Protein AF-0000000066426255 (afdb_homodimer)

Nearest PDB structures (foldseek):
  7erq-assembly1_B  TM=9.020E-01  e=1.417E-19  Cronobacter sakazakii
  1ixc-assembly1_B-2  TM=5.445E-01  e=4.972E-21  Cupriavidus necator
  8h3z-assembly1_A  TM=8.749E-01  e=4.593E-15  Anabaena
  3k1n-assembly1_A  TM=5.269E-01  e=4.537E-20  Acinetobacter baylyi ADP1
  3k1m-assembly1_B  TM=5.221E-01  e=3.168E-19  Acinetobacter baylyi ADP1

pLDDT: mean 86.47, std 11.76, range [47.66, 98.56]

Sequence (586 aa):
MKIKDIEIFLDLLNTQSPTHTANNFSITQPNVSIVIKNLENKFDGILFERLGKKLLPTPKALELGKNWLKIIQAYYQSLEKLNDESMLLGEIKIASTQSISEHFLAPILFDFKAEFKNIEIRSQTQNSKECLNLLKNGNIEFAIIEAELDPALVEYENLEINFWQDDELIVATSDKKLNEKEFYIDELLEQKWILREVGSGLRDKFLNEIGASSKKLNIFLELDRMAAIKELVLQKKAISIFSKKSIEKELKNSTLYEIKLKNIDLKRKFYTLKRKNYNFNRALEKFEKIFKSMKIKDIEIFLDLLNTQSPTHTANNFSITQPNVSIVIKNLENKFDGILFERLGKKLLPTPKALELGKNWLKIIQAYYQSLEKLNDESMLLGEIKIASTQSISEHFLAPILFDFKAEFKNIEIRSQTQNSKECLNLLKNGNIEFAIIEAELDPALVEYENLEINFWQDDELIVATSDKKLNEKEFYIDELLEQKWILREVGSGLRDKFLNEIGASSKKLNIFLELDRMAAIKELVLQKKAISIFSKKSIEKELKNSTLYEIKLKNIDLKRKFYTLKRKNYNFNRALEKFEKIFKS

Foldseek 3Di:
DDLVLLVLLLLCQQQQALCVSCVVVVHDSVVSVVSQVVVCVVVVHHQWDDDDRGTHGDPVSVVVSLVSLVVLQVVQVVVCVVPPVLAAAEEAAEEEEDQCCPQPVVVLVVVLCVSRVRYHYHYDYDAQQVRVVCQLNSVHFKYKYFDPDDVVVCVVSQKDKDFQWKWFKFKKAQDVVLQPDADAVLVCQPFAEEEEDPRHPLRCLQLVQNPPSSVSHNPPYYDHDPVVVVVCRLVHGHMYMDTCSVCVVCCVVSSMHTRHYPPGGGMTTMMMMGHHSPNRRVSVVVSVVVRVD/DDLVLLVLLLLCQQQQALCVSCVVVVHDSVVSVVSQVVVCVVVVHHQWDDDDRGTHGDPVSVVSSLVSLVVLQVVQVVVCVVPPVLAAAEEAAEEEEDQCCPQPVVVLVVVLCVSRVRYHYHYDYDAQQVRVVCQLNSVHFKYKYFDPDDVVVCVVSQKDKDFQWKWFKFKKAQDVVLQPDADAVLVCQPFAEEEEDPRHPLRCLQLVQNPPSSVSHNPPYYDHDPVVVVVCRLVHGHMYMDTCSVCVVCCVVSSMHTRHYPPGGGMTTMMMMGHHSPNRRVSVVVSVVVRVD

Radius of gyration: 26.19 Å; Cα contacts (8 Å, |Δi|>4): 1030; chains: 2; bounding box: 59×74×74 Å

Organism: Campylobacter jejuni subsp. jejuni serotype O:2 (strain ATCC 700819 / NCTC 11168) (NCBI:txid192222)

InterPro domains:
  IPR000847 LysR, HTH, N-terminal domain [PF00126] (4-61)
  IPR000847 LysR, HTH, N-terminal domain [PS50931] (1-58)
  IPR005119 LysR, substrate-binding [PF03466] (90-288)
  IPR036388 Winged helix-like DNA-binding domain superfamily [G3DSA:1.10.10.10] (1-87)
  IPR036390 Winged helix DNA-binding domain superfamily [SSF46785] (1-81)

Secondary structure (DSSP, 8-state):
--HHHHHHHHHHHHH--HHHHHHHHT--HHHHHHHHHHHHHHHTS--EEEETTEEEEPHHHHHHHHHHHHHHHHHHHHHHHHS-GGG--EEEEEEE-HHHIIIIIHHHHHHHHHH-TTEEEEEEE--HHHHHHHHHTTS-SEEEEE----HHHHHHTTEEEEEEEEEEEEEEES-GGGGSSEE-GGGGTTSEEEEPPTT-HHHHHHHHHHGGGGGG--EEEE-S-HHHHHHHHHHSSEEEEEEGGGGHHHHHTTSSEEEEETT---EEEEEEEEETT----HHHHHHHHTTT-/--HHHHHHHHHHHHH--HHHHHHHHT--HHHHHHHHHHHHHHHTS--EEEETTEEEEPHHHHHHHHHHHHHHHHHHHHHHHHS-GGG--EEEEEEE-HHHIIIIIHHHHHHHHHH-TTEEEEEEE--HHHHHHHHHTTS-SEEEEE----HHHHHHTTEEEEEEEEEEEEEEES-GGGGSSEE-GGGGTTSEEEEPPTT-HHHHHHHHHHGGGGGT--EEEE-S-HHHHHHHHHHSSEEEEEEGGGGHHHHHTTSSEEEEETT---EEEEEEEEETT----HHHHHHHHTTT-

Solvent-accessible surface area (backbone atoms only — not comparable to full-atom values): 30809 Å² total; per-residue (Å²): 136,51,72,64,51,55,50,52,51,49,42,29,68,48,40,30,26,54,61,54,34,10,60,74,67,74,49,50,43,66,56,46,51,48,51,51,47,51,50,21,61,74,64,70,43,74,38,62,43,75,58,87,91,38,42,41,67,30,72,61,32,51,52,48,42,56,54,47,33,53,49,50,30,48,49,53,48,51,52,36,71,71,36,65,77,60,59,45,62,47,67,39,37,34,29,21,20,60,74,45,35,37,73,53,42,39,60,53,52,51,52,49,37,70,61,26,66,54,40,44,69,45,53,43,72,36,40,37,52,54,36,50,50,34,43,72,49,42,76,28,61,37,31,37,33,57,59,92,68,53,66,68,56,35,54,72,66,42,42,43,77,42,78,55,47,81,47,43,49,40,37,36,22,42,54,64,76,53,48,74,50,73,35,52,68,79,79,51,27,83,44,40,27,46,41,53,39,92,52,26,42,71,44,48,53,51,39,61,60,53,42,76,54,46,80,62,42,36,71,66,44,52,37,75,43,70,64,18,51,50,47,39,23,59,75,39,92,25,34,36,75,41,50,46,79,81,44,44,66,37,47,74,66,64,51,32,32,59,39,46,56,56,96,58,77,48,69,46,44,32,28,38,36,30,51,57,88,69,70,47,49,64,54,43,55,59,55,53,49,67,52,74,107,136,52,72,64,51,55,49,51,51,47,41,28,67,48,38,32,27,54,61,56,35,9,59,75,67,74,50,51,43,67,55,46,50,48,50,51,48,52,49,21,61,73,65,71,43,74,36,63,43,76,58,87,93,37,41,40,67,29,73,61,32,53,52,49,43,55,54,47,32,52,49,50,33,49,49,53,47,51,51,31,69,72,34,63,77,60,55,43,62,44,67,38,37,35,29,22,19,58,73,45,36,37,74,54,41,39,60,52,53,51,53,48,36,69,60,27,68,56,40,43,69,45,55,43,72,35,41,36,52,55,35,51,50,33,44,70,50,40,75,29,60,36,32,38,33,55,59,92,68,53,66,69,56,35,53,71,65,43,42,41,78,40,77,56,45,81,46,42,48,38,36,35,23,42,55,62,78,53,48,74,50,74,35,50,68,80,80,51,27,83,45,39,27,47,41,53,40,93,52,27,41,70,46,48,54,51,40,60,61,53,44,78,54,47,80,61,43,35,71,68,43,52,39,76,44,69,62,18,50,51,49,39,23,59,75,37,92,27,33,35,74,38,52,46,77,80,44,45,66,37,48,75,67,64,50,32,32,61,41,45,55,56,95,57,77,48,68,45,46,32,29,38,37,30,52,56,87,68,71,48,47,64,56,43,54,60,55,52,49,68,52,72,107

Structure (mmCIF, N/CA/C/O backbone):
data_AF-0000000066426255-model_v1
#
loop_
_entity.id
_entity.type
_entity.pdbx_description
1 polymer 'Transcriptional regulator (LysR family)'
#
loop_
_atom_site.group_PDB
_atom_site.id
_atom_site.type_symbol
_atom_site.label_atom_id
_atom_site.label_alt_id
_atom_site.label_comp_id
_atom_site.label_asym_id
_atom_site.label_entity_id
_atom_site.label_seq_id
_atom_site.pdbx_PDB_ins_code
_atom_site.Cartn_x
_atom_site.Cartn_y
_atom_site.Cartn_z
_atom_site.occupancy
_atom_site.B_iso_or_equiv
_atom_site.auth_seq_id
_atom_site.auth_comp_id
_atom_site.auth_asym_id
_atom_site.auth_atom_id
_atom_site.pdbx_PDB_model_num
ATOM 1 N N . MET A 1 1 ? 3.344 -17.375 -38.625 1 66.31 1 MET A N 1
ATOM 2 C CA . MET A 1 1 ? 2.852 -16.781 -37.406 1 66.31 1 MET A CA 1
ATOM 3 C C . MET A 1 1 ? 3.551 -17.391 -36.188 1 66.31 1 MET A C 1
ATOM 5 O O . MET A 1 1 ? 3.725 -18.609 -36.094 1 66.31 1 MET A O 1
ATOM 9 N N . LYS A 1 2 ? 4.168 -16.562 -35.406 1 76.31 2 LYS A N 1
ATOM 10 C CA . LYS A 1 2 ? 4.922 -17 -34.25 1 76.31 2 LYS A CA 1
ATOM 11 C C . LYS A 1 2 ? 4.039 -17.047 -33 1 76.31 2 LYS A C 1
ATOM 13 O O . LYS A 1 2 ? 3.049 -16.312 -32.906 1 76.31 2 LYS A O 1
ATOM 18 N N . ILE A 1 3 ? 4.352 -17.969 -32.156 1 74.25 3 ILE A N 1
ATOM 19 C CA . ILE A 1 3 ? 3.654 -18.078 -30.875 1 74.25 3 ILE A CA 1
ATOM 20 C C . ILE A 1 3 ? 3.596 -16.719 -30.188 1 74.25 3 ILE A C 1
ATOM 22 O O . ILE A 1 3 ? 2.564 -16.344 -29.625 1 74.25 3 ILE A O 1
ATOM 26 N N . LYS A 1 4 ? 4.645 -16 -30.375 1 79.25 4 LYS A N 1
ATOM 27 C CA . LYS A 1 4 ? 4.73 -14.68 -29.766 1 79.25 4 LYS A CA 1
ATOM 28 C C . LYS A 1 4 ? 3.67 -13.742 -30.328 1 79.25 4 LYS A C 1
ATOM 30 O O . LYS A 1 4 ? 3.129 -12.898 -29.625 1 79.25 4 LYS A O 1
ATOM 35 N N . ASP A 1 5 ? 3.395 -13.867 -31.625 1 81.44 5 ASP A N 1
ATOM 36 C CA . ASP A 1 5 ? 2.361 -13.047 -32.25 1 81.44 5 ASP A CA 1
ATOM 37 C C . ASP A 1 5 ? 0.991 -13.328 -31.641 1 81.44 5 ASP A C 1
ATOM 39 O O . ASP A 1 5 ? 0.204 -12.406 -31.422 1 81.44 5 ASP A O 1
ATOM 43 N N . ILE A 1 6 ? 0.761 -14.555 -31.406 1 81 6 ILE A N 1
ATOM 44 C CA . ILE A 1 6 ? -0.496 -14.969 -30.781 1 81 6 ILE A CA 1
ATOM 45 C C . ILE A 1 6 ? -0.592 -14.391 -29.375 1 81 6 ILE A C 1
ATOM 47 O O . ILE A 1 6 ? -1.639 -13.875 -28.984 1 81 6 ILE A O 1
ATOM 51 N N . GLU A 1 7 ? 0.474 -14.414 -28.719 1 81.12 7 GLU A N 1
ATOM 52 C CA . GLU A 1 7 ? 0.516 -13.891 -27.359 1 81.12 7 GLU A CA 1
ATOM 53 C C . GLU A 1 7 ? 0.27 -12.383 -27.344 1 81.12 7 GLU A C 1
ATOM 55 O O . GLU A 1 7 ? -0.461 -11.875 -26.484 1 81.12 7 GLU A O 1
ATOM 60 N N . ILE A 1 8 ? 0.895 -11.75 -28.234 1 83.69 8 ILE A N 1
ATOM 61 C CA . ILE A 1 8 ? 0.727 -10.305 -28.359 1 83.69 8 ILE A CA 1
ATOM 62 C C . ILE A 1 8 ? -0.734 -9.977 -28.656 1 83.69 8 ILE A C 1
ATOM 64 O O . ILE A 1 8 ? -1.315 -9.078 -28.047 1 83.69 8 ILE A O 1
ATOM 68 N N . PHE A 1 9 ? -1.321 -10.695 -29.562 1 87.56 9 PHE A N 1
ATOM 69 C CA . PHE A 1 9 ? -2.725 -10.523 -29.922 1 87.56 9 PHE A CA 1
ATOM 70 C C . PHE A 1 9 ? -3.623 -10.727 -28.719 1 87.56 9 PHE A C 1
ATOM 72 O O . PHE A 1 9 ? -4.508 -9.914 -28.438 1 87.56 9 PHE A O 1
ATOM 79 N N . LEU A 1 10 ? -3.344 -11.766 -28 1 82.88 10 LEU A N 1
ATOM 80 C CA . LEU A 1 10 ? -4.164 -12.094 -26.844 1 82.88 10 LEU A CA 1
ATOM 81 C C . LEU A 1 10 ? -4.02 -11.031 -25.75 1 82.88 10 LEU A C 1
ATOM 83 O O . LEU A 1 10 ? -5.004 -10.664 -25.109 1 82.88 10 LEU A O 1
ATOM 87 N N . ASP A 1 11 ? -2.855 -10.555 -25.578 1 81.06 11 ASP A N 1
ATOM 88 C CA . ASP A 1 11 ? -2.617 -9.484 -24.609 1 81.06 11 ASP A CA 1
ATOM 89 C C . ASP A 1 11 ? -3.338 -8.203 -25.016 1 81.06 11 ASP A C 1
ATOM 91 O O . ASP A 1 11 ? -3.92 -7.52 -24.172 1 81.06 11 ASP A O 1
ATOM 95 N N . LEU A 1 12 ? -3.328 -7.965 -26.297 1 85.44 12 LEU A N 1
ATOM 96 C CA . LEU A 1 12 ? -4.004 -6.773 -26.797 1 85.44 12 LEU A CA 1
ATOM 97 C C . LEU A 1 12 ? -5.512 -6.887 -26.609 1 85.44 12 LEU A C 1
ATOM 99 O O . LEU A 1 12 ? -6.188 -5.891 -26.344 1 85.44 12 LEU A O 1
ATOM 103 N N . LEU A 1 13 ? -5.992 -8.055 -26.781 1 82.19 13 LEU A N 1
ATOM 104 C CA . LEU A 1 13 ? -7.406 -8.289 -26.531 1 82.19 13 LEU A CA 1
ATOM 105 C C . LEU A 1 13 ? -7.77 -7.895 -25.094 1 82.19 13 LEU A C 1
ATOM 107 O O . LEU A 1 13 ? -8.859 -7.367 -24.859 1 82.19 13 LEU A O 1
ATOM 111 N N . ASN A 1 14 ? -6.84 -8.133 -24.344 1 74.56 14 ASN A N 1
ATOM 112 C CA . ASN A 1 14 ? -7.07 -7.902 -22.922 1 74.56 14 ASN A CA 1
ATOM 113 C C . ASN A 1 14 ? -6.848 -6.438 -22.562 1 74.56 14 ASN A C 1
ATOM 115 O O . ASN A 1 14 ? -7.656 -5.844 -21.844 1 74.56 14 ASN A O 1
ATOM 119 N N . THR A 1 15 ? -5.758 -5.895 -23 1 73.75 15 THR A N 1
ATOM 120 C CA . THR A 1 15 ? -5.352 -4.555 -22.594 1 73.75 15 THR A CA 1
ATOM 121 C C . THR A 1 15 ? -6.125 -3.492 -23.375 1 73.75 15 THR A C 1
ATOM 123 O O . THR A 1 15 ? -6.305 -2.371 -22.891 1 73.75 15 THR A O 1
ATOM 126 N N . GLN A 1 16 ? -6.52 -3.84 -24.531 1 78.44 16 GLN A N 1
ATOM 127 C CA . GLN A 1 16 ? -7.145 -2.941 -25.5 1 78.44 16 GLN A CA 1
ATOM 128 C C . GLN A 1 16 ? -6.32 -1.671 -25.688 1 78.44 16 GLN A C 1
ATOM 130 O O . GLN A 1 16 ? -6.863 -0.618 -26.016 1 78.44 16 GLN A O 1
ATOM 135 N N . SER A 1 17 ? -5.129 -1.772 -25.297 1 81.06 17 SER A N 1
ATOM 136 C CA . SER A 1 17 ? -4.16 -0.69 -25.422 1 81.06 17 SER A CA 1
ATOM 137 C C . SER A 1 17 ? -2.852 -1.188 -26.031 1 81.06 17 SER A C 1
ATOM 139 O O . SER A 1 17 ? -2.1 -1.92 -25.375 1 81.06 17 SER A O 1
ATOM 141 N N . PRO A 1 18 ? -2.592 -0.679 -27.234 1 85.69 18 PRO A N 1
ATOM 142 C CA . PRO A 1 18 ? -1.328 -1.082 -27.844 1 85.69 18 PRO A CA 1
ATOM 143 C C . PRO A 1 18 ? -0.109 -0.683 -27.016 1 85.69 18 PRO A C 1
ATOM 145 O O . PRO A 1 18 ? 0.883 -1.415 -26.984 1 85.69 18 PRO A O 1
ATOM 148 N N . THR A 1 19 ? -0.31 0.43 -26.266 1 80.62 19 THR A N 1
ATOM 149 C CA . THR A 1 19 ? 0.792 0.904 -25.438 1 80.62 19 THR A CA 1
ATOM 150 C C . THR A 1 19 ? 1.041 -0.05 -24.281 1 80.62 19 THR A C 1
ATOM 152 O O . THR A 1 19 ? 2.186 -0.42 -24 1 80.62 19 THR A O 1
ATOM 155 N N . HIS A 1 20 ? 0.009 -0.451 -23.766 1 77.38 20 HIS A N 1
ATOM 156 C CA . HIS A 1 20 ? 0.142 -1.367 -22.625 1 77.38 20 HIS A CA 1
ATOM 157 C C . HIS A 1 20 ? 0.663 -2.727 -23.078 1 77.38 20 HIS A C 1
ATOM 159 O O . HIS A 1 20 ? 1.544 -3.305 -22.438 1 77.38 20 HIS A O 1
ATOM 165 N N . THR A 1 21 ? 0.181 -3.172 -24.156 1 80.81 21 THR A N 1
ATOM 166 C CA . THR A 1 21 ? 0.644 -4.441 -24.719 1 80.81 21 THR A CA 1
ATOM 167 C C . THR A 1 21 ? 2.127 -4.371 -25.062 1 80.81 21 THR A C 1
ATOM 169 O O . THR A 1 21 ? 2.883 -5.301 -24.766 1 80.81 21 THR A O 1
ATOM 172 N N . ALA A 1 22 ? 2.531 -3.287 -25.547 1 82.19 22 ALA A N 1
ATOM 173 C CA . ALA A 1 22 ? 3.939 -3.098 -25.891 1 82.19 22 ALA A CA 1
ATOM 174 C C . ALA A 1 22 ? 4.82 -3.164 -24.641 1 82.19 22 ALA A C 1
ATOM 176 O O . ALA A 1 22 ? 5.859 -3.826 -24.641 1 82.19 22 ALA A O 1
ATOM 177 N N . ASN A 1 23 ? 4.312 -2.512 -23.672 1 73 23 ASN A N 1
ATOM 178 C CA . ASN A 1 23 ? 5.035 -2.52 -22.391 1 73 23 ASN A CA 1
ATOM 179 C C . ASN A 1 23 ? 5.125 -3.926 -21.812 1 73 23 ASN A C 1
ATOM 181 O O . ASN A 1 23 ? 6.191 -4.348 -21.359 1 73 23 ASN A O 1
ATOM 185 N N . ASN A 1 24 ? 4.117 -4.637 -21.969 1 69.69 24 ASN A N 1
ATOM 186 C CA . ASN A 1 24 ? 4.043 -5.984 -21.422 1 69.69 24 ASN A CA 1
ATOM 187 C C . ASN A 1 24 ? 5.023 -6.93 -22.109 1 69.69 24 ASN A C 1
ATOM 189 O O . ASN A 1 24 ? 5.543 -7.855 -21.484 1 69.69 24 ASN A O 1
ATOM 193 N N . PHE A 1 25 ? 5.289 -6.691 -23.297 1 70.69 25 PHE A N 1
ATOM 194 C CA . PHE A 1 25 ? 6.129 -7.594 -24.078 1 70.69 25 PHE A CA 1
ATOM 195 C C . PHE A 1 25 ? 7.488 -6.965 -24.359 1 70.69 25 PHE A C 1
ATOM 197 O O . PHE A 1 25 ? 8.312 -7.539 -25.078 1 70.69 25 PHE A O 1
ATOM 204 N N . SER A 1 26 ? 7.703 -5.766 -23.703 1 68.88 26 SER A N 1
ATOM 205 C CA . SER A 1 26 ? 8.961 -5.043 -23.875 1 68.88 26 SER A CA 1
ATOM 206 C C . SER A 1 26 ? 9.273 -4.82 -25.344 1 68.88 26 SER A C 1
ATOM 208 O O . SER A 1 26 ? 10.391 -5.09 -25.797 1 68.88 26 SER A O 1
ATOM 210 N N . ILE A 1 27 ? 8.242 -4.469 -26.109 1 74.75 27 ILE A N 1
ATOM 211 C CA . ILE A 1 27 ? 8.375 -4.098 -27.516 1 74.75 27 ILE A CA 1
ATOM 212 C C . ILE A 1 27 ? 7.785 -2.709 -27.734 1 74.75 27 ILE A C 1
ATOM 214 O O . ILE A 1 27 ? 7.332 -2.059 -26.781 1 74.75 27 ILE A O 1
ATOM 218 N N . THR A 1 28 ? 7.965 -2.262 -28.938 1 78.88 28 THR A N 1
ATOM 219 C CA . THR A 1 28 ? 7.445 -0.933 -29.25 1 78.88 28 THR A CA 1
ATOM 220 C C . THR A 1 28 ? 5.996 -1.013 -29.703 1 78.88 28 THR A C 1
ATOM 222 O O . THR A 1 28 ? 5.555 -2.049 -30.203 1 78.88 28 THR A O 1
ATOM 225 N N . GLN A 1 29 ? 5.27 0.045 -29.422 1 85.25 29 GLN A N 1
ATOM 226 C CA . GLN A 1 29 ? 3.867 0.113 -29.812 1 85.25 29 GLN A CA 1
ATOM 227 C C . GLN A 1 29 ? 3.705 -0.141 -31.312 1 85.25 29 GLN A C 1
ATOM 229 O O . GLN A 1 29 ? 2.805 -0.872 -31.734 1 85.25 29 GLN A O 1
ATOM 234 N N . PRO A 1 30 ? 4.582 0.368 -32.188 1 87.44 30 PRO A N 1
ATOM 235 C CA . PRO A 1 30 ? 4.438 0.055 -33.625 1 87.44 30 PRO A CA 1
ATOM 236 C C . PRO A 1 30 ? 4.566 -1.438 -33.906 1 87.44 30 PRO A C 1
ATOM 238 O O . PRO A 1 30 ? 3.889 -1.957 -34.781 1 87.44 30 PRO A O 1
ATOM 241 N N . ASN A 1 31 ? 5.363 -2.07 -33.156 1 85.38 31 ASN A N 1
ATOM 242 C CA . ASN A 1 31 ? 5.508 -3.51 -33.344 1 85.38 31 ASN A CA 1
ATOM 243 C C . ASN A 1 31 ? 4.203 -4.246 -33.062 1 85.38 31 ASN A C 1
ATOM 245 O O . ASN A 1 31 ? 3.84 -5.184 -33.75 1 85.38 31 ASN A O 1
ATOM 249 N N . VAL A 1 32 ? 3.59 -3.771 -32 1 90.56 32 VAL A N 1
ATOM 250 C CA . VAL A 1 32 ? 2.285 -4.348 -31.688 1 90.56 32 VAL A CA 1
ATOM 251 C C . VAL A 1 32 ? 1.333 -4.125 -32.875 1 90.56 32 VAL A C 1
ATOM 253 O O . VAL A 1 32 ? 0.633 -5.047 -33.281 1 90.56 32 VAL A O 1
ATOM 256 N N . SER A 1 33 ? 1.365 -2.951 -33.438 1 89.56 33 SER A N 1
ATOM 257 C CA . SER A 1 33 ? 0.492 -2.598 -34.531 1 89.56 33 SER A CA 1
ATOM 258 C C . SER A 1 33 ? 0.788 -3.451 -35.75 1 89.56 33 SER A C 1
ATOM 260 O O . SER A 1 33 ? -0.131 -3.885 -36.469 1 89.56 33 SER A O 1
ATOM 262 N N . ILE A 1 34 ? 2.043 -3.686 -35.938 1 88.94 34 ILE A N 1
ATOM 263 C CA . ILE A 1 34 ? 2.461 -4.496 -37.094 1 88.94 34 ILE A CA 1
ATOM 264 C C . ILE A 1 34 ? 1.947 -5.926 -36.906 1 88.94 34 ILE A C 1
ATOM 266 O O . ILE A 1 34 ? 1.423 -6.516 -37.875 1 88.94 34 ILE A O 1
ATOM 270 N N . VAL A 1 35 ? 2.135 -6.406 -35.75 1 90.19 35 VAL A N 1
ATOM 271 C CA . VAL A 1 35 ? 1.674 -7.762 -35.469 1 90.19 35 VAL A CA 1
ATOM 272 C C . VAL A 1 35 ? 0.177 -7.871 -35.75 1 90.19 35 VAL A C 1
ATOM 274 O O . VAL A 1 35 ? -0.27 -8.812 -36.438 1 90.19 35 VAL A O 1
ATOM 277 N N . ILE A 1 36 ? -0.565 -6.91 -35.344 1 91.88 36 ILE A N 1
ATOM 278 C CA . ILE A 1 36 ? -2.018 -6.93 -35.469 1 91.88 36 ILE A CA 1
ATOM 279 C C . ILE A 1 36 ? -2.396 -6.77 -36.938 1 91.88 36 ILE A C 1
ATOM 281 O O . ILE A 1 36 ? -3.283 -7.465 -37.438 1 91.88 36 ILE A O 1
ATOM 285 N N . LYS A 1 37 ? -1.688 -5.914 -37.594 1 90.56 37 LYS A N 1
ATOM 286 C CA . LYS A 1 37 ? -1.941 -5.719 -39 1 90.56 37 LYS A CA 1
ATOM 287 C C . LYS A 1 37 ? -1.659 -6.992 -39.812 1 90.56 37 LYS A C 1
ATOM 289 O O . LYS A 1 37 ? -2.418 -7.352 -40.688 1 90.56 37 LYS A O 1
ATOM 294 N N . ASN A 1 38 ? -0.609 -7.578 -39.5 1 88.31 38 ASN A N 1
ATOM 295 C CA . ASN A 1 38 ? -0.271 -8.836 -40.156 1 88.31 38 ASN A CA 1
ATOM 296 C C . ASN A 1 38 ? -1.343 -9.898 -39.938 1 88.31 38 ASN A C 1
ATOM 298 O O . ASN A 1 38 ? -1.691 -10.648 -40.844 1 88.31 38 ASN A O 1
ATOM 302 N N . LEU A 1 39 ? -1.757 -9.914 -38.719 1 88 39 LEU A N 1
ATOM 303 C CA . LEU A 1 39 ? -2.811 -10.867 -38.406 1 88 39 LEU A CA 1
ATOM 304 C C . LEU A 1 39 ? -4.094 -10.539 -39.156 1 88 39 LEU A C 1
ATOM 306 O O . LEU A 1 39 ? -4.77 -11.438 -39.656 1 88 39 LEU A O 1
ATOM 310 N N . GLU A 1 40 ? -4.379 -9.289 -39.219 1 90.38 40 GLU A N 1
ATOM 311 C CA . GLU A 1 40 ? -5.574 -8.859 -39.938 1 90.38 40 GLU A CA 1
ATOM 312 C C . GLU A 1 40 ? -5.473 -9.188 -41.438 1 90.38 40 GLU A C 1
ATOM 314 O O . GLU A 1 40 ? -6.453 -9.609 -42.062 1 90.38 40 GLU A O 1
ATOM 319 N N . ASN A 1 41 ? -4.332 -9.031 -41.938 1 87 41 ASN A N 1
ATOM 320 C CA . ASN A 1 41 ? -4.098 -9.391 -43.312 1 87 41 ASN A CA 1
ATOM 321 C C . ASN A 1 41 ? -4.234 -10.898 -43.531 1 87 41 ASN A C 1
ATOM 323 O O . ASN A 1 41 ? -4.812 -11.328 -44.531 1 87 41 ASN A O 1
ATOM 327 N N . LYS A 1 42 ? -3.746 -11.57 -42.656 1 82.62 42 LYS A N 1
ATOM 328 C CA . LYS A 1 42 ? -3.775 -13.031 -42.75 1 82.62 42 LYS A CA 1
ATOM 329 C C . LYS A 1 42 ? -5.203 -13.555 -42.688 1 82.62 42 LYS A C 1
ATOM 331 O O . LYS A 1 42 ? -5.555 -14.516 -43.375 1 82.62 42 LYS A O 1
ATOM 336 N N . PHE A 1 43 ? -5.91 -12.914 -41.844 1 80.75 43 PHE A N 1
ATOM 337 C CA . PHE A 1 43 ? -7.254 -13.43 -41.594 1 80.75 43 PHE A CA 1
ATOM 338 C C . PHE A 1 43 ? -8.289 -12.617 -42.375 1 80.75 43 PHE A C 1
ATOM 340 O O . PHE A 1 43 ? -9.492 -12.828 -42.219 1 80.75 43 PHE A O 1
ATOM 347 N N . ASP A 1 44 ? -7.836 -11.812 -43.188 1 80.88 44 ASP A N 1
ATOM 348 C CA . ASP A 1 44 ? -8.648 -10.984 -44.062 1 80.88 44 ASP A CA 1
ATOM 349 C C . ASP A 1 44 ? -9.781 -10.305 -43.312 1 80.88 44 ASP A C 1
ATOM 351 O O . ASP A 1 44 ? -10.953 -10.445 -43.656 1 80.88 44 ASP A O 1
ATOM 355 N N . GLY A 1 45 ? -9.484 -9.664 -42.25 1 81.69 45 GLY A N 1
ATOM 356 C CA . GLY A 1 45 ? -10.492 -8.992 -41.438 1 81.69 45 GLY A CA 1
ATOM 357 C C . GLY A 1 45 ? -9.898 -8.062 -40.406 1 81.69 45 GLY A C 1
ATOM 358 O O . GLY A 1 45 ? -8.734 -8.211 -40 1 81.69 45 GLY A O 1
ATOM 359 N N . ILE A 1 46 ? -10.734 -7.129 -40.031 1 88.12 46 ILE A N 1
ATOM 360 C CA . ILE A 1 46 ? -10.375 -6.199 -38.969 1 88.12 46 ILE A CA 1
ATOM 361 C C . ILE A 1 46 ? -10.586 -6.867 -37.594 1 88.12 46 ILE A C 1
ATOM 363 O O . ILE A 1 46 ? -11.641 -7.441 -37.344 1 88.12 46 ILE A O 1
ATOM 367 N N . LEU A 1 47 ? -9.516 -6.867 -36.875 1 90.75 47 LEU A N 1
ATOM 368 C CA . LEU A 1 47 ? -9.602 -7.52 -35.562 1 90.75 47 LEU A CA 1
ATOM 369 C C . LEU A 1 47 ? -9.844 -6.496 -34.469 1 90.75 47 LEU A C 1
ATOM 371 O O . LEU A 1 47 ? -10.461 -6.812 -33.438 1 90.75 47 LEU A O 1
ATOM 375 N N . PHE A 1 48 ? -9.336 -5.32 -34.688 1 90.44 48 PHE A N 1
ATOM 376 C CA . PHE A 1 48 ? -9.531 -4.266 -33.688 1 90.44 48 PHE A CA 1
ATOM 377 C C . PHE A 1 48 ? -10 -2.979 -34.375 1 90.44 48 PHE A C 1
ATOM 379 O O . PHE A 1 48 ? -9.539 -2.637 -35.469 1 90.44 48 PHE A O 1
ATOM 386 N N . GLU A 1 49 ? -10.992 -2.381 -33.688 1 87.12 49 GLU A N 1
ATOM 387 C CA . GLU A 1 49 ? -11.516 -1.109 -34.188 1 87.12 49 GLU A CA 1
ATOM 388 C C . GLU A 1 49 ? -11.266 0.015 -33.156 1 87.12 49 GLU A C 1
ATOM 390 O O . GLU A 1 49 ? -11.312 -0.205 -31.953 1 87.12 49 GLU A O 1
ATOM 395 N N . ARG A 1 50 ? -10.93 1.11 -33.75 1 78.12 50 ARG A N 1
ATOM 396 C CA . ARG A 1 50 ? -10.648 2.256 -32.875 1 78.12 50 ARG A CA 1
ATOM 397 C C . ARG A 1 50 ? -11.93 3.021 -32.562 1 78.12 50 ARG A C 1
ATOM 399 O O . ARG A 1 50 ? -12.711 3.332 -33.469 1 78.12 50 ARG A O 1
ATOM 406 N N . LEU A 1 51 ? -12.258 3.004 -31.375 1 69.88 51 LEU A N 1
ATOM 407 C CA . LEU A 1 51 ? -13.32 3.879 -30.891 1 69.88 51 LEU A CA 1
ATOM 408 C C . LEU A 1 51 ? -12.75 4.965 -29.984 1 69.88 51 LEU A C 1
ATOM 410 O O . LEU A 1 51 ? -12.578 4.746 -28.781 1 69.88 51 LEU A O 1
ATOM 414 N N . GLY A 1 52 ? -12.539 6.109 -30.516 1 65.31 52 GLY A N 1
ATOM 415 C CA . GLY A 1 52 ? -11.859 7.137 -29.75 1 65.31 52 GLY A CA 1
ATOM 416 C C . GLY A 1 52 ? -10.414 6.789 -29.438 1 65.31 52 GLY A C 1
ATOM 417 O O . GLY A 1 52 ? -9.625 6.543 -30.359 1 65.31 52 GLY A O 1
ATOM 418 N N . LYS A 1 53 ? -10.055 6.672 -28.234 1 63 53 LYS A N 1
ATOM 419 C CA . LYS A 1 53 ? -8.695 6.367 -27.797 1 63 53 LYS A CA 1
ATOM 420 C C . LYS A 1 53 ? -8.539 4.883 -27.484 1 63 53 LYS A C 1
ATOM 422 O O . LYS A 1 53 ? -7.426 4.406 -27.25 1 63 53 LYS A O 1
ATOM 427 N N . LYS A 1 54 ? -9.633 4.168 -27.609 1 69.75 54 LYS A N 1
ATOM 428 C CA . LYS A 1 54 ? -9.586 2.754 -27.25 1 69.75 54 LYS A CA 1
ATOM 429 C C . LYS A 1 54 ? -9.633 1.875 -28.5 1 69.75 54 LYS A C 1
ATOM 431 O O . LYS A 1 54 ? -10.281 2.219 -29.484 1 69.75 54 LYS A O 1
ATOM 436 N N . LEU A 1 55 ? -8.836 0.843 -28.453 1 80.31 55 LEU A N 1
ATOM 437 C CA . LEU A 1 55 ? -8.859 -0.219 -29.453 1 80.31 55 LEU A CA 1
ATOM 438 C C . LEU A 1 55 ? -9.781 -1.357 -29 1 80.31 55 LEU A C 1
ATOM 440 O O . LEU A 1 55 ? -9.477 -2.061 -28.031 1 80.31 55 LEU A O 1
ATOM 444 N N . LEU A 1 56 ? -10.953 -1.442 -29.688 1 84.19 56 LEU A N 1
ATOM 445 C CA . LEU A 1 56 ? -11.938 -2.439 -29.297 1 84.19 56 LEU A CA 1
ATOM 446 C C . LEU A 1 56 ? -11.859 -3.67 -30.203 1 84.19 56 LEU A C 1
ATOM 448 O O . LEU A 1 56 ? -11.703 -3.545 -31.422 1 84.19 56 LEU A O 1
ATOM 452 N N . PRO A 1 57 ? -11.867 -4.824 -29.562 1 84.75 57 PRO A N 1
ATOM 453 C CA . PRO A 1 57 ? -11.852 -6.047 -30.375 1 84.75 57 PRO A CA 1
ATOM 454 C C . PRO A 1 57 ? -13.148 -6.258 -31.141 1 84.75 57 PRO A C 1
ATOM 456 O O . PRO A 1 57 ? -14.227 -5.938 -30.641 1 84.75 57 PRO A O 1
ATOM 459 N N . THR A 1 58 ? -13.055 -6.734 -32.375 1 85.62 58 THR A N 1
ATOM 460 C CA . THR A 1 58 ? -14.211 -7.152 -33.188 1 85.62 58 THR A CA 1
ATOM 461 C C . THR A 1 58 ? -14.711 -8.523 -32.719 1 85.62 58 THR A C 1
ATOM 463 O O . THR A 1 58 ? -14.008 -9.234 -32 1 85.62 58 THR A O 1
ATOM 466 N N . PRO A 1 59 ? -15.93 -8.867 -33.094 1 79.69 59 PRO A N 1
ATOM 467 C CA . PRO A 1 59 ? -16.391 -10.227 -32.812 1 79.69 59 PRO A CA 1
ATOM 468 C C . PRO A 1 59 ? -15.453 -11.305 -33.344 1 79.69 59 PRO A C 1
ATOM 470 O O . PRO A 1 59 ? -15.25 -12.328 -32.688 1 79.69 59 PRO A O 1
ATOM 473 N N . LYS A 1 60 ? -14.945 -11 -34.438 1 80.94 60 LYS A N 1
ATOM 474 C CA . LYS A 1 60 ? -13.977 -11.922 -35 1 80.94 60 LYS A CA 1
ATOM 475 C C . LYS A 1 60 ? -12.742 -12.062 -34.125 1 80.94 60 LYS A C 1
ATOM 477 O O . LYS A 1 60 ? -12.227 -13.164 -33.938 1 80.94 60 LYS A O 1
ATOM 482 N N . ALA A 1 61 ? -12.273 -10.953 -33.625 1 86 61 ALA A N 1
ATOM 483 C CA . ALA A 1 61 ? -11.117 -10.961 -32.719 1 86 61 ALA A CA 1
ATOM 484 C C . ALA A 1 61 ? -11.414 -11.766 -31.453 1 86 61 ALA A C 1
ATOM 486 O O . ALA A 1 61 ? -10.562 -12.539 -31 1 86 61 ALA A O 1
ATOM 487 N N . LEU A 1 62 ? -12.602 -11.617 -31.016 1 83.06 62 LEU A N 1
ATOM 488 C CA . LEU A 1 62 ? -12.992 -12.312 -29.797 1 83.06 62 LEU A CA 1
ATOM 489 C C . LEU A 1 62 ? -13.047 -13.82 -30.031 1 83.06 62 LEU A C 1
ATOM 491 O O . LEU A 1 62 ? -12.578 -14.594 -29.188 1 83.06 62 LEU A O 1
ATOM 495 N N . GLU A 1 63 ? -13.531 -14.211 -31.203 1 78.19 63 GLU A N 1
ATOM 496 C CA . GLU A 1 63 ? -13.586 -15.625 -31.547 1 78.19 63 GLU A CA 1
ATOM 497 C C . GLU A 1 63 ? -12.188 -16.203 -31.75 1 78.19 63 GLU A C 1
ATOM 499 O O . GLU A 1 63 ? -11.883 -17.281 -31.25 1 78.19 63 GLU A O 1
ATOM 504 N N . LEU A 1 64 ? -11.414 -15.469 -32.438 1 81.62 64 LEU A N 1
ATOM 505 C CA . LEU A 1 64 ? -10.031 -15.883 -32.656 1 81.62 64 LEU A CA 1
ATOM 506 C C . LEU A 1 64 ? -9.289 -16.016 -31.344 1 81.62 64 LEU A C 1
ATOM 508 O O . LEU A 1 64 ? -8.539 -16.969 -31.141 1 81.62 64 LEU A O 1
ATOM 512 N N . GLY A 1 65 ? -9.555 -15.016 -30.516 1 82.38 65 GLY A N 1
ATOM 513 C CA . GLY A 1 65 ? -8.93 -15.023 -29.203 1 82.38 65 GLY A CA 1
ATOM 514 C C . GLY A 1 65 ? -9.258 -16.266 -28.391 1 82.38 65 GLY A C 1
ATOM 515 O O . GLY A 1 65 ? -8.375 -16.859 -27.766 1 82.38 65 GLY A O 1
ATOM 516 N N . LYS A 1 66 ? -10.492 -16.672 -28.5 1 76.5 66 LYS A N 1
ATOM 517 C CA . LYS A 1 66 ? -10.938 -17.859 -27.797 1 76.5 66 LYS A CA 1
ATOM 518 C C . LYS A 1 66 ? -10.188 -19.094 -28.281 1 76.5 66 LYS A C 1
ATOM 520 O O . LYS A 1 66 ? -9.703 -19.891 -27.469 1 76.5 66 LYS A O 1
ATOM 525 N N . ASN A 1 67 ? -10.125 -19.203 -29.562 1 75.94 67 ASN A N 1
ATOM 526 C CA . ASN A 1 67 ? -9.461 -20.359 -30.141 1 75.94 67 ASN A CA 1
ATOM 527 C C . ASN A 1 67 ? -7.957 -20.328 -29.906 1 75.94 67 ASN A C 1
ATOM 529 O O . ASN A 1 67 ? -7.352 -21.359 -29.594 1 75.94 67 ASN A O 1
ATOM 533 N N . TRP A 1 68 ? -7.41 -19.141 -30.031 1 78.12 68 TRP A N 1
ATOM 534 C CA . TRP A 1 68 ? -5.957 -19.031 -29.938 1 78.12 68 TRP A CA 1
ATOM 535 C C . TRP A 1 68 ? -5.5 -19.203 -28.484 1 78.12 68 TRP A C 1
ATOM 537 O O . TRP A 1 68 ? -4.406 -19.719 -28.234 1 78.12 68 TRP A O 1
ATOM 547 N N . LEU A 1 69 ? -6.398 -18.844 -27.672 1 75.81 69 LEU A N 1
ATOM 548 C CA . LEU A 1 69 ? -6.094 -19.078 -26.266 1 75.81 69 LEU A CA 1
ATOM 549 C C . LEU A 1 69 ? -5.918 -20.562 -26 1 75.81 69 LEU A C 1
ATOM 551 O O . LEU A 1 69 ? -4.961 -20.969 -25.328 1 75.81 69 LEU A O 1
ATOM 555 N N . LYS A 1 70 ? -6.75 -21.359 -26.578 1 70.81 70 LYS A N 1
ATOM 556 C CA . LYS A 1 70 ? -6.656 -22.812 -26.422 1 70.81 70 LYS A CA 1
ATOM 557 C C . LYS A 1 70 ? -5.355 -23.344 -27.016 1 70.81 70 LYS A C 1
ATOM 559 O O . LYS A 1 70 ? -4.723 -24.234 -26.453 1 70.81 70 LYS A O 1
ATOM 564 N N . ILE A 1 71 ? -5.023 -22.781 -28.062 1 68.62 71 ILE A N 1
ATOM 565 C CA . ILE A 1 71 ? -3.822 -23.219 -28.766 1 68.62 71 ILE A CA 1
ATOM 566 C C . ILE A 1 71 ? -2.586 -22.891 -27.938 1 68.62 71 ILE A C 1
ATOM 568 O O . ILE A 1 71 ? -1.699 -23.734 -27.766 1 68.62 71 ILE A O 1
ATOM 572 N N . ILE A 1 72 ? -2.59 -21.688 -27.391 1 71.19 72 ILE A N 1
ATOM 573 C CA . ILE A 1 72 ? -1.428 -21.25 -26.625 1 71.19 72 ILE A CA 1
ATOM 574 C C . ILE A 1 72 ? -1.32 -22.078 -25.344 1 71.19 72 ILE A C 1
ATOM 576 O O . ILE A 1 72 ? -0.225 -22.484 -24.953 1 71.19 72 ILE A O 1
ATOM 580 N N . GLN A 1 73 ? -2.426 -22.359 -24.828 1 67.44 73 GLN A N 1
ATOM 581 C CA . GLN A 1 73 ? -2.459 -23.203 -23.641 1 67.44 73 GLN A CA 1
ATOM 582 C C . GLN A 1 73 ? -1.936 -24.594 -23.938 1 67.44 73 GLN A C 1
ATOM 584 O O . GLN A 1 73 ? -1.136 -25.141 -23.172 1 67.44 73 GLN A O 1
ATOM 589 N N . ALA A 1 74 ? -2.381 -25.109 -25.031 1 64.12 74 ALA A N 1
ATOM 590 C CA . ALA A 1 74 ? -1.938 -26.438 -25.453 1 64.12 74 ALA A CA 1
ATOM 591 C C . ALA A 1 74 ? -0.442 -26.453 -25.75 1 64.12 74 ALA A C 1
ATOM 593 O O . ALA A 1 74 ? 0.261 -27.406 -25.422 1 64.12 74 ALA A O 1
ATOM 594 N N . TYR A 1 75 ? -0.044 -25.453 -26.312 1 61.38 75 TYR A N 1
ATOM 595 C CA . TYR A 1 75 ? 1.369 -25.312 -26.656 1 61.38 75 TYR A CA 1
ATOM 596 C C . TYR A 1 75 ? 2.23 -25.328 -25.391 1 61.38 75 TYR A C 1
ATOM 598 O O . TYR A 1 75 ? 3.168 -26.125 -25.281 1 61.38 75 TYR A O 1
ATOM 606 N N . TYR A 1 76 ? 1.857 -24.578 -24.469 1 63.94 76 TYR A N 1
ATOM 607 C CA . TYR A 1 76 ? 2.676 -24.5 -23.266 1 63.94 76 TYR A CA 1
ATOM 608 C C . TYR A 1 76 ? 2.545 -25.766 -22.422 1 63.94 76 TYR A C 1
ATOM 610 O O . TYR A 1 76 ? 3.514 -26.203 -21.812 1 63.94 76 TYR A O 1
ATOM 618 N N . GLN A 1 77 ? 1.374 -26.359 -22.531 1 62.84 77 GLN A N 1
ATOM 619 C CA . GLN A 1 77 ? 1.176 -27.641 -21.875 1 62.84 77 GLN A CA 1
ATOM 620 C C . GLN A 1 77 ? 2.076 -28.719 -22.484 1 62.84 77 GLN A C 1
ATOM 622 O O . GLN A 1 77 ? 2.607 -29.562 -21.781 1 62.84 77 GLN A O 1
ATOM 627 N N . SER A 1 78 ? 2.178 -28.656 -23.703 1 59.94 78 SER A N 1
ATOM 628 C CA . SER A 1 78 ? 3 -29.625 -24.406 1 59.94 78 SER A CA 1
ATOM 629 C C . SER A 1 78 ? 4.473 -29.469 -24.047 1 59.94 78 SER A C 1
ATOM 631 O O . SER A 1 78 ? 5.215 -30.453 -24 1 59.94 78 SER A O 1
ATOM 633 N N . LEU A 1 79 ? 4.812 -28.219 -24 1 56.69 79 LEU A N 1
ATOM 634 C CA . LEU A 1 79 ? 6.195 -27.969 -23.609 1 56.69 79 LEU A CA 1
ATOM 635 C C . LEU A 1 79 ? 6.457 -28.453 -22.188 1 56.69 79 LEU A C 1
ATOM 637 O O . LEU A 1 79 ? 7.547 -28.953 -21.875 1 56.69 79 LEU A O 1
ATOM 641 N N . GLU A 1 80 ? 5.422 -28.234 -21.375 1 56.25 80 GLU A N 1
ATOM 642 C CA . GLU A 1 80 ? 5.52 -28.672 -19.984 1 56.25 80 GLU A CA 1
ATOM 643 C C . GLU A 1 80 ? 5.672 -30.188 -19.891 1 56.25 80 GLU A C 1
ATOM 645 O O . GLU A 1 80 ? 6.402 -30.703 -19.031 1 56.25 80 GLU A O 1
ATOM 650 N N . LYS A 1 81 ? 4.879 -30.875 -20.656 1 53.97 81 LYS A N 1
ATOM 651 C CA . LYS A 1 81 ? 4.961 -32.344 -20.672 1 53.97 81 LYS A CA 1
ATOM 652 C C . LYS A 1 81 ? 6.352 -32.812 -21.094 1 53.97 81 LYS A C 1
ATOM 654 O O . LYS A 1 81 ? 6.805 -33.875 -20.672 1 53.97 81 LYS A O 1
ATOM 659 N N . LEU A 1 82 ? 6.754 -32.125 -22.031 1 50 82 LEU A N 1
ATOM 660 C CA . LEU A 1 82 ? 8.102 -32.531 -22.406 1 50 82 LEU A CA 1
ATOM 661 C C . LEU A 1 82 ? 9.102 -32.219 -21.312 1 50 82 LEU A C 1
ATOM 663 O O . LEU A 1 82 ? 10.094 -32.906 -21.141 1 50 82 LEU A O 1
ATOM 667 N N . ASN A 1 83 ? 8.93 -30.969 -20.781 1 48.56 83 ASN A N 1
ATOM 668 C CA . ASN A 1 83 ? 9.883 -30.562 -19.75 1 48.56 83 ASN A CA 1
ATOM 669 C C . ASN A 1 83 ? 9.383 -30.906 -18.359 1 48.56 83 ASN A C 1
ATOM 671 O O . ASN A 1 83 ? 8.172 -30.969 -18.125 1 48.56 83 ASN A O 1
ATOM 675 N N . ASP A 1 84 ? 10.062 -31.547 -17.484 1 48.12 84 ASP A N 1
ATOM 676 C CA . ASP A 1 84 ? 9.844 -31.797 -16.062 1 48.12 84 ASP A CA 1
ATOM 677 C C . ASP A 1 84 ? 9.039 -30.672 -15.43 1 48.12 84 ASP A C 1
ATOM 679 O O . ASP A 1 84 ? 9.227 -29.5 -15.773 1 48.12 84 ASP A O 1
ATOM 683 N N . GLU A 1 85 ? 7.797 -30.844 -14.914 1 51.75 85 GLU A N 1
ATOM 684 C CA . GLU A 1 85 ? 6.84 -29.984 -14.211 1 51.75 85 GLU A CA 1
ATOM 685 C C . GLU A 1 85 ? 7.535 -28.781 -13.586 1 51.75 85 GLU A C 1
ATOM 687 O O . GLU A 1 85 ? 6.953 -27.703 -13.492 1 51.75 85 GLU A O 1
ATOM 692 N N . SER A 1 86 ? 8.742 -29.016 -13.062 1 55 86 SER A N 1
ATOM 693 C CA . SER A 1 86 ? 9.516 -27.969 -12.391 1 55 86 SER A CA 1
ATOM 694 C C . SER A 1 86 ? 9.938 -26.875 -13.375 1 55 86 SER A C 1
ATOM 696 O O . SER A 1 86 ? 10.453 -25.844 -12.961 1 55 86 SER A O 1
ATOM 698 N N . MET A 1 87 ? 9.555 -27.062 -14.656 1 60.16 87 MET A N 1
ATOM 699 C CA . MET A 1 87 ? 10.062 -26.141 -15.68 1 60.16 87 MET A CA 1
ATOM 700 C C . MET A 1 87 ? 8.969 -25.172 -16.125 1 60.16 87 MET A C 1
ATOM 702 O O . MET A 1 87 ? 9.031 -24.625 -17.219 1 60.16 87 MET A O 1
ATOM 706 N N . LEU A 1 88 ? 8.016 -25.016 -15.359 1 65.38 88 LEU A N 1
ATOM 707 C CA . LEU A 1 88 ? 6.988 -24.031 -15.695 1 65.38 88 LEU A CA 1
ATOM 708 C C . LEU A 1 88 ? 7.578 -22.641 -15.773 1 65.38 88 LEU A C 1
ATOM 710 O O . LEU A 1 88 ? 8.273 -22.188 -14.859 1 65.38 88 LEU A O 1
ATOM 714 N N . LEU A 1 89 ? 7.535 -22.094 -17.031 1 66.44 89 LEU A N 1
ATOM 715 C CA . LEU A 1 89 ? 7.988 -20.719 -17.266 1 66.44 89 LEU A CA 1
ATOM 716 C C . LEU A 1 89 ? 6.809 -19.766 -17.375 1 66.44 89 LEU A C 1
ATOM 718 O O . LEU A 1 89 ? 5.68 -20.203 -17.625 1 66.44 89 LEU A O 1
ATOM 722 N N . GLY A 1 90 ? 6.984 -18.578 -16.969 1 77.81 90 GLY A N 1
ATOM 723 C CA . GLY A 1 90 ? 5.965 -17.562 -17.172 1 77.81 90 GLY A CA 1
ATOM 724 C C . GLY A 1 90 ? 5.891 -16.562 -16.047 1 77.81 90 GLY A C 1
ATOM 725 O O . GLY A 1 90 ? 6.805 -16.469 -15.227 1 77.81 90 GLY A O 1
ATOM 726 N N . GLU A 1 91 ? 4.859 -15.711 -16.234 1 82.88 91 GLU A N 1
ATOM 727 C CA . GLU A 1 91 ? 4.629 -14.641 -15.273 1 82.88 91 GLU A CA 1
ATOM 728 C C . GLU A 1 91 ? 3.17 -14.609 -14.82 1 82.88 91 GLU A C 1
ATOM 730 O O . GLU A 1 91 ? 2.266 -14.891 -15.609 1 82.88 91 GLU A O 1
ATOM 735 N N . ILE A 1 92 ? 3.041 -14.453 -13.594 1 89.19 92 ILE A N 1
ATOM 736 C CA . ILE A 1 92 ? 1.684 -14.242 -13.102 1 89.19 92 ILE A CA 1
ATOM 737 C C . ILE A 1 92 ? 1.577 -12.867 -12.445 1 89.19 92 ILE A C 1
ATOM 739 O O . ILE A 1 92 ? 2.443 -12.477 -11.664 1 89.19 92 ILE A O 1
ATOM 743 N N . LYS A 1 93 ? 0.606 -12.133 -12.828 1 92.25 93 LYS A N 1
ATOM 744 C CA . LYS A 1 93 ? 0.311 -10.82 -12.258 1 92.25 93 LYS A CA 1
ATOM 745 C C . LYS A 1 93 ? -0.927 -10.875 -11.367 1 92.25 93 LYS A C 1
ATOM 747 O O . LYS A 1 93 ? -2.035 -11.125 -11.844 1 92.25 93 LYS A O 1
ATOM 752 N N . ILE A 1 94 ? -0.727 -10.562 -10.102 1 95.94 94 ILE A N 1
ATOM 753 C CA . ILE A 1 94 ? -1.808 -10.742 -9.141 1 95.94 94 ILE A CA 1
ATOM 754 C C . ILE A 1 94 ? -1.947 -9.492 -8.281 1 95.94 94 ILE A C 1
ATOM 756 O O . ILE A 1 94 ? -0.976 -8.758 -8.078 1 95.94 94 ILE A O 1
ATOM 760 N N . ALA A 1 95 ? -3.178 -9.211 -7.855 1 97.12 95 ALA A N 1
ATOM 761 C CA . ALA A 1 95 ? -3.445 -8.188 -6.848 1 97.12 95 ALA A CA 1
ATOM 762 C C . ALA A 1 95 ? -4.32 -8.734 -5.723 1 97.12 95 ALA A C 1
ATOM 764 O O . ALA A 1 95 ? -5.172 -9.594 -5.957 1 97.12 95 ALA A O 1
ATOM 765 N N . SER A 1 96 ? -4.07 -8.273 -4.586 1 97.44 96 SER A N 1
ATOM 766 C CA . SER A 1 96 ? -4.887 -8.656 -3.439 1 97.44 96 SER A CA 1
ATOM 767 C C . SER A 1 96 ? -5.016 -7.512 -2.439 1 97.44 96 SER A C 1
ATOM 769 O O . SER A 1 96 ? -4.242 -6.551 -2.486 1 97.44 96 SER A O 1
ATOM 771 N N . THR A 1 97 ? -6.039 -7.625 -1.636 1 95.88 97 THR A N 1
ATOM 772 C CA . THR A 1 97 ? -6.238 -6.613 -0.605 1 95.88 97 THR A CA 1
ATOM 773 C C . THR A 1 97 ? -5.254 -6.809 0.542 1 95.88 97 THR A C 1
ATOM 775 O O . THR A 1 97 ? -4.609 -7.852 0.644 1 95.88 97 THR A O 1
ATOM 778 N N . GLN A 1 98 ? -5.145 -5.859 1.369 1 94.31 98 GLN A N 1
ATOM 779 C CA . GLN A 1 98 ? -4.094 -5.793 2.377 1 94.31 98 GLN A CA 1
ATOM 780 C C . GLN A 1 98 ? -4.176 -6.977 3.338 1 94.31 98 GLN A C 1
ATOM 782 O O . GLN A 1 98 ? -3.176 -7.66 3.576 1 94.31 98 GLN A O 1
ATOM 787 N N . SER A 1 99 ? -5.34 -7.246 3.91 1 92.31 99 SER A N 1
ATOM 788 C CA . SER A 1 99 ? -5.488 -8.352 4.852 1 92.31 99 SER A CA 1
ATOM 789 C C . SER A 1 99 ? -5.066 -9.672 4.223 1 92.31 99 SER A C 1
ATOM 791 O O . SER A 1 99 ? -4.391 -10.484 4.863 1 92.31 99 SER A O 1
ATOM 793 N N . ILE A 1 100 ? -5.406 -9.828 3.027 1 95.5 100 ILE A N 1
ATOM 794 C CA . ILE A 1 100 ? -5.133 -11.07 2.312 1 95.5 100 ILE A CA 1
ATOM 795 C C . ILE A 1 100 ? -3.643 -11.156 1.986 1 95.5 100 ILE A C 1
ATOM 797 O O . ILE A 1 100 ? -2.998 -12.172 2.27 1 95.5 100 ILE A O 1
ATOM 801 N N . SER A 1 101 ? -3.08 -10.094 1.442 1 96.5 101 SER A N 1
ATOM 802 C CA . SER A 1 101 ? -1.684 -10.078 1.017 1 96.5 101 SER A CA 1
ATOM 803 C C . SER A 1 101 ? -0.745 -10.312 2.193 1 96.5 101 SER A C 1
ATOM 805 O O . SER A 1 101 ? 0.208 -11.094 2.086 1 96.5 101 SER A O 1
ATOM 807 N N . GLU A 1 102 ? -1.044 -9.703 3.305 1 92.62 102 GLU A N 1
ATOM 808 C CA . GLU A 1 102 ? -0.098 -9.656 4.414 1 92.62 102 GLU A CA 1
ATOM 809 C C . GLU A 1 102 ? -0.173 -10.922 5.258 1 92.62 102 GLU A C 1
ATOM 811 O O . GLU A 1 102 ? 0.837 -11.375 5.801 1 92.62 102 GLU A O 1
ATOM 816 N N . HIS A 1 103 ? -1.308 -11.609 5.238 1 89.19 103 HIS A N 1
ATOM 817 C CA . HIS A 1 103 ? -1.452 -12.641 6.258 1 89.19 103 HIS A CA 1
ATOM 818 C C . HIS A 1 103 ? -1.817 -13.984 5.633 1 89.19 103 HIS A C 1
ATOM 820 O O . HIS A 1 103 ? -1.71 -15.023 6.281 1 89.19 103 HIS A O 1
ATOM 826 N N . PHE A 1 104 ? -2.17 -13.953 4.414 1 92.25 104 PHE A N 1
ATOM 827 C CA . PHE A 1 104 ? -2.619 -15.203 3.818 1 92.25 104 PHE A CA 1
ATOM 828 C C . PHE A 1 104 ? -1.844 -15.5 2.539 1 92.25 104 PHE A C 1
ATOM 830 O O . PHE A 1 104 ? -1.308 -16.594 2.375 1 92.25 104 PHE A O 1
ATOM 837 N N . LEU A 1 105 ? -1.657 -14.555 1.734 1 96.19 105 LEU A N 1
ATOM 838 C CA . LEU A 1 105 ? -1.172 -14.773 0.375 1 96.19 105 LEU A CA 1
ATOM 839 C C . LEU A 1 105 ? 0.345 -14.93 0.359 1 96.19 105 LEU A C 1
ATOM 841 O O . LEU A 1 105 ? 0.882 -15.719 -0.424 1 96.19 105 LEU A O 1
ATOM 845 N N . ALA A 1 106 ? 1.051 -14.219 1.199 1 96.06 106 ALA A N 1
ATOM 846 C CA . ALA A 1 106 ? 2.51 -14.172 1.157 1 96.06 106 ALA A CA 1
ATOM 847 C C . ALA A 1 106 ? 3.105 -15.57 1.296 1 96.06 106 ALA A C 1
ATOM 849 O O . ALA A 1 106 ? 3.916 -15.992 0.467 1 96.06 106 ALA A O 1
ATOM 850 N N . PRO A 1 107 ? 2.639 -16.391 2.23 1 95.12 107 PRO A N 1
ATOM 851 C CA . PRO A 1 107 ? 3.176 -17.75 2.332 1 95.12 107 PRO A CA 1
ATOM 852 C C . PRO A 1 107 ? 2.834 -18.609 1.119 1 95.12 107 PRO A C 1
ATOM 854 O O . PRO A 1 107 ? 3.639 -19.453 0.708 1 95.12 107 PRO A O 1
ATOM 857 N N . ILE A 1 108 ? 1.694 -18.406 0.592 1 95.94 108 ILE A N 1
ATOM 858 C CA . ILE A 1 108 ? 1.275 -19.141 -0.591 1 95.94 108 ILE A CA 1
ATOM 859 C C . ILE A 1 108 ? 2.193 -18.812 -1.765 1 95.94 108 ILE A C 1
ATOM 861 O O . ILE A 1 108 ? 2.637 -19.703 -2.49 1 95.94 108 ILE A O 1
ATOM 865 N N . LEU A 1 109 ? 2.514 -17.531 -1.955 1 96.75 109 LEU A N 1
ATOM 866 C CA . LEU A 1 109 ? 3.4 -17.094 -3.025 1 96.75 109 LEU A CA 1
ATOM 867 C C . LEU A 1 109 ? 4.793 -17.688 -2.855 1 96.75 109 LEU A C 1
ATOM 869 O O . LEU A 1 109 ? 5.422 -18.094 -3.832 1 96.75 109 LEU A O 1
ATOM 873 N N . PHE A 1 110 ? 5.234 -17.672 -1.602 1 96.38 110 PHE A N 1
ATOM 874 C CA . PHE A 1 110 ? 6.559 -18.203 -1.304 1 96.38 110 PHE A CA 1
ATOM 875 C C . PHE A 1 110 ? 6.648 -19.672 -1.694 1 96.38 110 PHE A C 1
ATOM 877 O O . PHE A 1 110 ? 7.586 -20.078 -2.385 1 96.38 110 PHE A O 1
ATOM 884 N N . ASP A 1 111 ? 5.664 -20.453 -1.288 1 95.12 111 ASP A N 1
ATOM 885 C CA . ASP A 1 111 ? 5.66 -21.891 -1.557 1 95.12 111 ASP A CA 1
ATOM 886 C C . ASP A 1 111 ? 5.512 -22.156 -3.051 1 95.12 111 ASP A C 1
ATOM 888 O O . ASP A 1 111 ? 6.137 -23.078 -3.582 1 95.12 111 ASP A O 1
ATOM 892 N N . PHE A 1 112 ? 4.707 -21.406 -3.689 1 95.12 112 PHE A N 1
ATOM 893 C CA . PHE A 1 112 ? 4.523 -21.578 -5.125 1 95.12 112 PHE A CA 1
ATOM 894 C C . PHE A 1 112 ? 5.824 -21.297 -5.871 1 95.12 112 PHE A C 1
ATOM 896 O O . PHE A 1 112 ? 6.199 -22.047 -6.773 1 95.12 112 PHE A O 1
ATOM 903 N N . LYS A 1 113 ? 6.484 -20.188 -5.48 1 94.38 113 LYS A N 1
ATOM 904 C CA . LYS A 1 113 ? 7.762 -19.844 -6.094 1 94.38 113 LYS A CA 1
ATOM 905 C C . LYS A 1 113 ? 8.805 -20.922 -5.844 1 94.38 113 LYS A C 1
ATOM 907 O O . LYS A 1 113 ? 9.641 -21.203 -6.707 1 94.38 113 LYS A O 1
ATOM 912 N N . ALA A 1 114 ? 8.797 -21.484 -4.676 1 92.56 114 ALA A N 1
ATOM 913 C CA . ALA A 1 114 ? 9.734 -22.562 -4.336 1 92.56 114 ALA A CA 1
ATOM 914 C C . ALA A 1 114 ? 9.508 -23.781 -5.207 1 92.56 114 ALA A C 1
ATOM 916 O O . ALA A 1 114 ? 10.453 -24.469 -5.582 1 92.56 114 ALA A O 1
ATOM 917 N N . GLU A 1 115 ? 8.242 -24 -5.477 1 90.19 115 GLU A N 1
ATOM 918 C CA . GLU A 1 115 ? 7.871 -25.156 -6.301 1 90.19 115 GLU A CA 1
ATOM 919 C C . GLU A 1 115 ? 8.148 -24.875 -7.777 1 90.19 115 GLU A C 1
ATOM 921 O O . GLU A 1 115 ? 8.586 -25.766 -8.508 1 90.19 115 GLU A O 1
ATOM 926 N N . PHE A 1 116 ? 7.879 -23.656 -8.156 1 89.25 116 PHE A N 1
ATOM 927 C CA . PHE A 1 116 ? 8.055 -23.266 -9.555 1 89.25 116 PHE A CA 1
ATOM 928 C C . PHE A 1 116 ? 9.055 -22.125 -9.672 1 89.25 116 PHE A C 1
ATOM 930 O O . PHE A 1 116 ? 8.664 -20.984 -9.938 1 89.25 116 PHE A O 1
ATOM 937 N N . LYS A 1 117 ? 10.281 -22.375 -9.672 1 87.25 117 LYS A N 1
ATOM 938 C CA . LYS A 1 117 ? 11.367 -21.422 -9.508 1 87.25 117 LYS A CA 1
ATOM 939 C C . LYS A 1 117 ? 11.469 -20.484 -10.711 1 87.25 117 LYS A C 1
ATOM 941 O O . LYS A 1 117 ? 11.938 -19.359 -10.586 1 87.25 117 LYS A O 1
ATOM 946 N N . ASN A 1 118 ? 10.938 -20.922 -11.805 1 83.12 118 ASN A N 1
ATOM 947 C CA . ASN A 1 118 ? 11.148 -20.156 -13.031 1 83.12 118 ASN A CA 1
ATOM 948 C C . ASN A 1 118 ? 9.961 -19.234 -13.32 1 83.12 118 ASN A C 1
ATOM 950 O O . ASN A 1 118 ? 9.984 -18.469 -14.281 1 83.12 118 ASN A O 1
ATOM 954 N N . ILE A 1 119 ? 8.992 -19.281 -12.453 1 87.25 119 ILE A N 1
ATOM 955 C CA . ILE A 1 119 ? 7.844 -18.406 -12.625 1 87.25 119 ILE A CA 1
ATOM 956 C C . ILE A 1 119 ? 8.141 -17.047 -11.984 1 87.25 119 ILE A C 1
ATOM 958 O O . ILE A 1 119 ? 8.688 -16.969 -10.891 1 87.25 119 ILE A O 1
ATOM 962 N N . GLU A 1 120 ? 7.867 -16.016 -12.758 1 88.12 120 GLU A N 1
ATOM 963 C CA . GLU A 1 120 ? 7.938 -14.672 -12.203 1 88.12 120 GLU A CA 1
ATOM 964 C C . GLU A 1 120 ? 6.602 -14.25 -11.602 1 88.12 120 GLU A C 1
ATOM 966 O O . GLU A 1 120 ? 5.57 -14.281 -12.281 1 88.12 120 GLU A O 1
ATOM 971 N N . ILE A 1 121 ? 6.629 -13.969 -10.367 1 94.38 121 ILE A N 1
ATOM 972 C CA . ILE A 1 121 ? 5.414 -13.547 -9.68 1 94.38 121 ILE A CA 1
ATOM 973 C C . ILE A 1 121 ? 5.426 -12.031 -9.484 1 94.38 121 ILE A C 1
ATOM 975 O O . ILE A 1 121 ? 6.344 -11.484 -8.875 1 94.38 121 ILE A O 1
ATOM 979 N N . ARG A 1 122 ? 4.488 -11.406 -10.055 1 93.5 122 ARG A N 1
ATOM 980 C CA . ARG A 1 122 ? 4.254 -9.984 -9.844 1 93.5 122 ARG A CA 1
ATOM 981 C C . ARG A 1 122 ? 2.992 -9.758 -9.016 1 93.5 122 ARG A C 1
ATOM 983 O O . ARG A 1 122 ? 1.883 -9.75 -9.555 1 93.5 122 ARG A O 1
ATOM 990 N N . SER A 1 123 ? 3.229 -9.5 -7.766 1 96.31 123 SER A N 1
ATOM 991 C CA . SER A 1 123 ? 2.123 -9.312 -6.832 1 96.31 123 SER A CA 1
ATOM 992 C C . SER A 1 123 ? 2.059 -7.871 -6.336 1 96.31 123 SER A C 1
ATOM 994 O O . SER A 1 123 ? 3.094 -7.258 -6.066 1 96.31 123 SER A O 1
ATOM 996 N N . GLN A 1 124 ? 0.874 -7.348 -6.281 1 96.38 124 GLN A N 1
ATOM 997 C CA . GLN A 1 124 ? 0.685 -6.012 -5.723 1 96.38 124 GLN A CA 1
ATOM 998 C C . GLN A 1 124 ? -0.504 -5.977 -4.77 1 96.38 124 GLN A C 1
ATOM 1000 O O . GLN A 1 124 ? -1.463 -6.734 -4.934 1 96.38 124 GLN A O 1
ATOM 1005 N N . THR A 1 125 ? -0.403 -5.129 -3.801 1 97.19 125 THR A N 1
ATOM 1006 C CA . THR A 1 125 ? -1.462 -4.957 -2.812 1 97.19 125 THR A CA 1
ATOM 1007 C C . THR A 1 125 ? -2.246 -3.674 -3.074 1 97.19 125 THR A C 1
ATOM 1009 O O . THR A 1 125 ? -1.656 -2.604 -3.236 1 97.19 125 THR A O 1
ATOM 1012 N N . GLN A 1 126 ? -3.555 -3.822 -3.141 1 95.25 126 GLN A N 1
ATOM 1013 C CA . GLN A 1 126 ? -4.469 -2.709 -3.367 1 95.25 126 GLN A CA 1
ATOM 1014 C C . GLN A 1 126 ? -5.758 -2.883 -2.566 1 95.25 126 GLN A C 1
ATOM 1016 O O . GLN A 1 126 ? -5.977 -3.93 -1.953 1 95.25 126 GLN A O 1
ATOM 1021 N N . ASN A 1 127 ? -6.516 -1.85 -2.506 1 92.25 127 ASN A N 1
ATOM 1022 C CA . ASN A 1 127 ? -7.848 -2.049 -1.941 1 92.25 127 ASN A CA 1
ATOM 1023 C C . ASN A 1 127 ? -8.773 -2.76 -2.924 1 92.25 127 ASN A C 1
ATOM 1025 O O . ASN A 1 127 ? -8.398 -2.992 -4.078 1 92.25 127 ASN A O 1
ATOM 1029 N N . SER A 1 128 ? -9.945 -3.104 -2.482 1 91.06 128 SER A N 1
ATOM 1030 C CA . SER A 1 128 ? -10.859 -3.914 -3.279 1 91.06 128 SER A CA 1
ATOM 1031 C C . SER A 1 128 ? -11.227 -3.213 -4.586 1 91.06 128 SER A C 1
ATOM 1033 O O . SER A 1 128 ? -11.219 -3.832 -5.652 1 91.06 128 SER A O 1
ATOM 1035 N N . LYS A 1 129 ? -11.492 -1.958 -4.496 1 87.88 129 LYS A N 1
ATOM 1036 C CA . LYS A 1 129 ? -11.883 -1.186 -5.676 1 87.88 129 LYS A CA 1
ATOM 1037 C C . LYS A 1 129 ? -10.773 -1.193 -6.727 1 87.88 129 LYS A C 1
ATOM 1039 O O . LYS A 1 129 ? -11.039 -1.437 -7.906 1 87.88 129 LYS A O 1
ATOM 1044 N N . GLU A 1 130 ? -9.586 -0.951 -6.312 1 91.31 130 GLU A N 1
ATOM 1045 C CA . GLU A 1 130 ? -8.461 -0.895 -7.242 1 91.31 130 GLU A CA 1
ATOM 1046 C C . GLU A 1 130 ? -8.141 -2.277 -7.805 1 91.31 130 GLU A C 1
ATOM 1048 O O . GLU A 1 130 ? -7.754 -2.406 -8.969 1 91.31 130 GLU A O 1
ATOM 1053 N N . CYS A 1 131 ? -8.266 -3.305 -7.035 1 93.75 131 CYS A N 1
ATOM 1054 C CA . CYS A 1 131 ? -8.078 -4.664 -7.535 1 93.75 131 CYS A CA 1
ATOM 1055 C C . CYS A 1 131 ? -9.023 -4.949 -8.695 1 93.75 131 CYS A C 1
ATOM 1057 O O . CYS A 1 131 ? -8.617 -5.504 -9.719 1 93.75 131 CYS A O 1
ATOM 1059 N N . LEU A 1 132 ? -10.227 -4.527 -8.523 1 88.12 132 LEU A N 1
ATOM 1060 C CA . LEU A 1 132 ? -11.219 -4.754 -9.57 1 88.12 132 LEU A CA 1
ATOM 1061 C C . LEU A 1 132 ? -10.891 -3.938 -10.82 1 88.12 132 LEU A C 1
ATOM 1063 O O . LEU A 1 132 ? -11.008 -4.438 -11.938 1 88.12 132 LEU A O 1
ATOM 1067 N N . ASN A 1 133 ? -10.469 -2.697 -10.57 1 85.25 133 ASN A N 1
ATOM 1068 C CA . ASN A 1 133 ? -10.094 -1.84 -11.688 1 85.25 133 ASN A CA 1
ATOM 1069 C C . ASN A 1 133 ? -8.938 -2.434 -12.484 1 85.25 133 ASN A C 1
ATOM 1071 O O . ASN A 1 133 ? -8.961 -2.441 -13.719 1 85.25 133 ASN A O 1
ATOM 1075 N N . LEU A 1 134 ? -7.953 -2.908 -11.789 1 87.38 134 LEU A N 1
ATOM 1076 C CA . LEU A 1 134 ? -6.785 -3.506 -12.422 1 87.38 134 LEU A CA 1
ATOM 1077 C C . LEU A 1 134 ? -7.176 -4.746 -13.219 1 87.38 134 LEU A C 1
ATOM 1079 O O . LEU A 1 134 ? -6.656 -4.973 -14.32 1 87.38 134 LEU A O 1
ATOM 1083 N N . LEU A 1 135 ? -8.055 -5.492 -12.672 1 86.44 135 LEU A N 1
ATOM 1084 C CA . LEU A 1 135 ? -8.508 -6.711 -13.328 1 86.44 135 LEU A CA 1
ATOM 1085 C C . LEU A 1 135 ? -9.289 -6.383 -14.594 1 86.44 135 LEU A C 1
ATOM 1087 O O . LEU A 1 135 ? -9.039 -6.957 -15.656 1 86.44 135 LEU A O 1
ATOM 1091 N N . LYS A 1 136 ? -10.141 -5.418 -14.461 1 77.12 136 LYS A N 1
ATOM 1092 C CA . LYS A 1 136 ? -11 -5.012 -15.57 1 77.12 136 LYS A CA 1
ATOM 1093 C C . LYS A 1 136 ? -10.172 -4.453 -16.719 1 77.12 136 LYS A C 1
ATOM 1095 O O . LYS A 1 136 ? -10.492 -4.684 -17.891 1 77.12 136 LYS A O 1
ATOM 1100 N N . ASN A 1 137 ? -9.141 -3.783 -16.344 1 73.88 137 ASN A N 1
ATOM 1101 C CA . ASN A 1 137 ? -8.328 -3.109 -17.359 1 73.88 137 ASN A CA 1
ATOM 1102 C C . ASN A 1 137 ? -7.23 -4.023 -17.891 1 73.88 137 ASN A C 1
ATOM 1104 O O . ASN A 1 137 ? -6.469 -3.633 -18.781 1 73.88 137 ASN A O 1
ATOM 1108 N N . GLY A 1 138 ? -7.121 -5.156 -17.328 1 75.88 138 GLY A N 1
ATOM 1109 C CA . GLY A 1 138 ? -6.188 -6.148 -17.844 1 75.88 138 GLY A CA 1
ATOM 1110 C C . GLY A 1 138 ? -4.777 -5.969 -17.297 1 75.88 138 GLY A C 1
ATOM 1111 O O . GLY A 1 138 ? -3.836 -6.582 -17.812 1 75.88 138 GLY A O 1
ATOM 1112 N N . ASN A 1 139 ? -4.668 -5.117 -16.297 1 81.38 139 ASN A N 1
ATOM 1113 C CA . ASN A 1 139 ? -3.355 -4.867 -15.711 1 81.38 139 ASN A CA 1
ATOM 1114 C C . ASN A 1 139 ? -2.887 -6.051 -14.867 1 81.38 139 ASN A C 1
ATOM 1116 O O . ASN A 1 139 ? -1.69 -6.199 -14.609 1 81.38 139 ASN A O 1
ATOM 1120 N N . ILE A 1 140 ? -3.891 -6.887 -14.414 1 89.62 140 ILE A N 1
ATOM 1121 C CA . ILE A 1 140 ? -3.607 -8.125 -13.688 1 89.62 140 ILE A CA 1
ATOM 1122 C C . ILE A 1 140 ? -4.5 -9.242 -14.219 1 89.62 140 ILE A C 1
ATOM 1124 O O . ILE A 1 140 ? -5.461 -8.984 -14.945 1 89.62 140 ILE A O 1
ATOM 1128 N N . GLU A 1 141 ? -4.121 -10.469 -13.812 1 87 141 G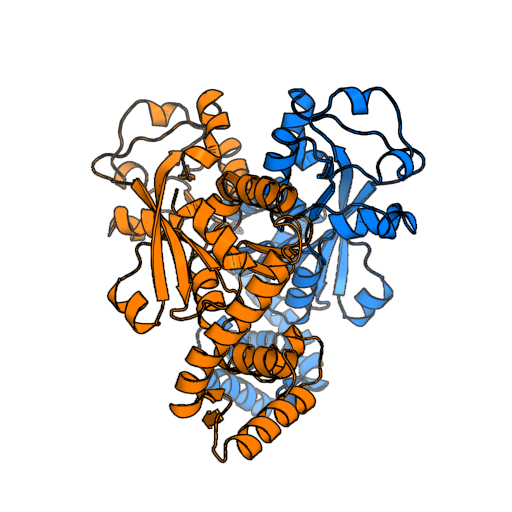LU A N 1
ATOM 1129 C CA . GLU A 1 141 ? -4.852 -11.625 -14.312 1 87 141 GLU A CA 1
ATOM 1130 C C . GLU A 1 141 ? -5.668 -12.289 -13.203 1 87 141 GLU A C 1
ATOM 1132 O O . GLU A 1 141 ? -6.57 -13.078 -13.477 1 87 141 GLU A O 1
ATOM 1137 N N . PHE A 1 142 ? -5.281 -11.992 -12.016 1 93.25 142 PHE A N 1
ATOM 1138 C CA . PHE A 1 142 ? -5.871 -12.68 -10.875 1 93.25 142 PHE A CA 1
ATOM 1139 C C . PHE A 1 142 ? -5.949 -11.758 -9.664 1 93.25 142 PHE A C 1
ATOM 1141 O O . PHE A 1 142 ? -4.988 -11.055 -9.352 1 93.25 142 PHE A O 1
ATOM 1148 N N . ALA A 1 143 ? -7.141 -11.695 -9.039 1 94.94 143 ALA A N 1
ATOM 1149 C CA . ALA A 1 143 ? -7.32 -10.875 -7.848 1 94.94 143 ALA A CA 1
ATOM 1150 C C . ALA A 1 143 ? -7.891 -11.703 -6.695 1 94.94 143 ALA A C 1
ATOM 1152 O O . ALA A 1 143 ? -8.641 -12.656 -6.914 1 94.94 143 ALA A O 1
ATOM 1153 N N . ILE A 1 144 ? -7.473 -11.406 -5.52 1 96.31 144 ILE A N 1
ATOM 1154 C CA . ILE A 1 144 ? -8.039 -11.984 -4.309 1 96.31 144 ILE A CA 1
ATOM 1155 C C . ILE A 1 144 ? -8.539 -10.875 -3.389 1 96.31 144 ILE A C 1
ATOM 1157 O O . ILE A 1 144 ? -7.754 -10.055 -2.916 1 96.31 144 ILE A O 1
ATOM 1161 N N . ILE A 1 145 ? -9.844 -10.82 -3.199 1 94.81 145 ILE A N 1
ATOM 1162 C CA . ILE A 1 145 ? -10.438 -9.711 -2.471 1 94.81 145 ILE A CA 1
ATOM 1163 C C . ILE A 1 145 ? -11.5 -10.234 -1.504 1 94.81 145 ILE A C 1
ATOM 1165 O O . ILE A 1 145 ? -11.781 -11.43 -1.472 1 94.81 145 ILE A O 1
ATOM 1169 N N . GLU A 1 146 ? -11.945 -9.203 -0.652 1 89.88 146 GLU A N 1
ATOM 1170 C CA . GLU A 1 146 ? -13.117 -9.484 0.173 1 89.88 146 GLU A CA 1
ATOM 1171 C C . GLU A 1 146 ? -14.398 -9.023 -0.516 1 89.88 146 GLU A C 1
ATOM 1173 O O . GLU A 1 146 ? -14.406 -8.008 -1.209 1 89.88 146 GLU A O 1
ATOM 1178 N N . ALA A 1 147 ? -15.219 -9.805 -0.91 1 70.06 147 ALA A N 1
ATOM 1179 C CA . ALA A 1 147 ? -16.234 -9.367 -1.871 1 70.06 147 ALA A CA 1
ATOM 1180 C C . ALA A 1 147 ? -17.609 -9.312 -1.226 1 70.06 147 ALA A C 1
ATOM 1182 O O . ALA A 1 147 ? -18.016 -10.242 -0.526 1 70.06 147 ALA A O 1
ATOM 1183 N N . GLU A 1 148 ? -18.141 -8.047 -1.053 1 71.31 148 GLU A N 1
ATOM 1184 C CA . GLU A 1 148 ? -19.594 -8.016 -1.177 1 71.31 148 GLU A CA 1
ATOM 1185 C C . GLU A 1 148 ? -20.016 -7.605 -2.586 1 71.31 148 GLU A C 1
ATOM 1187 O O . GLU A 1 148 ? -20.672 -6.582 -2.77 1 71.31 148 GLU A O 1
ATOM 1192 N N . LEU A 1 149 ? -19.422 -8.391 -3.523 1 72.94 149 LEU A N 1
ATOM 1193 C CA . LEU A 1 149 ? -19.672 -7.969 -4.898 1 72.94 149 LEU A CA 1
ATOM 1194 C C . LEU A 1 149 ? -21.062 -8.383 -5.344 1 72.94 149 LEU A C 1
ATOM 1196 O O . LEU A 1 149 ? -21.547 -9.461 -4.977 1 72.94 149 LEU A O 1
ATOM 1200 N N . ASP A 1 150 ? -21.578 -7.445 -5.98 1 69.19 150 ASP A N 1
ATOM 1201 C CA . ASP A 1 150 ? -22.859 -7.73 -6.633 1 69.19 150 ASP A CA 1
ATOM 1202 C C . ASP A 1 150 ? -22.672 -8.719 -7.781 1 69.19 150 ASP A C 1
ATOM 1204 O O . ASP A 1 150 ? -21.953 -8.445 -8.734 1 69.19 150 ASP A O 1
ATOM 1208 N N . PRO A 1 151 ? -23.297 -9.82 -7.672 1 68.62 151 PRO A N 1
ATOM 1209 C CA . PRO A 1 151 ? -23.141 -10.82 -8.727 1 68.62 151 PRO A CA 1
ATOM 1210 C C . PRO A 1 151 ? -23.469 -10.266 -10.117 1 68.62 151 PRO A C 1
ATOM 1212 O O . PRO A 1 151 ? -22.828 -10.656 -11.102 1 68.62 151 PRO A O 1
ATOM 1215 N N . ALA A 1 152 ? -24.453 -9.359 -10.172 1 68.5 152 ALA A N 1
ATOM 1216 C CA . ALA A 1 152 ? -24.844 -8.773 -11.453 1 68.5 152 ALA A CA 1
ATOM 1217 C C . ALA A 1 152 ? -23.703 -7.957 -12.047 1 68.5 152 ALA A C 1
ATOM 1219 O O . ALA A 1 152 ? -23.469 -7.992 -13.258 1 68.5 152 ALA A O 1
ATOM 1220 N N . LEU A 1 153 ? -23 -7.344 -11.188 1 68.69 153 LEU A N 1
ATOM 1221 C CA . LEU A 1 153 ? -21.875 -6.535 -11.641 1 68.69 153 LEU A CA 1
ATOM 1222 C C . LEU A 1 153 ? -20.719 -7.422 -12.094 1 68.69 153 LEU A C 1
ATOM 1224 O O . LEU A 1 153 ? -20.047 -7.121 -13.086 1 68.69 153 LEU A O 1
ATOM 1228 N N . VAL A 1 154 ? -20.594 -8.469 -11.438 1 77.06 154 VAL A N 1
ATOM 1229 C CA . VAL A 1 154 ? -19.531 -9.414 -11.75 1 77.06 154 VAL A CA 1
ATOM 1230 C C . VAL A 1 154 ? -19.781 -10.031 -13.125 1 77.06 154 VAL A C 1
ATOM 1232 O O . VAL A 1 154 ? -18.859 -10.141 -13.938 1 77.06 154 VAL A O 1
ATOM 1235 N N . GLU A 1 155 ? -20.938 -10.367 -13.328 1 76.88 155 GLU A N 1
ATOM 1236 C CA . GLU A 1 155 ? -21.312 -10.945 -14.617 1 76.88 155 GLU A CA 1
ATOM 1237 C C . GLU A 1 155 ? -21.188 -9.922 -15.734 1 76.88 155 GLU A C 1
ATOM 1239 O O . GLU A 1 155 ? -20.656 -10.227 -16.812 1 76.88 155 GLU A O 1
ATOM 1244 N N . TYR A 1 156 ? -21.641 -8.805 -15.328 1 67.75 156 TYR A N 1
ATOM 1245 C CA . TYR A 1 156 ? -21.609 -7.727 -16.312 1 67.75 156 TYR A CA 1
ATOM 1246 C C . TYR A 1 156 ? -20.172 -7.406 -16.719 1 67.75 156 TYR A C 1
ATOM 1248 O O . TYR A 1 156 ? -19.906 -7.117 -17.891 1 67.75 156 TYR A O 1
ATOM 1256 N N . GLU A 1 157 ? -19.359 -7.621 -15.836 1 73.31 157 GLU A N 1
ATOM 1257 C CA . GLU A 1 157 ? -17.953 -7.285 -16.078 1 73.31 157 GLU A CA 1
ATOM 1258 C C . GLU A 1 157 ? -17.188 -8.492 -16.594 1 73.31 157 GLU A C 1
ATOM 1260 O O . GLU A 1 157 ? -15.969 -8.43 -16.766 1 73.31 157 GLU A O 1
ATOM 1265 N N . ASN A 1 158 ? -17.859 -9.602 -16.875 1 79.38 158 ASN A N 1
ATOM 1266 C CA . ASN A 1 158 ? -17.297 -10.836 -17.422 1 79.38 158 ASN A CA 1
ATOM 1267 C C . ASN A 1 158 ? -16.188 -11.383 -16.531 1 79.38 158 ASN A C 1
ATOM 1269 O O . ASN A 1 158 ? -15.117 -11.75 -17.016 1 79.38 158 ASN A O 1
ATOM 1273 N N . LEU A 1 159 ? -16.5 -11.344 -15.242 1 85.75 159 LEU A N 1
ATOM 1274 C CA . LEU A 1 159 ? -15.555 -11.859 -14.258 1 85.75 159 LEU A CA 1
ATOM 1275 C C . LEU A 1 159 ? -16.031 -13.188 -13.688 1 85.75 159 LEU A C 1
ATOM 1277 O O . LEU A 1 159 ? -17.234 -13.438 -13.602 1 85.75 159 LEU A O 1
ATOM 1281 N N . GLU A 1 160 ? -15.102 -14.031 -13.453 1 87.69 160 GLU A N 1
ATOM 1282 C CA . GLU A 1 160 ? -15.344 -15.258 -12.695 1 87.69 160 GLU A CA 1
ATOM 1283 C C . GLU A 1 160 ? -14.961 -15.086 -11.227 1 87.69 160 GLU A C 1
ATOM 1285 O O . GLU A 1 160 ? -13.867 -14.602 -10.914 1 87.69 160 GLU A O 1
ATOM 1290 N N . ILE A 1 161 ? -15.867 -15.43 -10.359 1 90.5 161 ILE A N 1
ATOM 1291 C CA . ILE A 1 161 ? -15.656 -15.266 -8.93 1 90.5 161 ILE A CA 1
ATOM 1292 C C . ILE A 1 161 ? -15.781 -16.609 -8.227 1 90.5 161 ILE A C 1
ATOM 1294 O O . ILE A 1 161 ? -16.719 -17.375 -8.492 1 90.5 161 ILE A O 1
ATOM 1298 N N . ASN A 1 162 ? -14.773 -16.969 -7.371 1 91.5 162 ASN A N 1
ATOM 1299 C CA . ASN A 1 162 ? -14.805 -18.203 -6.594 1 91.5 162 ASN A CA 1
ATOM 1300 C C . ASN A 1 162 ? -14.508 -17.953 -5.121 1 91.5 162 ASN A C 1
ATOM 1302 O O . ASN A 1 162 ? -13.641 -17.141 -4.793 1 91.5 162 ASN A O 1
ATOM 1306 N N . PHE A 1 163 ? -15.242 -18.719 -4.309 1 92.75 163 PHE A N 1
ATOM 1307 C CA . PHE A 1 163 ? -14.984 -18.672 -2.875 1 92.75 163 PHE A CA 1
ATOM 1308 C C . PHE A 1 163 ? -13.602 -19.234 -2.553 1 92.75 163 PHE A C 1
ATOM 1310 O O . PHE A 1 163 ? -13.195 -20.25 -3.115 1 92.75 163 PHE A O 1
ATOM 1317 N N . TRP A 1 164 ? -12.867 -18.547 -1.687 1 94.5 164 TRP A N 1
ATOM 1318 C CA . TRP A 1 164 ? -11.578 -19.078 -1.247 1 94.5 164 TRP A CA 1
ATOM 1319 C C . TRP A 1 164 ? -11.633 -19.5 0.216 1 94.5 164 TRP A C 1
ATOM 1321 O O . TRP A 1 164 ? -11.57 -20.688 0.525 1 94.5 164 TRP A O 1
ATOM 1331 N N . GLN A 1 165 ? -11.906 -18.547 1.088 1 93.31 165 GLN A N 1
ATOM 1332 C CA . GLN A 1 165 ? -11.969 -18.906 2.498 1 93.31 165 GLN A CA 1
ATOM 1333 C C . GLN A 1 165 ? -12.766 -17.891 3.299 1 93.31 165 GLN A C 1
ATOM 1335 O O . GLN A 1 165 ? -13.023 -16.781 2.824 1 93.31 165 GLN A O 1
ATOM 1340 N N . ASP A 1 166 ? -13.094 -18.328 4.555 1 93.56 166 ASP A N 1
ATOM 1341 C CA . ASP A 1 166 ? -13.812 -17.453 5.477 1 93.56 166 ASP A CA 1
ATOM 1342 C C . ASP A 1 166 ? -12.859 -16.562 6.25 1 93.56 166 ASP A C 1
ATOM 1344 O O . ASP A 1 166 ? -11.688 -16.906 6.434 1 93.56 166 ASP A O 1
ATOM 1348 N N . ASP A 1 167 ? -13.328 -15.383 6.574 1 94.62 167 ASP A N 1
ATOM 1349 C CA . ASP A 1 167 ? -12.641 -14.453 7.461 1 94.62 167 ASP A CA 1
ATOM 1350 C C . ASP A 1 167 ? -13.617 -13.773 8.414 1 94.62 167 ASP A C 1
ATOM 1352 O O . ASP A 1 167 ? -14.836 -13.906 8.266 1 94.62 167 ASP A O 1
ATOM 1356 N N . GLU A 1 168 ? -13.016 -13.219 9.422 1 96.19 168 GLU A N 1
ATOM 1357 C CA . GLU A 1 168 ? -13.836 -12.508 10.398 1 96.19 168 GLU A CA 1
ATOM 1358 C C . GLU A 1 168 ? -13.188 -11.188 10.812 1 96.19 168 GLU A C 1
ATOM 1360 O O . GLU A 1 168 ? -12.008 -11.156 11.18 1 96.19 168 GLU A O 1
ATOM 1365 N N . LEU A 1 169 ? -14.023 -10.148 10.68 1 97.38 169 LEU A N 1
ATOM 1366 C CA . LEU A 1 169 ? -13.578 -8.859 11.195 1 97.38 169 LEU A CA 1
ATOM 1367 C C . LEU A 1 169 ? -13.969 -8.695 12.664 1 97.38 169 LEU A C 1
ATOM 1369 O O . LEU A 1 169 ? -14.977 -9.242 13.109 1 97.38 169 LEU A O 1
ATOM 1373 N N . ILE A 1 170 ? -13.195 -7.961 13.375 1 98.06 170 ILE A N 1
ATOM 1374 C CA . ILE A 1 170 ? -13.531 -7.629 14.758 1 98.06 170 ILE A CA 1
ATOM 1375 C C . ILE A 1 170 ? -13.18 -6.168 15.031 1 98.06 170 ILE A C 1
ATOM 1377 O O . ILE A 1 170 ? -12.273 -5.609 14.406 1 98.06 170 ILE A O 1
ATOM 1381 N N . VAL A 1 171 ? -13.938 -5.59 15.883 1 98.56 171 VAL A N 1
ATOM 1382 C CA . VAL A 1 171 ? -13.586 -4.281 16.422 1 98.56 171 VAL A CA 1
ATOM 1383 C C . VAL A 1 171 ? -12.648 -4.449 17.625 1 98.56 171 VAL A C 1
ATOM 1385 O O . VAL A 1 171 ? -12.867 -5.312 18.469 1 98.56 171 VAL A O 1
ATOM 1388 N N . ALA A 1 172 ? -11.578 -3.67 17.672 1 98.56 172 ALA A N 1
ATOM 1389 C CA . ALA A 1 172 ? -10.594 -3.861 18.734 1 98.56 172 ALA A CA 1
ATOM 1390 C C . ALA A 1 172 ? -10.078 -2.521 19.25 1 98.56 172 ALA A C 1
ATOM 1392 O O . ALA A 1 172 ? -10.18 -1.503 18.562 1 98.56 172 ALA A O 1
ATOM 1393 N N . THR A 1 173 ? -9.594 -2.504 20.438 1 98.5 173 THR A N 1
ATOM 1394 C CA . THR A 1 173 ? -9.031 -1.358 21.141 1 98.5 173 THR A CA 1
ATOM 1395 C C . THR A 1 173 ? -7.973 -1.806 22.141 1 98.5 173 THR A C 1
ATOM 1397 O O . THR A 1 173 ? -7.809 -3.002 22.391 1 98.5 173 THR A O 1
ATOM 1400 N N . SER A 1 174 ? -7.176 -0.862 22.594 1 97.88 174 SER A N 1
ATOM 1401 C CA . SER A 1 174 ? -6.223 -1.176 23.656 1 97.88 174 SER A CA 1
ATOM 1402 C C . SER A 1 174 ? -6.844 -0.97 25.031 1 97.88 174 SER A C 1
ATOM 1404 O O . SER A 1 174 ? -6.238 -1.309 26.047 1 97.88 174 SER A O 1
ATOM 1406 N N . ASP A 1 175 ? -8.086 -0.502 25.094 1 96.94 175 ASP A N 1
ATOM 1407 C CA . ASP A 1 175 ? -8.781 -0.278 26.359 1 96.94 175 ASP A CA 1
ATOM 1408 C C . ASP A 1 175 ? -9.469 -1.553 26.828 1 96.94 175 ASP A C 1
ATOM 1410 O O . ASP A 1 175 ? -10.539 -1.913 26.328 1 96.94 175 ASP A O 1
ATOM 1414 N N . LYS A 1 176 ? -8.992 -2.121 27.828 1 96.06 176 LYS A N 1
ATOM 1415 C CA . LYS A 1 176 ? -9.492 -3.389 28.359 1 96.06 176 LYS A CA 1
ATOM 1416 C C . LYS A 1 176 ? -10.922 -3.254 28.859 1 96.06 176 LYS A C 1
ATOM 1418 O O . LYS A 1 176 ? -11.695 -4.219 28.828 1 96.06 176 LYS A O 1
ATOM 1423 N N . LYS A 1 177 ? -11.273 -2.098 29.25 1 95.5 177 LYS A N 1
ATOM 1424 C CA . LYS A 1 177 ? -12.602 -1.864 29.812 1 95.5 177 LYS A CA 1
ATOM 1425 C C . LYS A 1 177 ? -13.688 -2.137 28.797 1 95.5 177 LYS A C 1
ATOM 1427 O O . LYS A 1 177 ? -14.812 -2.514 29.156 1 95.5 177 LYS A O 1
ATOM 1432 N N . LEU A 1 178 ? -13.367 -2.01 27.562 1 96.19 178 LEU A N 1
ATOM 1433 C CA . LEU A 1 178 ? -14.367 -2.162 26.516 1 96.19 178 LEU A CA 1
ATOM 1434 C C . LEU A 1 178 ? -14.523 -3.627 26.125 1 96.19 178 LEU A C 1
ATOM 1436 O O . LEU A 1 178 ? -15.305 -3.951 25.219 1 96.19 178 LEU A O 1
ATOM 1440 N N . ASN A 1 179 ? -13.812 -4.477 26.719 1 95.06 179 ASN A N 1
ATOM 1441 C CA . ASN A 1 179 ? -13.922 -5.906 26.453 1 95.06 179 ASN A CA 1
ATOM 1442 C C . ASN A 1 179 ? -14.773 -6.605 27.516 1 95.06 179 ASN A C 1
ATOM 1444 O O . ASN A 1 179 ? -14.938 -7.828 27.469 1 95.06 179 ASN A O 1
ATOM 1448 N N . GLU A 1 180 ? -15.344 -5.867 28.406 1 93.12 180 GLU A N 1
ATOM 1449 C CA . GLU A 1 180 ? -16 -6.441 29.562 1 93.12 180 GLU A CA 1
ATOM 1450 C C . GLU A 1 180 ? -17.469 -6.742 29.281 1 93.12 180 GLU A C 1
ATOM 1452 O O . GLU A 1 180 ? -18.109 -7.48 30.031 1 93.12 180 GLU A O 1
ATOM 1457 N N . LYS A 1 181 ? -17.969 -6.188 28.281 1 93.81 181 LYS A N 1
ATOM 1458 C CA . LYS A 1 181 ? -19.344 -6.434 27.891 1 93.81 181 LYS A CA 1
ATOM 1459 C C . LYS A 1 181 ? -19.531 -6.277 26.375 1 93.81 181 LYS A C 1
ATOM 1461 O O . LYS A 1 181 ? -18.578 -5.949 25.656 1 93.81 181 LYS A O 1
ATOM 1466 N N . GLU A 1 182 ? -20.75 -6.578 26.016 1 97.19 182 GLU A N 1
ATOM 1467 C CA . GLU A 1 182 ? -21.141 -6.324 24.625 1 97.19 182 GLU A CA 1
ATOM 1468 C C . GLU A 1 182 ? -21.719 -4.922 24.469 1 97.19 182 GLU A C 1
ATOM 1470 O O . GLU A 1 182 ? -22.359 -4.398 25.375 1 97.19 182 GLU A O 1
ATOM 1475 N N . PHE A 1 183 ? -21.453 -4.367 23.312 1 97.75 183 PHE A N 1
ATOM 1476 C CA . PHE A 1 183 ? -21.906 -3.002 23.078 1 97.75 183 PHE A CA 1
ATOM 1477 C C . PHE A 1 183 ? -22.797 -2.936 21.844 1 97.75 183 PHE A C 1
ATOM 1479 O O . PHE A 1 183 ? -22.594 -3.68 20.891 1 97.75 183 PHE A O 1
ATOM 1486 N N . TYR A 1 184 ? -23.781 -2.102 21.969 1 97.62 184 TYR A N 1
ATOM 1487 C CA . TYR A 1 184 ? -24.391 -1.615 20.734 1 97.62 184 TYR A CA 1
ATOM 1488 C C . TYR A 1 184 ? -23.5 -0.579 20.062 1 97.62 184 TYR A C 1
ATOM 1490 O O . TYR A 1 184 ? -22.812 0.194 20.734 1 97.62 184 TYR A O 1
ATOM 1498 N N . ILE A 1 185 ? -23.547 -0.547 18.734 1 97.75 185 ILE A N 1
ATOM 1499 C CA . ILE A 1 185 ? -22.672 0.345 17.984 1 97.75 185 ILE A CA 1
ATOM 1500 C C . ILE A 1 185 ? -22.938 1.793 18.391 1 97.75 185 ILE A C 1
ATOM 1502 O O . ILE A 1 185 ? -22.016 2.611 18.438 1 97.75 185 ILE A O 1
ATOM 1506 N N . ASP A 1 186 ? -24.125 2.137 18.781 1 96.94 186 ASP A N 1
ATOM 1507 C CA . ASP A 1 186 ? -24.5 3.492 19.156 1 96.94 186 ASP A CA 1
ATOM 1508 C C . ASP A 1 186 ? -23.75 3.957 20.391 1 96.94 186 ASP A C 1
ATOM 1510 O O . ASP A 1 186 ? -23.547 5.156 20.594 1 96.94 186 ASP A O 1
ATOM 1514 N N . GLU A 1 187 ? -23.359 2.994 21.203 1 97.12 187 GLU A N 1
ATOM 1515 C CA . GLU A 1 187 ? -22.641 3.312 22.422 1 97.12 187 GLU A CA 1
ATOM 1516 C C . GLU A 1 187 ? -21.203 3.707 22.125 1 97.12 187 GLU A C 1
ATOM 1518 O O . GLU A 1 187 ? -20.5 4.246 22.984 1 97.12 187 GLU A O 1
ATOM 1523 N N . LEU A 1 188 ? -20.719 3.455 20.875 1 97.56 188 LEU A N 1
ATOM 1524 C CA . LEU A 1 188 ? -19.312 3.621 20.547 1 97.56 188 LEU A CA 1
ATOM 1525 C C . LEU A 1 188 ? -19.125 4.711 19.5 1 97.56 188 LEU A C 1
ATOM 1527 O O . LEU A 1 188 ? -18.016 4.914 19 1 97.56 188 LEU A O 1
ATOM 1531 N N . LEU A 1 189 ? -20.172 5.461 19.156 1 96.62 189 LEU A N 1
ATOM 1532 C CA . LEU A 1 189 ? -20.156 6.41 18.062 1 96.62 189 LEU A CA 1
ATOM 1533 C C . LEU A 1 189 ? -19.156 7.535 18.328 1 96.62 189 LEU A C 1
ATOM 1535 O O . LEU A 1 189 ? -18.5 8.031 17.406 1 96.62 189 LEU A O 1
ATOM 1539 N N . GLU A 1 190 ? -18.938 7.883 19.578 1 94.69 190 GLU A N 1
ATOM 1540 C CA . GLU A 1 190 ? -18.156 9.062 19.906 1 94.69 190 GLU A CA 1
ATOM 1541 C C . GLU A 1 190 ? -16.688 8.703 20.109 1 94.69 190 GLU A C 1
ATOM 1543 O O . GLU A 1 190 ? -15.828 9.586 20.219 1 94.69 190 GLU A O 1
ATOM 1548 N N . GLN A 1 191 ? -16.406 7.375 20.125 1 96.25 191 GLN A N 1
ATOM 1549 C CA . GLN A 1 191 ? -15 6.965 20.188 1 96.25 191 GLN A CA 1
ATOM 1550 C C . GLN A 1 191 ? -14.227 7.43 18.969 1 96.25 191 GLN A C 1
ATOM 1552 O O . GLN A 1 191 ? -14.828 7.746 17.938 1 96.25 191 GLN A O 1
ATOM 1557 N N . LYS A 1 192 ? -12.922 7.57 19.125 1 97.31 192 LYS A N 1
ATOM 1558 C CA . LYS A 1 192 ? -12.086 7.895 17.969 1 97.31 192 LYS A CA 1
ATOM 1559 C C . LYS A 1 192 ? -11.867 6.668 17.094 1 97.31 192 LYS A C 1
ATOM 1561 O O . LYS A 1 192 ? -11.047 5.805 17.422 1 97.31 192 LYS A O 1
ATOM 1566 N N . TRP A 1 193 ? -12.57 6.633 15.977 1 98.06 193 TRP A N 1
ATOM 1567 C CA . TRP A 1 193 ? -12.438 5.52 15.047 1 98.06 193 TRP A CA 1
ATOM 1568 C C . TRP A 1 193 ? -11.375 5.82 13.992 1 98.06 193 TRP A C 1
ATOM 1570 O O . TRP A 1 193 ? -11.406 6.875 13.352 1 98.06 193 TRP A O 1
ATOM 1580 N N . ILE A 1 194 ? -10.43 4.965 13.883 1 98.31 194 ILE A N 1
ATOM 1581 C CA . ILE A 1 194 ? -9.469 5.012 12.781 1 98.31 194 ILE A CA 1
ATOM 1582 C C . ILE A 1 194 ? -9.828 3.959 11.742 1 98.31 194 ILE A C 1
ATOM 1584 O O . ILE A 1 194 ? -9.797 2.758 12.023 1 98.31 194 ILE A O 1
ATOM 1588 N N . LEU A 1 195 ? -10.188 4.41 10.523 1 97.75 195 LEU A N 1
ATOM 1589 C CA . LEU A 1 195 ? -10.625 3.48 9.492 1 97.75 195 LEU A CA 1
ATOM 1590 C C . LEU A 1 195 ? -9.719 3.551 8.273 1 97.75 195 LEU A C 1
ATOM 1592 O O . LEU A 1 195 ? -8.953 4.504 8.117 1 97.75 195 LEU A O 1
ATOM 1596 N N . ARG A 1 196 ? -9.781 2.514 7.492 1 96.5 196 ARG A N 1
ATOM 1597 C CA . ARG A 1 196 ? -9.117 2.486 6.191 1 96.5 196 ARG A CA 1
ATOM 1598 C C . ARG A 1 196 ? -9.773 3.469 5.227 1 96.5 196 ARG A C 1
ATOM 1600 O O . ARG A 1 196 ? -10.828 4.027 5.523 1 96.5 196 ARG A O 1
ATOM 1607 N N . GLU A 1 197 ? -9.203 3.725 4.168 1 93.31 197 GLU A N 1
ATOM 1608 C CA . GLU A 1 197 ? -9.656 4.668 3.146 1 93.31 197 GLU A CA 1
ATOM 1609 C C . GLU A 1 197 ? -10.898 4.145 2.424 1 93.31 197 GLU A C 1
ATOM 1611 O O . GLU A 1 197 ? -11.195 2.949 2.482 1 93.31 197 GLU A O 1
ATOM 1616 N N . VAL A 1 198 ? -11.562 5.043 1.747 1 89.31 198 VAL A N 1
ATOM 1617 C CA . VAL A 1 198 ? -12.688 4.684 0.889 1 89.31 198 VAL A CA 1
ATOM 1618 C C . VAL A 1 198 ? -12.227 3.725 -0.204 1 89.31 198 VAL A C 1
ATOM 1620 O O . VAL A 1 198 ? -11.156 3.922 -0.797 1 89.31 198 VAL A O 1
ATOM 1623 N N . GLY A 1 199 ? -12.969 2.65 -0.406 1 88.44 199 GLY A N 1
ATOM 1624 C CA . GLY A 1 199 ? -12.586 1.623 -1.36 1 88.44 199 GLY A CA 1
ATOM 1625 C C . GLY A 1 199 ? -12.047 0.366 -0.701 1 88.44 199 GLY A C 1
ATOM 1626 O O . GLY A 1 199 ? -11.914 -0.674 -1.351 1 88.44 199 GLY A O 1
ATOM 1627 N N . SER A 1 200 ? -11.742 0.52 0.599 1 92.56 200 SER A N 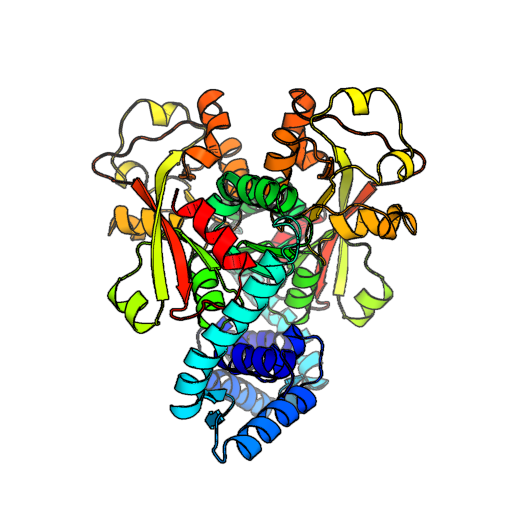1
ATOM 1628 C CA . SER A 1 200 ? -11.312 -0.647 1.363 1 92.56 200 SER A CA 1
ATOM 1629 C C . SER A 1 200 ? -12.477 -1.598 1.622 1 92.56 200 SER A C 1
ATOM 1631 O O . SER A 1 200 ? -13.555 -1.17 2.041 1 92.56 200 SER A O 1
ATOM 1633 N N . GLY A 1 201 ? -12.242 -2.844 1.415 1 91.12 201 GLY A N 1
ATOM 1634 C CA . GLY A 1 201 ? -13.266 -3.855 1.632 1 91.12 201 GLY A CA 1
ATOM 1635 C C . GLY A 1 201 ? -13.688 -3.98 3.084 1 91.12 201 GLY A C 1
ATOM 1636 O O . GLY A 1 201 ? -14.875 -4.105 3.387 1 91.12 201 GLY A O 1
ATOM 1637 N N . LEU A 1 202 ? -12.711 -3.969 3.99 1 93.06 202 LEU A N 1
ATOM 1638 C CA . LEU A 1 202 ? -13.062 -4.141 5.395 1 93.06 202 LEU A CA 1
ATOM 1639 C C . LEU A 1 202 ? -13.812 -2.922 5.918 1 93.06 202 LEU A C 1
ATOM 1641 O O . LEU A 1 202 ? -14.734 -3.055 6.73 1 93.06 202 LEU A O 1
ATOM 1645 N N . ARG A 1 203 ? -13.414 -1.709 5.461 1 94.25 203 ARG A N 1
ATOM 1646 C CA . ARG A 1 203 ? -14.164 -0.506 5.816 1 94.25 203 ARG A CA 1
ATOM 1647 C C . ARG A 1 203 ? -15.617 -0.611 5.363 1 94.25 203 ARG A C 1
ATOM 1649 O O . ARG A 1 203 ? -16.531 -0.399 6.16 1 94.25 203 ARG A O 1
ATOM 1656 N N . ASP A 1 204 ? -15.773 -1 4.082 1 91.44 204 ASP A N 1
ATOM 1657 C CA . ASP A 1 204 ? -17.109 -1.064 3.486 1 91.44 204 ASP A CA 1
ATOM 1658 C C . ASP A 1 204 ? -17.969 -2.113 4.184 1 91.44 204 ASP A C 1
ATOM 1660 O O . ASP A 1 204 ? -19.141 -1.865 4.477 1 91.44 204 ASP A O 1
ATOM 1664 N N . LYS A 1 205 ? -17.406 -3.23 4.453 1 93.31 205 LYS A N 1
ATOM 1665 C CA . LYS A 1 205 ? -18.125 -4.285 5.156 1 93.31 205 LYS A CA 1
ATOM 1666 C C . LYS A 1 205 ? -18.625 -3.797 6.512 1 93.31 205 LYS A C 1
ATOM 1668 O O . LYS A 1 205 ? -19.781 -4.031 6.867 1 93.31 205 LYS A O 1
ATOM 1673 N N . PHE A 1 206 ? -17.828 -3.1 7.246 1 96.69 206 PHE A N 1
ATOM 1674 C CA . PHE A 1 206 ? -18.172 -2.615 8.578 1 96.69 206 PHE A CA 1
ATOM 1675 C C . PHE A 1 206 ? -19.266 -1.551 8.5 1 96.69 206 PHE A C 1
ATOM 1677 O O . PHE A 1 206 ? -20.297 -1.651 9.172 1 96.69 206 PHE A O 1
ATOM 1684 N N . LEU A 1 207 ? -19.047 -0.558 7.621 1 95.56 207 LEU A N 1
ATOM 1685 C CA . LEU A 1 207 ? -19.984 0.559 7.531 1 95.56 207 LEU A CA 1
ATOM 1686 C C . LEU A 1 207 ? -21.344 0.09 7.027 1 95.56 207 LEU A C 1
ATOM 1688 O O . LEU A 1 207 ? -22.375 0.578 7.484 1 95.56 207 LEU A O 1
ATOM 1692 N N . ASN A 1 208 ? -21.328 -0.829 6.074 1 92.69 208 ASN A N 1
ATOM 1693 C CA . ASN A 1 208 ? -22.578 -1.387 5.586 1 92.69 208 ASN A CA 1
ATOM 1694 C C . ASN A 1 208 ? -23.328 -2.131 6.691 1 92.69 208 ASN A C 1
ATOM 1696 O O . ASN A 1 208 ? -24.547 -2.033 6.793 1 92.69 208 ASN A O 1
ATOM 1700 N N . GLU A 1 209 ? -22.578 -2.832 7.457 1 94.75 209 GLU A N 1
ATOM 1701 C CA . GLU A 1 209 ? -23.172 -3.65 8.508 1 94.75 209 GLU A CA 1
ATOM 1702 C C . GLU A 1 209 ? -23.812 -2.781 9.594 1 94.75 209 GLU A C 1
ATOM 1704 O O . GLU A 1 209 ? -24.859 -3.121 10.133 1 94.75 209 GLU A O 1
ATOM 1709 N N . ILE A 1 210 ? -23.203 -1.644 9.867 1 96.31 210 ILE A N 1
ATOM 1710 C CA . ILE A 1 210 ? -23.734 -0.83 10.953 1 96.31 210 ILE A CA 1
ATOM 1711 C C . ILE A 1 210 ? -24.797 0.121 10.414 1 96.31 210 ILE A C 1
ATOM 1713 O O . ILE A 1 210 ? -25.438 0.843 11.18 1 96.31 210 ILE A O 1
ATOM 1717 N N . GLY A 1 211 ? -24.938 0.21 9.094 1 93.62 211 GLY A N 1
ATOM 1718 C CA . GLY A 1 211 ? -26.047 0.875 8.445 1 93.62 211 GLY A CA 1
ATOM 1719 C C . GLY A 1 211 ? -26.078 2.371 8.695 1 93.62 211 GLY A C 1
ATOM 1720 O O . GLY A 1 211 ? -25.078 3.064 8.5 1 93.62 211 GLY A O 1
ATOM 1721 N N . ALA A 1 212 ? -27.188 2.83 9.242 1 90.25 212 ALA A N 1
ATOM 1722 C CA . ALA A 1 212 ? -27.438 4.258 9.422 1 90.25 212 ALA A CA 1
ATOM 1723 C C . ALA A 1 212 ? -26.484 4.855 10.453 1 90.25 212 ALA A C 1
ATOM 1725 O O . ALA A 1 212 ? -26.172 6.047 10.406 1 90.25 212 ALA A O 1
ATOM 1726 N N . SER A 1 213 ? -26.016 4.039 11.336 1 94.12 213 SER A N 1
ATOM 1727 C CA . SER A 1 213 ? -25.109 4.52 12.375 1 94.12 213 SER A CA 1
ATOM 1728 C C . SER A 1 213 ? -23.781 4.98 11.781 1 94.12 213 SER A C 1
ATOM 1730 O O . SER A 1 213 ? -23.031 5.711 12.43 1 94.12 213 SER A O 1
ATOM 1732 N N . SER A 1 214 ? -23.453 4.48 10.57 1 94.31 214 SER A N 1
ATOM 1733 C CA . SER A 1 214 ? -22.203 4.824 9.914 1 94.31 214 SER A CA 1
ATOM 1734 C C . SER A 1 214 ? -22.078 6.328 9.695 1 94.31 214 SER A C 1
ATOM 1736 O O . SER A 1 214 ? -20.984 6.883 9.711 1 94.31 214 SER A O 1
ATOM 1738 N N . LYS A 1 215 ? -23.203 7.004 9.57 1 90.31 215 LYS A N 1
ATOM 1739 C CA . LYS A 1 215 ? -23.219 8.445 9.312 1 90.31 215 LYS A CA 1
ATOM 1740 C C . LYS A 1 215 ? -22.859 9.227 10.57 1 90.31 215 LYS A C 1
ATOM 1742 O O . LYS A 1 215 ? -22.453 10.391 10.484 1 90.31 215 LYS A O 1
ATOM 1747 N N . LYS A 1 216 ? -23.047 8.602 11.664 1 93.56 216 LYS A N 1
ATOM 1748 C CA . LYS A 1 216 ? -22.828 9.281 12.938 1 93.56 216 LYS A CA 1
ATOM 1749 C C . LYS A 1 216 ? -21.484 8.883 13.547 1 93.56 216 LYS A C 1
ATOM 1751 O O . LYS A 1 216 ? -21.078 9.43 14.578 1 93.56 216 LYS A O 1
ATOM 1756 N N . LEU A 1 217 ? -20.812 7.898 12.922 1 95.81 217 LEU A N 1
ATOM 1757 C CA . LEU A 1 217 ? -19.547 7.398 13.445 1 95.81 217 LEU A CA 1
ATOM 1758 C C . LEU A 1 217 ? -18.484 8.492 13.43 1 95.81 217 LEU A C 1
ATOM 1760 O O . LEU A 1 217 ? -18.328 9.188 12.43 1 95.81 217 LEU A O 1
ATOM 1764 N N . ASN A 1 218 ? -17.766 8.703 14.484 1 95.56 218 ASN A N 1
ATOM 1765 C CA . ASN A 1 218 ? -16.656 9.656 14.547 1 95.56 218 ASN A CA 1
ATOM 1766 C C . ASN A 1 218 ? -15.391 9.094 13.898 1 95.56 218 ASN A C 1
ATOM 1768 O O . ASN A 1 218 ? -14.477 8.648 14.602 1 95.56 218 ASN A O 1
ATOM 1772 N N . ILE A 1 219 ? -15.375 9.164 12.633 1 95.88 219 ILE A N 1
ATOM 1773 C CA . ILE A 1 219 ? -14.156 8.781 11.93 1 95.88 219 ILE A CA 1
ATOM 1774 C C . ILE A 1 219 ? -13.078 9.836 12.148 1 95.88 219 ILE A C 1
ATOM 1776 O O . ILE A 1 219 ? -12.992 10.812 11.398 1 95.88 219 ILE A O 1
ATOM 1780 N N . PHE A 1 220 ? -12.227 9.539 13.086 1 96.38 220 PHE A N 1
ATOM 1781 C CA . PHE A 1 220 ? -11.25 10.508 13.57 1 96.38 220 PHE A CA 1
ATOM 1782 C C . PHE A 1 220 ? -10.102 10.656 12.578 1 96.38 220 PHE A C 1
ATOM 1784 O O . PHE A 1 220 ? -9.625 11.773 12.344 1 96.38 220 PHE A O 1
ATOM 1791 N N . LEU A 1 221 ? -9.656 9.586 12.047 1 96.81 221 LEU A N 1
ATOM 1792 C CA . LEU A 1 221 ? -8.555 9.547 11.094 1 96.81 221 LEU A CA 1
ATOM 1793 C C . LEU A 1 221 ? -8.758 8.422 10.078 1 96.81 221 LEU A C 1
ATOM 1795 O O . LEU A 1 221 ? -9.258 7.352 10.422 1 96.81 221 LEU A O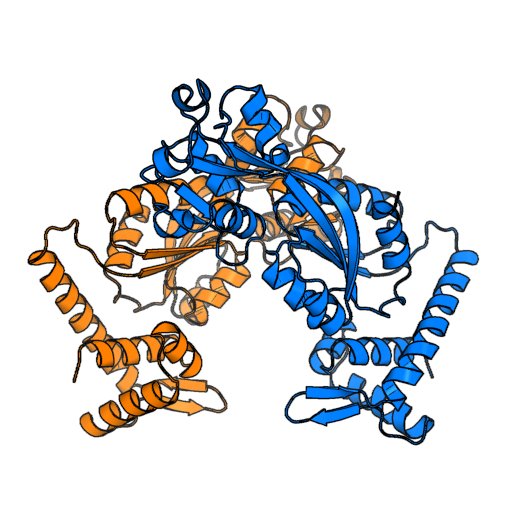 1
ATOM 1799 N N . GLU A 1 222 ? -8.391 8.703 8.844 1 96.5 222 GLU A N 1
ATOM 1800 C CA . GLU A 1 222 ? -8.367 7.727 7.762 1 96.5 222 GLU A CA 1
ATOM 1801 C C . GLU A 1 222 ? -6.941 7.441 7.305 1 96.5 222 GLU A C 1
ATOM 1803 O O . GLU A 1 222 ? -6.191 8.367 6.992 1 96.5 222 GLU A O 1
ATOM 1808 N N . LEU A 1 223 ? -6.574 6.18 7.375 1 97.06 223 LEU A N 1
ATOM 1809 C CA . LEU A 1 223 ? -5.246 5.754 6.938 1 97.06 223 LEU A CA 1
ATOM 1810 C C . LEU A 1 223 ? -5.344 4.59 5.957 1 97.06 223 LEU A C 1
ATOM 1812 O O . LEU A 1 223 ? -6.301 3.818 6 1 97.06 223 LEU A O 1
ATOM 1816 N N . ASP A 1 224 ? -4.281 4.418 5.148 1 96.56 224 ASP A N 1
ATOM 1817 C CA . ASP A 1 224 ? -4.387 3.398 4.109 1 96.56 224 ASP A CA 1
ATOM 1818 C C . ASP A 1 224 ? -3.514 2.189 4.43 1 96.56 224 ASP A C 1
ATOM 1820 O O . ASP A 1 224 ? -3.322 1.312 3.586 1 96.56 224 ASP A O 1
ATOM 1824 N N . ARG A 1 225 ? -2.961 2.205 5.637 1 95.69 225 ARG A N 1
ATOM 1825 C CA . ARG A 1 225 ? -2.127 1.086 6.062 1 95.69 225 ARG A CA 1
ATOM 1826 C C . ARG A 1 225 ? -2.627 0.5 7.379 1 95.69 225 ARG A C 1
ATOM 1828 O O . ARG A 1 225 ? -2.771 1.219 8.367 1 95.69 225 ARG A O 1
ATOM 1835 N N . MET A 1 226 ? -2.801 -0.803 7.344 1 94.81 226 MET A N 1
ATOM 1836 C CA . MET A 1 226 ? -3.316 -1.467 8.539 1 94.81 226 MET A CA 1
ATOM 1837 C C . MET A 1 226 ? -2.287 -1.434 9.664 1 94.81 226 MET A C 1
ATOM 1839 O O . MET A 1 226 ? -2.65 -1.32 10.836 1 94.81 226 MET A O 1
ATOM 1843 N N . ALA A 1 227 ? -1.023 -1.564 9.305 1 93.31 227 ALA A N 1
ATOM 1844 C CA . ALA A 1 227 ? 0.022 -1.525 10.328 1 93.31 227 ALA A CA 1
ATOM 1845 C C . ALA A 1 227 ? 0.02 -0.188 11.062 1 93.31 227 ALA A C 1
ATOM 1847 O O . ALA A 1 227 ? 0.24 -0.14 12.273 1 93.31 227 ALA A O 1
ATOM 1848 N N . ALA A 1 228 ? -0.191 0.888 10.352 1 95.56 228 ALA A N 1
ATOM 1849 C CA . ALA A 1 228 ? -0.277 2.213 10.961 1 95.56 228 ALA A CA 1
ATOM 1850 C C . ALA A 1 228 ? -1.482 2.311 11.891 1 95.56 228 ALA A C 1
ATOM 1852 O O . ALA A 1 228 ? -1.378 2.844 13 1 95.56 228 ALA A O 1
ATOM 1853 N N . ILE A 1 229 ? -2.578 1.807 11.438 1 97.62 229 ILE A N 1
ATOM 1854 C CA . ILE A 1 229 ? -3.807 1.835 12.227 1 97.62 229 ILE A CA 1
ATOM 1855 C C . ILE A 1 229 ? -3.613 1.031 13.508 1 97.62 229 ILE A C 1
ATOM 1857 O O . ILE A 1 229 ? -3.979 1.487 14.594 1 97.62 229 ILE A O 1
ATOM 1861 N N . LYS A 1 230 ? -3.027 -0.123 13.352 1 96.06 230 LYS A N 1
ATOM 1862 C CA . LYS A 1 230 ? -2.764 -0.963 14.516 1 96.06 230 LYS A CA 1
ATOM 1863 C C . LYS A 1 230 ? -1.884 -0.238 15.531 1 96.06 230 LYS A C 1
ATOM 1865 O O . LYS A 1 230 ? -2.145 -0.288 16.734 1 96.06 230 LYS A O 1
ATOM 1870 N N . GLU A 1 231 ? -0.866 0.394 15.039 1 93.62 231 GLU A N 1
ATOM 1871 C CA . GLU A 1 231 ? 0.028 1.137 15.922 1 93.62 231 GLU A CA 1
ATOM 1872 C C . GLU A 1 231 ? -0.73 2.209 16.703 1 93.62 231 GLU A C 1
ATOM 1874 O O . GLU A 1 231 ? -0.507 2.385 17.906 1 93.62 231 GLU A O 1
ATOM 1879 N N . LEU A 1 232 ? -1.6 2.893 16.047 1 96.69 232 LEU A N 1
ATOM 1880 C CA . LEU A 1 232 ? -2.371 3.951 16.688 1 96.69 232 LEU A CA 1
ATOM 1881 C C . LEU A 1 232 ? -3.309 3.373 17.734 1 96.69 232 LEU A C 1
ATOM 1883 O O . LEU A 1 232 ? -3.424 3.918 18.844 1 96.69 232 LEU A O 1
ATOM 1887 N N . VAL A 1 233 ? -3.967 2.266 17.375 1 97.88 233 VAL A N 1
ATOM 1888 C CA . VAL A 1 233 ? -4.918 1.663 18.312 1 97.88 233 VAL A CA 1
ATOM 1889 C C . VAL A 1 233 ? -4.18 1.146 19.547 1 97.88 233 VAL A C 1
ATOM 1891 O O . VAL A 1 233 ? -4.695 1.221 20.656 1 97.88 233 VAL A O 1
ATOM 1894 N N . LEU A 1 234 ? -2.955 0.704 19.359 1 95.62 234 LEU A N 1
ATOM 1895 C CA . LEU A 1 234 ? -2.139 0.202 20.469 1 95.62 234 LEU A CA 1
ATOM 1896 C C . LEU A 1 234 ? -1.72 1.338 21.391 1 95.62 234 LEU A C 1
ATOM 1898 O O . LEU A 1 234 ? -1.669 1.162 22.609 1 95.62 234 LEU A O 1
ATOM 1902 N N . GLN A 1 235 ? -1.48 2.477 20.797 1 93.19 235 GLN A N 1
ATOM 1903 C CA . GLN A 1 235 ? -0.816 3.543 21.531 1 93.19 235 GLN A CA 1
ATOM 1904 C C . GLN A 1 235 ? -1.82 4.586 22.016 1 93.19 235 GLN A C 1
ATOM 1906 O O . GLN A 1 235 ? -1.559 5.305 22.984 1 93.19 235 GLN A O 1
ATOM 1911 N N . LYS A 1 236 ? -2.855 4.68 21.234 1 93.19 236 LYS A N 1
ATOM 1912 C CA . LYS A 1 236 ? -3.809 5.754 21.5 1 93.19 236 LYS A CA 1
ATOM 1913 C C . LYS A 1 236 ? -5.168 5.199 21.906 1 93.19 236 LYS A C 1
ATOM 1915 O O . LYS A 1 236 ? -5.461 4.02 21.672 1 93.19 236 LYS A O 1
ATOM 1920 N N . LYS A 1 237 ? -5.945 5.93 22.547 1 90.12 237 LYS A N 1
ATOM 1921 C CA . LYS A 1 237 ? -7.309 5.543 22.906 1 90.12 237 LYS A CA 1
ATOM 1922 C C . LYS A 1 237 ? -8.227 5.586 21.688 1 90.12 237 LYS A C 1
ATOM 1924 O O . LYS A 1 237 ? -9.148 6.402 21.625 1 90.12 237 LYS A O 1
ATOM 1929 N N . ALA A 1 238 ? -7.938 4.727 20.719 1 97.19 238 ALA A N 1
ATOM 1930 C CA . ALA A 1 238 ? -8.727 4.66 19.5 1 97.19 238 ALA A CA 1
ATOM 1931 C C . ALA A 1 238 ? -9.258 3.248 19.266 1 97.19 238 ALA A C 1
ATOM 1933 O O . ALA A 1 238 ? -8.867 2.307 19.953 1 97.19 238 ALA A O 1
ATOM 1934 N N . ILE A 1 239 ? -10.258 3.213 18.375 1 97.94 239 ILE A N 1
ATOM 1935 C CA . ILE A 1 239 ? -10.906 1.962 18 1 97.94 239 ILE A CA 1
ATOM 1936 C C . ILE A 1 239 ? -10.828 1.773 16.484 1 97.94 239 ILE A C 1
ATOM 1938 O O . ILE A 1 239 ? -10.805 2.75 15.734 1 97.94 239 ILE A O 1
ATOM 1942 N N . SER A 1 240 ? -10.672 0.572 16.109 1 98.56 240 SER A N 1
ATOM 1943 C CA . SER A 1 240 ? -10.688 0.279 14.68 1 98.56 240 SER A CA 1
ATOM 1944 C C . SER A 1 240 ? -11.234 -1.121 14.406 1 98.56 240 SER A C 1
ATOM 1946 O O . SER A 1 240 ? -11.617 -1.832 15.336 1 98.56 240 SER A O 1
ATOM 1948 N N . ILE A 1 241 ? -11.414 -1.436 13.156 1 98 241 ILE A N 1
ATOM 1949 C CA . ILE A 1 241 ? -11.852 -2.742 12.672 1 98 241 ILE A CA 1
ATOM 1950 C C . ILE A 1 241 ? -10.68 -3.469 12.023 1 98 241 ILE A C 1
ATOM 1952 O O . ILE A 1 241 ? -9.891 -2.861 11.289 1 98 241 ILE A O 1
ATOM 1956 N N . PHE A 1 242 ? -10.5 -4.734 12.391 1 97.62 242 PHE A N 1
ATOM 1957 C CA . PHE A 1 242 ? -9.414 -5.559 11.875 1 97.62 242 PHE A CA 1
ATOM 1958 C C . PHE A 1 242 ? -9.93 -6.926 11.438 1 97.62 242 PHE A C 1
ATOM 1960 O O . PHE A 1 242 ? -10.922 -7.422 11.984 1 97.62 242 PHE A O 1
ATOM 1967 N N . SER A 1 243 ? -9.234 -7.516 10.414 1 96.06 243 SER A N 1
ATOM 1968 C CA . SER A 1 243 ? -9.32 -8.969 10.344 1 96.06 243 SER A CA 1
ATOM 1969 C C . SER A 1 243 ? -8.789 -9.617 11.617 1 96.06 243 SER A C 1
ATOM 1971 O O . SER A 1 243 ? -7.707 -9.273 12.094 1 96.06 243 SER A O 1
ATOM 1973 N N . LYS A 1 244 ? -9.555 -10.516 12.164 1 96.56 244 LYS A N 1
ATOM 1974 C CA . LYS A 1 244 ? -9.133 -11.164 13.406 1 96.56 244 LYS A CA 1
ATOM 1975 C C . LYS A 1 244 ? -7.738 -11.766 13.266 1 96.56 244 LYS A C 1
ATOM 1977 O O . LYS A 1 244 ? -6.914 -11.656 14.18 1 96.56 244 LYS A O 1
ATOM 1982 N N . LYS A 1 245 ? -7.461 -12.273 12.141 1 93.69 245 LYS A N 1
ATOM 1983 C CA . LYS A 1 245 ? -6.172 -12.906 11.875 1 93.69 245 LYS A CA 1
ATOM 1984 C C . LYS A 1 245 ? -5.035 -11.891 11.938 1 93.69 245 LYS A C 1
ATOM 1986 O O . LYS A 1 245 ? -3.93 -12.211 12.375 1 93.69 245 LYS A O 1
ATOM 1991 N N . SER A 1 246 ? -5.301 -10.688 11.586 1 93.44 246 SER A N 1
ATOM 1992 C CA . SER A 1 246 ? -4.258 -9.68 11.453 1 93.44 246 SER A CA 1
ATOM 1993 C C . SER A 1 246 ? -3.803 -9.18 12.828 1 93.44 246 SER A C 1
ATOM 1995 O O . SER A 1 246 ? -2.742 -8.562 12.945 1 93.44 246 SER A O 1
ATOM 1997 N N . ILE A 1 247 ? -4.582 -9.43 13.867 1 95.75 247 ILE A N 1
ATOM 1998 C CA . ILE A 1 247 ? -4.191 -8.945 15.18 1 95.75 247 ILE A CA 1
ATOM 1999 C C . ILE A 1 247 ? -4.219 -10.094 16.188 1 95.75 247 ILE A C 1
ATOM 2001 O O . ILE A 1 247 ? -4.484 -9.891 17.375 1 95.75 247 ILE A O 1
ATOM 2005 N N . GLU A 1 248 ? -4.043 -11.297 15.703 1 94.75 248 GLU A N 1
ATOM 2006 C CA . GLU A 1 248 ? -4.078 -12.492 16.547 1 94.75 248 GLU A CA 1
ATOM 2007 C C . GLU A 1 248 ? -3.053 -12.406 17.672 1 94.75 248 GLU A C 1
ATOM 2009 O O . GLU A 1 248 ? -3.35 -12.758 18.812 1 94.75 248 GLU A O 1
ATOM 2014 N N . LYS A 1 249 ? -1.875 -11.961 17.375 1 90.25 249 LYS A N 1
ATOM 2015 C CA . LYS A 1 249 ? -0.811 -11.859 18.359 1 90.25 249 LYS A CA 1
ATOM 2016 C C . LYS A 1 249 ? -1.169 -10.844 19.453 1 90.25 249 LYS A C 1
ATOM 2018 O O . LYS A 1 249 ? -0.944 -11.094 20.641 1 90.25 249 LYS A O 1
ATOM 2023 N N . GLU A 1 250 ? -1.7 -9.742 19.047 1 95.38 250 GLU A N 1
ATOM 2024 C CA . GLU A 1 250 ? -2.08 -8.703 20 1 95.38 250 GLU A CA 1
ATOM 2025 C C . GLU A 1 250 ? -3.213 -9.164 20.906 1 95.38 250 GLU A C 1
ATOM 2027 O O . GLU A 1 250 ? -3.238 -8.836 22.094 1 95.38 250 GLU A O 1
ATOM 2032 N N . LEU A 1 251 ? -4.129 -9.961 20.359 1 97.25 251 LEU A N 1
ATOM 2033 C CA . LEU A 1 251 ? -5.211 -10.523 21.156 1 97.25 251 LEU A CA 1
ATOM 2034 C C . LEU A 1 251 ? -4.676 -11.531 22.172 1 97.25 251 LEU A C 1
ATOM 2036 O O . LEU A 1 251 ? -5.051 -11.508 23.344 1 97.25 251 LEU A O 1
ATOM 2040 N N . LYS A 1 252 ? -3.766 -12.297 21.719 1 95.25 252 LYS A N 1
ATOM 2041 C CA . LYS A 1 252 ? -3.18 -13.336 22.562 1 95.25 252 LYS A CA 1
ATOM 2042 C C . LYS A 1 252 ? -2.357 -12.727 23.703 1 95.25 252 LYS A C 1
ATOM 2044 O O . LYS A 1 252 ? -2.391 -13.219 24.828 1 95.25 252 LYS A O 1
ATOM 2049 N N . ASN A 1 253 ? -1.696 -11.633 23.344 1 93.75 253 ASN A N 1
ATOM 2050 C CA . ASN A 1 253 ? -0.813 -10.992 24.312 1 93.75 253 ASN A CA 1
ATOM 2051 C C . ASN A 1 253 ? -1.55 -9.938 25.141 1 93.75 253 ASN A C 1
ATOM 2053 O O . ASN A 1 253 ? -0.943 -9.242 25.953 1 93.75 253 ASN A O 1
ATOM 2057 N N . SER A 1 254 ? -2.746 -9.75 24.891 1 96.06 254 SER A N 1
ATOM 2058 C CA . SER A 1 254 ? -3.617 -8.836 25.609 1 96.06 254 SER A CA 1
ATOM 2059 C C . SER A 1 254 ? -3.115 -7.398 25.5 1 96.06 254 SER A C 1
ATOM 2061 O O . SER A 1 254 ? -3.055 -6.68 26.5 1 96.06 254 SER A O 1
ATOM 2063 N N . THR A 1 255 ? -2.613 -7.117 24.344 1 96.06 255 THR A N 1
ATOM 2064 C CA . THR A 1 255 ? -2.287 -5.723 24.062 1 96.06 255 THR A CA 1
ATOM 2065 C C . THR A 1 255 ? -3.428 -5.039 23.312 1 96.06 255 THR A C 1
ATOM 2067 O O . THR A 1 255 ? -3.531 -3.811 23.312 1 96.06 255 THR A O 1
ATOM 2070 N N . LEU A 1 256 ? -4.238 -5.832 22.656 1 98.06 256 LEU A N 1
ATOM 2071 C CA . LEU A 1 256 ? -5.512 -5.406 22.094 1 98.06 256 LEU A CA 1
ATOM 2072 C C . LEU A 1 256 ? -6.652 -6.281 22.594 1 98.06 256 LEU A C 1
ATOM 2074 O O . LEU A 1 256 ? -6.449 -7.457 22.906 1 98.06 256 LEU A O 1
ATOM 2078 N N . TYR A 1 257 ? -7.84 -5.699 22.609 1 98.44 257 TYR A N 1
ATOM 2079 C CA . TYR A 1 257 ? -9.039 -6.375 23.094 1 98.44 257 TYR A CA 1
ATOM 2080 C C . TYR A 1 257 ? -10.188 -6.234 22.109 1 98.44 257 TYR A C 1
ATOM 2082 O O . TYR A 1 257 ? -10.414 -5.152 21.562 1 98.44 257 TYR A O 1
ATOM 2090 N N . GLU A 1 258 ? -10.828 -7.344 21.906 1 98.31 258 GLU A N 1
ATOM 2091 C CA . GLU A 1 258 ? -11.992 -7.324 21.031 1 98.31 258 GLU A CA 1
ATOM 2092 C C . GLU A 1 258 ? -13.18 -6.633 21.703 1 98.31 258 GLU A C 1
ATOM 2094 O O . GLU A 1 258 ? -13.461 -6.879 22.891 1 98.31 258 GLU A O 1
ATOM 2099 N N . ILE A 1 259 ? -13.828 -5.734 21.047 1 98.44 259 ILE A N 1
ATOM 2100 C CA . ILE A 1 259 ? -15.102 -5.168 21.453 1 98.44 259 ILE A CA 1
ATOM 2101 C C . ILE A 1 259 ? -16.25 -5.949 20.812 1 98.44 259 ILE A C 1
ATOM 2103 O O . ILE A 1 259 ? -16.469 -5.852 19.609 1 98.44 259 ILE A O 1
ATOM 2107 N N . LYS A 1 260 ? -16.969 -6.668 21.578 1 97.94 260 LYS A N 1
ATOM 2108 C CA . LYS A 1 260 ? -18.078 -7.453 21.047 1 97.94 260 LYS A CA 1
ATOM 2109 C C . LYS A 1 260 ? -19.297 -6.57 20.781 1 97.94 260 LYS A C 1
ATOM 2111 O O . LYS A 1 260 ? -19.734 -5.812 21.641 1 97.94 260 LYS A O 1
ATOM 2116 N N . LEU A 1 261 ? -19.719 -6.648 19.594 1 97.75 261 LEU A N 1
ATOM 2117 C CA . LEU A 1 261 ? -20.859 -5.832 19.188 1 97.75 261 LEU A CA 1
ATOM 2118 C C . LEU A 1 261 ? -22.141 -6.668 19.125 1 97.75 261 LEU A C 1
ATOM 2120 O O . LEU A 1 261 ? -22.125 -7.793 18.609 1 97.75 261 LEU A O 1
ATOM 2124 N N . LYS A 1 262 ? -23.203 -6.094 19.609 1 97.31 262 LYS A N 1
ATOM 2125 C CA . LYS A 1 262 ? -24.5 -6.746 19.547 1 97.31 262 LYS A CA 1
ATOM 2126 C C . LYS A 1 262 ? -25.156 -6.555 18.188 1 97.31 262 LYS A C 1
ATOM 2128 O O . LYS A 1 262 ? -25.109 -5.461 17.625 1 97.31 262 LYS A O 1
ATOM 2133 N N . ASN A 1 263 ? -25.719 -7.543 17.656 1 96.12 263 ASN A N 1
ATOM 2134 C CA . ASN A 1 263 ? -26.547 -7.539 16.438 1 96.12 263 ASN A CA 1
ATOM 2135 C C . ASN A 1 263 ? -25.734 -7.109 15.219 1 96.12 263 ASN A C 1
ATOM 2137 O O . ASN A 1 263 ? -26.266 -6.434 14.336 1 96.12 263 ASN A O 1
ATOM 2141 N N . ILE A 1 264 ? -24.484 -7.336 15.234 1 96.31 264 ILE A N 1
ATOM 2142 C CA . ILE A 1 264 ? -23.609 -7.004 14.117 1 96.31 264 ILE A CA 1
ATOM 2143 C C . ILE A 1 264 ? -22.891 -8.266 13.641 1 96.31 264 ILE A C 1
ATOM 2145 O O . ILE A 1 264 ? -22.328 -9.008 14.445 1 96.31 264 ILE A O 1
ATOM 2149 N N . ASP A 1 265 ? -22.953 -8.547 12.398 1 95.88 265 ASP A N 1
ATOM 2150 C CA . ASP A 1 265 ? -22.266 -9.68 11.797 1 95.88 265 ASP A CA 1
ATOM 2151 C C . ASP A 1 265 ? -21.078 -9.211 10.945 1 95.88 265 ASP A C 1
ATOM 2153 O O . ASP A 1 265 ? -21.281 -8.656 9.867 1 95.88 265 ASP A O 1
ATOM 2157 N N . LEU A 1 266 ? -19.906 -9.562 11.422 1 95.94 266 LEU A N 1
ATOM 2158 C CA . LEU A 1 266 ? -18.719 -9.078 10.742 1 95.94 266 LEU A CA 1
ATOM 2159 C C . LEU A 1 266 ? -17.969 -10.227 10.07 1 95.94 266 LEU A C 1
ATOM 2161 O O . LEU A 1 266 ? -16.781 -10.094 9.742 1 95.94 266 LEU A O 1
ATOM 2165 N N . LYS A 1 267 ? -18.688 -11.328 9.883 1 95.56 267 LYS A N 1
ATOM 2166 C CA . LYS A 1 267 ? -18.125 -12.406 9.078 1 95.56 267 LYS A CA 1
ATOM 2167 C C . LYS A 1 267 ? -18.047 -12.016 7.609 1 95.56 267 LYS A C 1
ATOM 2169 O O . LYS A 1 267 ? -18.938 -11.344 7.09 1 95.56 267 LYS A O 1
ATOM 2174 N N . ARG A 1 268 ? -16.953 -12.414 6.984 1 93.5 268 ARG A N 1
ATOM 2175 C CA . ARG A 1 268 ? -16.797 -12.133 5.559 1 93.5 268 ARG A CA 1
ATOM 2176 C C . ARG A 1 268 ? -16.078 -13.273 4.852 1 93.5 268 ARG A C 1
ATOM 2178 O O . ARG A 1 268 ? -15.633 -14.227 5.492 1 93.5 268 ARG A O 1
ATOM 2185 N N . LYS A 1 269 ? -16.109 -13.203 3.553 1 92.88 269 LYS A N 1
ATOM 2186 C CA . LYS A 1 269 ? -15.5 -14.234 2.715 1 92.88 269 LYS A CA 1
ATOM 2187 C C . LYS A 1 269 ? -14.469 -13.641 1.77 1 92.88 269 LYS A C 1
ATOM 2189 O O . LYS A 1 269 ? -14.594 -12.492 1.348 1 92.88 269 LYS A O 1
ATOM 2194 N N . PHE A 1 270 ? -13.445 -14.422 1.578 1 94.81 270 PHE A N 1
ATOM 2195 C CA . PHE A 1 270 ? -12.469 -14.086 0.551 1 94.81 270 PHE A CA 1
ATOM 2196 C C . PHE A 1 270 ? -12.797 -14.789 -0.761 1 94.81 270 PHE A C 1
ATOM 2198 O O . PHE A 1 270 ? -13.219 -15.945 -0.761 1 94.81 270 PHE A O 1
ATOM 2205 N N . TYR A 1 271 ? -12.586 -14.047 -1.844 1 93.75 271 TYR A N 1
ATOM 2206 C CA . TYR A 1 271 ? -12.859 -14.578 -3.174 1 93.75 271 TYR A CA 1
ATOM 2207 C C . TYR A 1 271 ? -11.664 -14.383 -4.094 1 93.75 271 TYR A C 1
ATOM 2209 O O . TYR A 1 271 ? -10.898 -13.43 -3.934 1 93.75 271 TYR A O 1
ATOM 2217 N N . THR A 1 272 ? -11.547 -15.297 -4.988 1 94.56 272 THR A N 1
ATOM 2218 C CA . THR A 1 272 ? -10.648 -15.109 -6.121 1 94.56 272 THR A CA 1
ATOM 2219 C C . THR A 1 272 ? -11.422 -14.664 -7.355 1 94.56 272 THR A C 1
ATOM 2221 O O . THR A 1 272 ? -12.547 -15.117 -7.586 1 94.56 272 THR A O 1
ATOM 2224 N N . LEU A 1 273 ? -10.844 -13.758 -8.078 1 92.25 273 LEU A N 1
ATOM 2225 C CA . LEU A 1 273 ? -11.477 -13.242 -9.289 1 92.25 273 LEU A CA 1
ATOM 2226 C C . LEU A 1 273 ? -10.516 -13.312 -10.477 1 92.25 273 LEU A C 1
ATOM 2228 O O . LEU A 1 273 ? -9.32 -13.039 -10.328 1 92.25 273 LEU A O 1
ATOM 2232 N N . LYS A 1 274 ? -11.039 -13.562 -11.57 1 89.75 274 LYS A N 1
ATOM 2233 C CA . LYS A 1 274 ? -10.336 -13.469 -12.844 1 89.75 274 LYS A CA 1
ATOM 2234 C C . LYS A 1 274 ? -11.305 -13.164 -13.984 1 89.75 274 LYS A C 1
ATOM 2236 O O . LYS A 1 274 ? -12.523 -13.289 -13.828 1 89.75 274 LYS A O 1
ATOM 2241 N N . ARG A 1 275 ? -10.75 -12.609 -15.031 1 81.5 275 ARG A N 1
ATOM 2242 C CA . ARG A 1 275 ? -11.602 -12.398 -16.203 1 81.5 275 ARG A CA 1
ATOM 2243 C C . ARG A 1 275 ? -12.039 -13.727 -16.812 1 81.5 275 ARG A C 1
ATOM 2245 O O . ARG A 1 275 ? -11.242 -14.656 -16.906 1 81.5 275 ARG A O 1
ATOM 2252 N N . LYS A 1 276 ? -13.234 -13.516 -17.281 1 76.5 276 LYS A N 1
ATOM 2253 C CA . LYS A 1 276 ? -13.734 -14.703 -17.953 1 76.5 276 LYS A CA 1
ATOM 2254 C C . LYS A 1 276 ? -12.961 -14.977 -19.234 1 76.5 276 LYS A C 1
ATOM 2256 O O . LYS A 1 276 ? -12.484 -14.047 -19.891 1 76.5 276 LYS A O 1
ATOM 2261 N N . ASN A 1 277 ? -12.555 -16.062 -19.453 1 60.12 277 ASN A N 1
ATOM 2262 C CA . ASN A 1 277 ? -11.922 -16.531 -20.688 1 60.12 277 ASN A CA 1
ATOM 2263 C C . ASN A 1 277 ? -10.414 -16.281 -20.672 1 60.12 277 ASN A C 1
ATOM 2265 O O . ASN A 1 277 ? -9.766 -16.312 -21.719 1 60.12 277 ASN A O 1
ATOM 2269 N N . TYR A 1 278 ? -10.023 -15.625 -19.516 1 56.88 278 TYR A N 1
ATOM 2270 C CA . TYR A 1 278 ? -8.578 -15.516 -19.391 1 56.88 278 TYR A CA 1
ATOM 2271 C C . TYR A 1 278 ? -7.957 -16.859 -19.016 1 56.88 278 TYR A C 1
ATOM 2273 O O . TYR A 1 278 ? -7.957 -17.25 -17.844 1 56.88 278 TYR A O 1
ATOM 2281 N N . ASN A 1 279 ? -7.684 -17.797 -19.891 1 56.16 279 ASN A N 1
ATOM 2282 C CA . ASN A 1 279 ? -7.234 -19.141 -19.562 1 56.16 279 ASN A CA 1
ATOM 2283 C C . ASN A 1 279 ? -5.906 -19.469 -20.234 1 56.16 279 ASN A C 1
ATOM 2285 O O . ASN A 1 279 ? -5.582 -20.641 -20.438 1 56.16 279 ASN A O 1
ATOM 2289 N N . PHE A 1 280 ? -5.113 -18.406 -20.297 1 55.53 280 PHE A N 1
ATOM 2290 C CA . PHE A 1 280 ? -4.023 -18.781 -21.188 1 55.53 280 PHE A CA 1
ATOM 2291 C C . PHE A 1 280 ? -2.709 -18.891 -20.422 1 55.53 280 PHE A C 1
ATOM 2293 O O . PHE A 1 280 ? -1.714 -19.375 -20.953 1 55.53 280 PHE A O 1
ATOM 2300 N N . ASN A 1 281 ? -2.736 -18.562 -19.266 1 67.5 281 ASN A N 1
ATOM 2301 C CA . ASN A 1 281 ? -1.482 -18.562 -18.516 1 67.5 281 ASN A CA 1
ATOM 2302 C C . ASN A 1 281 ? -1.375 -19.781 -17.609 1 67.5 281 ASN A C 1
ATOM 2304 O O . ASN A 1 281 ? -2.066 -19.875 -16.594 1 67.5 281 ASN A O 1
ATOM 2308 N N . ARG A 1 282 ? -0.583 -20.828 -18.078 1 72.38 282 ARG A N 1
ATOM 2309 C CA . ARG A 1 282 ? -0.445 -22.078 -17.344 1 72.38 282 ARG A CA 1
ATOM 2310 C C . ARG A 1 282 ? 0.031 -21.844 -15.922 1 72.38 282 ARG A C 1
ATOM 2312 O O . ARG A 1 282 ? -0.375 -22.547 -14.992 1 72.38 282 ARG A O 1
ATOM 2319 N N . ALA A 1 283 ? 0.945 -20.922 -15.883 1 81.56 283 ALA A N 1
ATOM 2320 C CA . ALA A 1 283 ? 1.399 -20.562 -14.539 1 81.56 283 ALA A CA 1
ATOM 2321 C C . ALA A 1 283 ? 0.229 -20.141 -13.664 1 81.56 283 ALA A C 1
ATOM 2323 O O . ALA A 1 283 ? 0.133 -20.531 -12.5 1 81.56 283 ALA A O 1
ATOM 2324 N N . LEU A 1 284 ? -0.646 -19.391 -14.234 1 86.38 284 LEU A N 1
ATOM 2325 C CA . LEU A 1 284 ? -1.819 -18.922 -13.5 1 86.38 284 LEU A CA 1
ATOM 2326 C C . LEU A 1 284 ? -2.75 -20.094 -13.164 1 86.38 284 LEU A C 1
ATOM 2328 O O . LEU A 1 284 ? -3.326 -20.141 -12.078 1 86.38 284 LEU A O 1
ATOM 2332 N N . GLU A 1 285 ? -2.922 -20.984 -14.109 1 83.12 285 GLU A N 1
ATOM 2333 C CA . GLU A 1 285 ? -3.766 -22.141 -13.875 1 83.12 285 GLU A CA 1
ATOM 2334 C C . GLU A 1 285 ? -3.279 -22.953 -12.672 1 83.12 285 GLU A C 1
ATOM 2336 O O . GLU A 1 285 ? -4.082 -23.391 -11.852 1 83.12 285 GLU A O 1
ATOM 2341 N N . LYS A 1 286 ? -2.023 -23.141 -12.648 1 86.06 286 LYS A N 1
ATOM 2342 C CA . LYS A 1 286 ? -1.444 -23.859 -11.523 1 86.06 286 LYS A CA 1
ATOM 2343 C C . LYS A 1 286 ? -1.628 -23.094 -10.219 1 86.06 286 LYS A C 1
ATOM 2345 O O . LYS A 1 286 ? -1.898 -23.688 -9.172 1 86.06 286 LYS A O 1
ATOM 2350 N N . PHE A 1 287 ? -1.448 -21.781 -10.359 1 92.5 287 PHE A N 1
ATOM 2351 C CA . PHE A 1 287 ? -1.585 -20.938 -9.18 1 92.5 287 PHE A CA 1
ATOM 2352 C C . PHE A 1 287 ? -3.016 -20.969 -8.664 1 92.5 287 PHE A C 1
ATOM 2354 O O . PHE A 1 287 ? -3.24 -21.062 -7.453 1 92.5 287 PHE A O 1
ATOM 2361 N N . GLU A 1 288 ? -3.967 -20.969 -9.5 1 90.69 288 GLU A N 1
ATOM 2362 C CA . GLU A 1 288 ? -5.383 -20.938 -9.148 1 90.69 288 GLU A CA 1
ATOM 2363 C C . GLU A 1 288 ? -5.789 -22.203 -8.391 1 90.69 288 GLU A C 1
ATOM 2365 O O . GLU A 1 288 ? -6.668 -22.156 -7.523 1 90.69 288 GLU A O 1
ATOM 2370 N N . LYS A 1 289 ? -5.176 -23.25 -8.695 1 89.12 289 LYS A N 1
ATOM 2371 C CA . LYS A 1 289 ? -5.523 -24.531 -8.094 1 89.12 289 LYS A CA 1
ATOM 2372 C C . LYS A 1 289 ? -5.258 -24.531 -6.594 1 89.12 289 LYS A C 1
ATOM 2374 O O . LYS A 1 289 ? -5.914 -25.25 -5.836 1 89.12 289 LYS A O 1
ATOM 2379 N N . ILE A 1 290 ? -4.336 -23.703 -6.184 1 89.56 290 ILE A N 1
ATOM 2380 C CA . ILE A 1 290 ? -3.975 -23.625 -4.773 1 89.56 290 ILE A CA 1
ATOM 2381 C C . ILE A 1 290 ? -5.164 -23.109 -3.963 1 89.56 290 ILE A C 1
ATOM 2383 O O . ILE A 1 290 ? -5.328 -23.469 -2.797 1 89.56 290 ILE A O 1
ATOM 2387 N N . PHE A 1 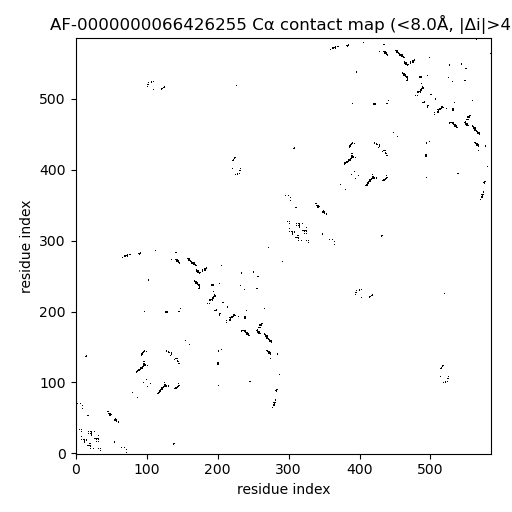291 ? -5.996 -22.328 -4.602 1 89.81 291 PHE A N 1
ATOM 2388 C CA . PHE A 1 291 ? -7.098 -21.688 -3.898 1 89.81 291 PHE A CA 1
ATOM 2389 C C . PHE A 1 291 ? -8.359 -22.531 -3.982 1 89.81 291 PHE A C 1
ATOM 2391 O O . PHE A 1 291 ? -9.383 -22.188 -3.385 1 89.81 291 PHE A O 1
ATOM 2398 N N . LYS A 1 292 ? -8.406 -23.562 -4.824 1 79.44 292 LYS A N 1
ATOM 2399 C CA . LYS A 1 292 ? -9.562 -24.438 -5 1 79.44 292 LYS A CA 1
ATOM 2400 C C . LYS A 1 292 ? -9.477 -25.641 -4.074 1 79.44 292 LYS A C 1
ATOM 2402 O O . LYS A 1 292 ? -10.453 -26.391 -3.916 1 79.44 292 LYS A O 1
ATOM 2407 N N . SER A 1 293 ? -8.297 -25.906 -3.414 1 60.62 293 SER A N 1
ATOM 2408 C CA . SER A 1 293 ? -8.156 -27.141 -2.639 1 60.62 293 SER A CA 1
ATOM 2409 C C . SER A 1 293 ? -8.648 -26.938 -1.208 1 60.62 293 SER A C 1
ATOM 2411 O O . SER A 1 293 ? -8.617 -25.828 -0.678 1 60.62 293 SER A O 1
ATOM 2413 N N . MET B 1 1 ? -13.492 39.562 -7.312 1 66.25 1 MET B N 1
ATOM 2414 C CA . MET B 1 1 ? -12.703 38.344 -7.242 1 66.25 1 MET B CA 1
ATOM 2415 C C . MET B 1 1 ? -12.859 37.688 -5.875 1 66.25 1 MET B C 1
ATOM 2417 O O . MET B 1 1 ? -12.82 38.344 -4.844 1 66.25 1 MET B O 1
ATOM 2421 N N . LYS B 1 2 ? -13.273 36.469 -5.879 1 76.69 2 LYS B N 1
ATOM 2422 C CA . LYS B 1 2 ? -13.516 35.719 -4.648 1 76.69 2 LYS B CA 1
ATOM 2423 C C . LYS B 1 2 ? -12.258 34.969 -4.207 1 76.69 2 LYS B C 1
ATOM 2425 O O . LYS B 1 2 ? -11.414 34.625 -5.035 1 76.69 2 LYS B O 1
ATOM 2430 N N . ILE B 1 3 ? -12.141 34.844 -2.928 1 74.19 3 ILE B N 1
ATOM 2431 C CA . ILE B 1 3 ? -11.047 34.062 -2.352 1 74.19 3 ILE B CA 1
ATOM 2432 C C . ILE B 1 3 ? -10.953 32.719 -3.041 1 74.19 3 ILE B C 1
ATOM 2434 O O . ILE B 1 3 ? -9.859 32.219 -3.342 1 74.19 3 ILE B O 1
ATOM 2438 N N . LYS B 1 4 ? -12.102 32.188 -3.344 1 79.56 4 LYS B N 1
ATOM 2439 C CA . LYS B 1 4 ? -12.156 30.891 -3.99 1 79.56 4 LYS B CA 1
ATOM 2440 C C . LYS B 1 4 ? -11.5 30.938 -5.367 1 79.56 4 LYS B C 1
ATOM 2442 O O . LYS B 1 4 ? -10.867 29.953 -5.789 1 79.56 4 LYS B O 1
ATOM 2447 N N . ASP B 1 5 ? -11.664 32.031 -6.078 1 81.44 5 ASP B N 1
ATOM 2448 C CA . ASP B 1 5 ? -11.031 32.188 -7.387 1 81.44 5 ASP B CA 1
ATOM 2449 C C . ASP B 1 5 ? -9.508 32.156 -7.273 1 81.44 5 ASP B C 1
ATOM 2451 O O . ASP B 1 5 ? -8.836 31.547 -8.109 1 81.44 5 ASP B O 1
ATOM 2455 N N . ILE B 1 6 ? -9.039 32.781 -6.277 1 81.06 6 ILE B N 1
ATOM 2456 C CA . ILE B 1 6 ? -7.598 32.812 -6.023 1 81.06 6 ILE B CA 1
ATOM 2457 C C . ILE B 1 6 ? -7.109 31.391 -5.703 1 81.06 6 ILE B C 1
ATOM 2459 O O . ILE B 1 6 ? -6.07 30.953 -6.211 1 81.06 6 ILE B O 1
ATOM 2463 N N . GLU B 1 7 ? -7.879 30.719 -4.988 1 81.31 7 GLU B N 1
ATOM 2464 C CA . GLU B 1 7 ? -7.523 29.359 -4.613 1 81.31 7 GLU B CA 1
ATOM 2465 C C . GLU B 1 7 ? -7.504 28.438 -5.832 1 81.31 7 GLU B C 1
ATOM 2467 O O . GLU B 1 7 ? -6.602 27.609 -5.973 1 81.31 7 GLU B O 1
ATOM 2472 N N . ILE B 1 8 ? -8.477 28.594 -6.617 1 83.94 8 ILE B N 1
ATOM 2473 C CA . ILE B 1 8 ? -8.562 27.812 -7.844 1 83.94 8 ILE B CA 1
ATOM 2474 C C . ILE B 1 8 ? -7.352 28.094 -8.727 1 83.94 8 ILE B C 1
ATOM 2476 O O . ILE B 1 8 ? -6.73 27.172 -9.258 1 83.94 8 ILE B O 1
ATOM 2480 N N . PHE B 1 9 ? -7.023 29.344 -8.867 1 87.62 9 PHE B N 1
ATOM 2481 C CA . PHE B 1 9 ? -5.867 29.766 -9.641 1 87.62 9 PHE B CA 1
ATOM 2482 C C . PHE B 1 9 ? -4.59 29.141 -9.094 1 87.62 9 PHE B C 1
ATOM 2484 O O . PHE B 1 9 ? -3.787 28.578 -9.852 1 87.62 9 PHE B O 1
ATOM 2491 N N . LEU B 1 10 ? -4.457 29.203 -7.809 1 83.19 10 LEU B N 1
ATOM 2492 C CA . LEU B 1 10 ? -3.254 28.672 -7.172 1 83.19 10 LEU B CA 1
ATOM 2493 C C . LEU B 1 10 ? -3.164 27.172 -7.336 1 83.19 10 LEU B C 1
ATOM 2495 O O . LEU B 1 10 ? -2.082 26.625 -7.574 1 83.19 10 LEU B O 1
ATOM 2499 N N . ASP B 1 11 ? -4.25 26.516 -7.238 1 81.12 11 ASP B N 1
ATOM 2500 C CA . ASP B 1 11 ? -4.289 25.078 -7.438 1 81.12 11 ASP B CA 1
ATOM 2501 C C . ASP B 1 11 ? -3.938 24.719 -8.875 1 81.12 11 ASP B C 1
ATOM 2503 O O . ASP B 1 11 ? -3.205 23.75 -9.117 1 81.12 11 ASP B O 1
ATOM 2507 N N . LEU B 1 12 ? -4.414 25.516 -9.773 1 85.5 12 LEU B N 1
ATOM 2508 C CA . LEU B 1 12 ? -4.117 25.266 -11.18 1 85.5 12 LEU B CA 1
ATOM 2509 C C . LEU B 1 12 ? -2.633 25.484 -11.469 1 85.5 12 LEU B C 1
ATOM 2511 O O . LEU B 1 12 ? -2.051 24.766 -12.289 1 85.5 12 LEU B O 1
ATOM 2515 N N . LEU B 1 13 ? -2.09 26.438 -10.828 1 82.25 13 LEU B N 1
ATOM 2516 C CA . LEU B 1 13 ? -0.653 26.656 -10.945 1 82.25 13 LEU B CA 1
ATOM 2517 C C . LEU B 1 13 ? 0.119 25.391 -10.562 1 82.25 13 LEU B C 1
ATOM 2519 O O . LEU B 1 13 ? 1.142 25.078 -11.172 1 82.25 13 LEU B O 1
ATOM 2523 N N . ASN B 1 14 ? -0.465 24.812 -9.656 1 74.88 14 ASN B N 1
ATOM 2524 C CA . ASN B 1 14 ? 0.198 23.625 -9.102 1 74.88 14 ASN B CA 1
ATOM 2525 C C . ASN B 1 14 ? -0.074 22.391 -9.953 1 74.88 14 ASN B C 1
ATOM 2527 O O . ASN B 1 14 ? 0.844 21.625 -10.25 1 74.88 14 ASN B O 1
ATOM 2531 N N . THR B 1 15 ? -1.31 22.188 -10.289 1 74.19 15 THR B N 1
ATOM 2532 C CA . THR B 1 15 ? -1.726 20.969 -10.961 1 74.19 15 THR B CA 1
ATOM 2533 C C . THR B 1 15 ? -1.412 21.031 -12.453 1 74.19 15 THR B C 1
ATOM 2535 O O . THR B 1 15 ? -1.229 20 -13.094 1 74.19 15 THR B O 1
ATOM 2538 N N . GLN B 1 16 ? -1.399 22.188 -12.953 1 78.31 16 GLN B N 1
ATOM 2539 C CA . GLN B 1 16 ? -1.269 22.469 -14.383 1 78.31 16 GLN B CA 1
ATOM 2540 C C . GLN B 1 16 ? -2.27 21.656 -15.195 1 78.31 16 GLN B C 1
ATOM 2542 O O . GLN B 1 16 ? -2.021 21.359 -16.359 1 78.31 16 GLN B O 1
ATOM 2547 N N . SER B 1 17 ? -3.242 21.219 -14.531 1 81.25 17 SER B N 1
ATOM 2548 C CA . SER B 1 17 ? -4.332 20.453 -15.125 1 81.25 17 SER B CA 1
ATOM 2549 C C . SER B 1 17 ? -5.691 20.969 -14.664 1 81.25 17 SER B C 1
ATOM 2551 O O . SER B 1 17 ? -6.07 20.812 -13.508 1 81.25 17 SER B O 1
ATOM 2553 N N . PRO B 1 18 ? -6.398 21.516 -15.641 1 85.69 18 PRO B N 1
ATOM 2554 C CA . PRO B 1 18 ? -7.73 22 -15.273 1 85.69 18 PRO B CA 1
ATOM 2555 C C . PRO B 1 18 ? -8.633 20.906 -14.734 1 85.69 18 PRO B C 1
ATOM 2557 O O . PRO B 1 18 ? -9.445 21.156 -13.836 1 85.69 18 PRO B O 1
ATOM 2560 N N . THR B 1 19 ? -8.344 19.672 -15.242 1 80.81 19 THR B N 1
ATOM 2561 C CA . THR B 1 19 ? -9.148 18.547 -14.789 1 80.81 19 THR B CA 1
ATOM 2562 C C . THR B 1 19 ? -8.859 18.219 -13.328 1 80.81 19 THR B C 1
ATOM 2564 O O . THR B 1 19 ? -9.781 18.031 -12.531 1 80.81 19 THR B O 1
ATOM 2567 N N . HIS B 1 20 ? -7.676 18.281 -13.055 1 77.62 20 HIS B N 1
ATOM 2568 C CA . HIS B 1 20 ? -7.289 17.984 -11.688 1 77.62 20 HIS B CA 1
ATOM 2569 C C . HIS B 1 20 ? -7.746 19.078 -10.734 1 77.62 20 HIS B C 1
ATOM 2571 O O . HIS B 1 20 ? -8.273 18.797 -9.656 1 77.62 20 HIS B O 1
ATOM 2577 N N . THR B 1 21 ? -7.59 20.25 -11.148 1 80.88 21 THR B N 1
ATOM 2578 C CA . THR B 1 21 ? -8.031 21.375 -10.344 1 80.88 21 THR B CA 1
ATOM 2579 C C . THR B 1 21 ? -9.539 21.328 -10.117 1 80.88 21 THR B C 1
ATOM 2581 O O . THR B 1 21 ? -10.016 21.547 -9 1 80.88 21 THR B O 1
ATOM 2584 N N . ALA B 1 22 ? -10.242 20.938 -11.086 1 82.56 22 ALA B N 1
ATOM 2585 C CA . ALA B 1 22 ? -11.695 20.812 -10.977 1 82.56 22 ALA B CA 1
ATOM 2586 C C . ALA B 1 22 ? -12.078 19.75 -9.953 1 82.56 22 ALA B C 1
ATOM 2588 O O . ALA B 1 22 ? -12.953 19.969 -9.117 1 82.56 22 ALA B O 1
ATOM 2589 N N . ASN B 1 23 ? -11.352 18.703 -10.062 1 73.12 23 ASN B N 1
ATOM 2590 C CA . ASN B 1 23 ? -11.586 17.609 -9.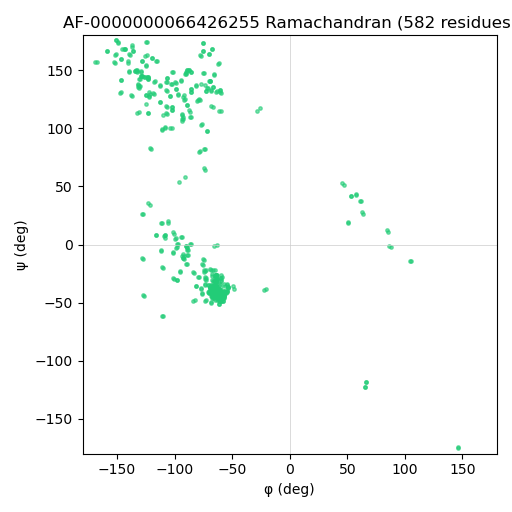117 1 73.12 23 ASN B CA 1
ATOM 2591 C C . ASN B 1 23 ? -11.281 18.031 -7.688 1 73.12 23 ASN B C 1
ATOM 2593 O O . ASN B 1 23 ? -12.062 17.766 -6.773 1 73.12 23 ASN B O 1
ATOM 2597 N N . ASN B 1 24 ? -10.305 18.781 -7.559 1 69.94 24 ASN B N 1
ATOM 2598 C CA . ASN B 1 24 ? -9.867 19.234 -6.242 1 69.94 24 ASN B CA 1
ATOM 2599 C C . ASN B 1 24 ? -10.883 20.156 -5.594 1 69.94 24 ASN B C 1
ATOM 2601 O O . ASN B 1 24 ? -11.031 20.172 -4.371 1 69.94 24 ASN B O 1
ATOM 2605 N N . PHE B 1 25 ? -11.555 20.859 -6.344 1 71.12 25 PHE B N 1
ATOM 2606 C CA . PHE B 1 25 ? -12.484 21.875 -5.824 1 71.12 25 PHE B CA 1
ATOM 2607 C C . PHE B 1 25 ? -13.93 21.422 -6.027 1 71.12 25 PHE B C 1
ATOM 2609 O O . PHE B 1 25 ? -14.859 22.188 -5.734 1 71.12 25 PHE B O 1
ATOM 2616 N N . SER B 1 26 ? -14.062 20.141 -6.52 1 69.44 26 SER B N 1
ATOM 2617 C CA . SER B 1 26 ? -15.391 19.594 -6.77 1 69.44 26 SER B CA 1
ATOM 2618 C C . SER B 1 26 ? -16.219 20.516 -7.664 1 69.44 26 SER B C 1
ATOM 2620 O O . SER B 1 26 ? -17.375 20.812 -7.359 1 69.44 26 SER B O 1
ATOM 2622 N N . ILE B 1 27 ? -15.57 21.047 -8.68 1 74.94 27 ILE B N 1
ATOM 2623 C CA . ILE B 1 27 ? -16.219 21.859 -9.703 1 74.94 27 ILE B CA 1
ATOM 2624 C C . ILE B 1 27 ? -15.938 21.266 -11.086 1 74.94 27 ILE B C 1
ATOM 2626 O O . ILE B 1 27 ? -15.289 20.219 -11.195 1 74.94 27 ILE B O 1
ATOM 2630 N N . THR B 1 28 ? -16.578 21.859 -12.031 1 78.88 28 THR B N 1
ATOM 2631 C CA . THR B 1 28 ? -16.391 21.344 -13.383 1 78.88 28 THR B CA 1
ATOM 2632 C C . THR B 1 28 ? -15.18 22.016 -14.039 1 78.88 28 THR B C 1
ATOM 2634 O O . THR B 1 28 ? -14.797 23.125 -13.664 1 78.88 28 THR B O 1
ATOM 2637 N N . GLN B 1 29 ? -14.57 21.281 -14.914 1 85.56 29 GLN B N 1
ATOM 2638 C CA . GLN B 1 29 ? -13.406 21.797 -15.633 1 85.56 29 GLN B CA 1
ATOM 2639 C C . GLN B 1 29 ? -13.734 23.109 -16.328 1 85.56 29 GLN B C 1
ATOM 2641 O O . GLN B 1 29 ? -12.938 24.047 -16.281 1 85.56 29 GLN B O 1
ATOM 2646 N N . PRO B 1 30 ? -14.914 23.281 -16.938 1 87.5 30 PRO B N 1
ATOM 2647 C CA . PRO B 1 30 ? -15.219 24.578 -17.531 1 87.5 30 PRO B CA 1
ATOM 2648 C C . PRO B 1 30 ? -15.234 25.719 -16.516 1 87.5 30 PRO B C 1
ATOM 2650 O O . PRO B 1 30 ? -14.836 26.844 -16.828 1 87.5 30 PRO B O 1
ATOM 2653 N N . ASN B 1 31 ? -15.648 25.406 -15.367 1 85.38 31 ASN B N 1
ATOM 2654 C CA . ASN B 1 31 ? -15.648 26.422 -14.32 1 85.38 31 ASN B CA 1
ATOM 2655 C C . ASN B 1 31 ? -14.234 26.906 -14 1 85.38 31 ASN B C 1
ATOM 2657 O O . ASN B 1 31 ? -14.008 28.094 -13.797 1 85.38 31 ASN B O 1
ATOM 2661 N N . VAL B 1 32 ? -13.367 25.922 -13.977 1 90.69 32 VAL B N 1
ATOM 2662 C CA . VAL B 1 32 ? -11.977 26.297 -13.781 1 90.69 32 VAL B CA 1
ATOM 2663 C C . VAL B 1 32 ? -11.516 27.219 -14.906 1 90.69 32 VAL B C 1
ATOM 2665 O O . VAL B 1 32 ? -10.883 28.25 -14.656 1 90.69 32 VAL B O 1
ATOM 2668 N N . SER B 1 33 ? -11.898 26.906 -16.094 1 89.62 33 SER B N 1
ATOM 2669 C CA . SER B 1 33 ? -11.516 27.688 -17.266 1 89.62 33 SER B CA 1
ATOM 2670 C C . SER B 1 33 ? -12.086 29.094 -17.203 1 89.62 33 SER B C 1
ATOM 2672 O O . SER B 1 33 ? -11.414 30.062 -17.547 1 89.62 33 SER B O 1
ATOM 2674 N N . ILE B 1 34 ? -13.289 29.156 -16.719 1 88.94 34 ILE B N 1
ATOM 2675 C CA . ILE B 1 34 ? -13.953 30.438 -16.609 1 88.94 34 ILE B CA 1
ATOM 2676 C C . ILE B 1 34 ? -13.219 31.312 -15.578 1 88.94 34 ILE B C 1
ATOM 2678 O O . ILE B 1 34 ? -12.977 32.5 -15.82 1 88.94 34 ILE B O 1
ATOM 2682 N N . VAL B 1 35 ? -12.93 30.703 -14.5 1 90.19 35 VAL B N 1
ATOM 2683 C CA . VAL B 1 35 ? -12.219 31.422 -13.445 1 90.19 35 VAL B CA 1
ATOM 2684 C C . VAL B 1 35 ? -10.906 31.984 -14 1 90.19 35 VAL B C 1
ATOM 2686 O O . VAL B 1 35 ? -10.586 33.156 -13.789 1 90.19 35 VAL B O 1
ATOM 2689 N N . ILE B 1 36 ? -10.203 31.188 -14.742 1 91.88 36 ILE B N 1
ATOM 2690 C CA . ILE B 1 36 ? -8.898 31.578 -15.266 1 91.88 36 ILE B CA 1
ATOM 2691 C C . ILE B 1 36 ? -9.07 32.656 -16.328 1 91.88 36 ILE B C 1
ATOM 2693 O O . ILE B 1 36 ? -8.32 33.656 -16.359 1 91.88 36 ILE B O 1
ATOM 2697 N N . LYS B 1 37 ? -10.062 32.469 -17.109 1 90.69 37 LYS B N 1
ATOM 2698 C CA . LYS B 1 37 ? -10.336 33.469 -18.141 1 90.69 37 LYS B CA 1
ATOM 2699 C C . LYS B 1 37 ? -10.695 34.844 -17.5 1 90.69 37 LYS B C 1
ATOM 2701 O O . LYS B 1 37 ? -10.25 35.875 -17.984 1 90.69 37 LYS B O 1
ATOM 2706 N N . ASN B 1 38 ? -11.492 34.781 -16.578 1 88.25 38 ASN B N 1
ATOM 2707 C CA . ASN B 1 38 ? -11.859 36 -15.867 1 88.25 38 ASN B CA 1
ATOM 2708 C C . ASN B 1 38 ? -10.641 36.688 -15.266 1 88.25 38 ASN B C 1
ATOM 2710 O O . ASN B 1 38 ? -10.523 37.906 -15.312 1 88.25 38 ASN B O 1
ATOM 2714 N N . LEU B 1 39 ? -9.836 35.844 -14.711 1 87.94 39 LEU B N 1
ATOM 2715 C CA . LEU B 1 39 ? -8.609 36.406 -14.133 1 87.94 39 LEU B CA 1
ATOM 2716 C C . LEU B 1 39 ? -7.719 37 -15.211 1 87.94 39 LEU B C 1
ATOM 2718 O O . LEU B 1 39 ? -7.141 38.062 -15.016 1 87.94 39 LEU B O 1
ATOM 2722 N N . GLU B 1 40 ? -7.656 36.312 -16.297 1 90.38 40 GLU B N 1
ATOM 2723 C CA . GLU B 1 40 ? -6.848 36.812 -17.406 1 90.38 40 GLU B CA 1
ATOM 2724 C C . GLU B 1 40 ? -7.406 38.125 -17.953 1 90.38 40 GLU B C 1
ATOM 2726 O O . GLU B 1 40 ? -6.645 39.031 -18.281 1 90.38 40 GLU B O 1
ATOM 2731 N N . ASN B 1 41 ? -8.648 38.188 -18 1 87.12 41 ASN B N 1
ATOM 2732 C CA . ASN B 1 41 ? -9.297 39.438 -18.422 1 87.12 41 ASN B CA 1
ATOM 2733 C C . ASN B 1 41 ? -9.039 40.562 -17.438 1 87.12 41 ASN B C 1
ATOM 2735 O O . ASN B 1 41 ? -8.781 41.719 -17.844 1 87.12 41 ASN B O 1
ATOM 2739 N N . LYS B 1 42 ? -9.094 40.219 -16.25 1 82.56 42 LYS B N 1
ATOM 2740 C CA . LYS B 1 42 ? -8.906 41.219 -15.203 1 82.56 42 LYS B CA 1
ATOM 2741 C C . LYS B 1 42 ? -7.477 41.781 -15.211 1 82.56 42 LYS B C 1
ATOM 2743 O O . LYS B 1 42 ? -7.258 42.969 -14.969 1 82.56 42 LYS B O 1
ATOM 2748 N N . PHE B 1 43 ? -6.621 40.875 -15.461 1 80.69 43 PHE B N 1
ATOM 2749 C CA . PHE B 1 43 ? -5.219 41.281 -15.359 1 80.69 43 PHE B CA 1
ATOM 2750 C C . PHE B 1 43 ? -4.629 41.531 -16.75 1 80.69 43 PHE B C 1
ATOM 2752 O O . PHE B 1 43 ? -3.426 41.781 -16.875 1 80.69 43 PHE B O 1
ATOM 2759 N N . ASP B 1 44 ? -5.457 41.562 -17.672 1 80.88 44 ASP B N 1
ATOM 2760 C CA . ASP B 1 44 ? -5.121 41.844 -19.062 1 80.88 44 ASP B CA 1
ATOM 2761 C C . ASP B 1 44 ? -3.895 41.062 -19.5 1 80.88 44 ASP B C 1
ATOM 2763 O O . ASP B 1 44 ? -2.916 41.625 -19.984 1 80.88 44 ASP B O 1
ATOM 2767 N N . GLY B 1 45 ? -3.906 39.812 -19.312 1 81.75 45 GLY B N 1
ATOM 2768 C CA . GLY B 1 45 ? -2.785 38.969 -19.703 1 81.75 45 GLY B CA 1
ATOM 2769 C C . GLY B 1 45 ? -3.102 37.469 -19.641 1 81.75 45 GLY B C 1
ATOM 2770 O O . GLY B 1 45 ? -4.023 37.062 -18.938 1 81.75 45 GLY B O 1
ATOM 2771 N N . ILE B 1 46 ? -2.318 36.781 -20.422 1 88.19 46 ILE B N 1
ATOM 2772 C CA . ILE B 1 46 ? -2.42 35.312 -20.422 1 88.19 46 ILE B CA 1
ATOM 2773 C C . ILE B 1 46 ? -1.666 34.75 -19.219 1 88.19 46 ILE B C 1
ATOM 2775 O O . ILE B 1 46 ? -0.514 35.125 -18.969 1 88.19 46 ILE B O 1
ATOM 2779 N N . LEU B 1 47 ? -2.404 34 -18.469 1 90.81 47 LEU B N 1
ATOM 2780 C CA . LEU B 1 47 ? -1.788 33.438 -17.266 1 90.81 47 LEU B CA 1
ATOM 2781 C C . LEU B 1 47 ? -1.329 32 -17.516 1 90.81 47 LEU B C 1
ATOM 2783 O O . LEU B 1 47 ? -0.358 31.531 -16.906 1 90.81 47 LEU B O 1
ATOM 2787 N N . PHE B 1 48 ? -2.043 31.344 -18.375 1 90.31 48 PHE B N 1
ATOM 2788 C CA . PHE B 1 48 ? -1.671 29.969 -18.688 1 90.31 48 PHE B CA 1
ATOM 2789 C C . PHE B 1 48 ? -1.636 29.766 -20.203 1 90.31 48 PHE B C 1
ATOM 2791 O O . PHE B 1 48 ? -2.484 30.281 -20.922 1 90.31 48 PHE B O 1
ATOM 2798 N N . GLU B 1 49 ? -0.562 29.031 -20.594 1 87.25 49 GLU B N 1
ATOM 2799 C CA . GLU B 1 49 ? -0.415 28.719 -22 1 87.25 49 GLU B CA 1
ATOM 2800 C C . GLU B 1 49 ? -0.462 27.203 -22.234 1 87.25 49 GLU B C 1
ATOM 2802 O O . GLU B 1 49 ? 0.023 26.438 -21.406 1 87.25 49 GLU B O 1
ATOM 2807 N N . ARG B 1 50 ? -1.124 26.891 -23.281 1 78.44 50 ARG B N 1
ATOM 2808 C CA . ARG B 1 50 ? -1.254 25.484 -23.594 1 78.44 50 ARG B CA 1
ATOM 2809 C C . ARG B 1 50 ? -0.064 24.984 -24.422 1 78.44 50 ARG B C 1
ATOM 2811 O O . ARG B 1 50 ? 0.318 25.609 -25.406 1 78.44 50 ARG B O 1
ATOM 2818 N N . LEU B 1 51 ? 0.658 24.156 -23.844 1 70.12 51 LEU B N 1
ATOM 2819 C CA . LEU B 1 51 ? 1.688 23.438 -24.594 1 70.12 51 LEU B CA 1
ATOM 2820 C C . LEU B 1 51 ? 1.321 21.969 -24.734 1 70.12 51 LEU B C 1
ATOM 2822 O O . LEU B 1 51 ? 1.598 21.156 -23.844 1 70.12 51 LEU B O 1
ATOM 2826 N N . GLY B 1 52 ? 0.792 21.625 -25.844 1 65.38 52 GLY B N 1
ATOM 2827 C CA . GLY B 1 52 ? 0.278 20.266 -25.984 1 65.38 52 GLY B CA 1
ATOM 2828 C C . GLY B 1 52 ? -0.917 19.984 -25.094 1 65.38 52 GLY B C 1
ATOM 2829 O O . GLY B 1 52 ? -1.93 20.688 -25.156 1 65.38 52 GLY B O 1
ATOM 2830 N N . LYS B 1 53 ? -0.815 19.078 -24.203 1 63.25 53 LYS B N 1
ATOM 2831 C CA . LYS B 1 53 ? -1.894 18.688 -23.297 1 63.25 53 LYS B CA 1
ATOM 2832 C C . LYS B 1 53 ? -1.726 19.359 -21.938 1 63.25 53 LYS B C 1
ATOM 2834 O O . LYS B 1 53 ? -2.613 19.266 -21.078 1 63.25 53 LYS B O 1
ATOM 2839 N N . LYS B 1 54 ? -0.653 20.094 -21.812 1 69.81 54 LYS B N 1
ATOM 2840 C CA . LYS B 1 54 ? -0.376 20.703 -20.516 1 69.81 54 LYS B CA 1
ATOM 2841 C C . LYS B 1 54 ? -0.643 22.203 -20.547 1 69.81 54 LYS B C 1
ATOM 2843 O O . LYS B 1 54 ? -0.421 22.859 -21.562 1 69.81 54 LYS B O 1
ATOM 2848 N N . LEU B 1 55 ? -1.218 22.656 -19.469 1 80.5 55 LEU B N 1
ATOM 2849 C CA . LEU B 1 55 ? -1.387 24.094 -19.219 1 80.5 55 LEU B CA 1
ATOM 2850 C C . LEU B 1 55 ? -0.228 24.641 -18.391 1 80.5 55 LEU B C 1
ATOM 2852 O O . LEU B 1 55 ? -0.076 24.281 -17.219 1 80.5 55 LEU B O 1
ATOM 2856 N N . LEU B 1 56 ? 0.623 25.422 -19.078 1 84.06 56 LEU B N 1
ATOM 2857 C CA . LEU B 1 56 ? 1.814 25.938 -18.422 1 84.06 56 LEU B CA 1
ATOM 2858 C C . LEU B 1 56 ? 1.602 27.359 -17.953 1 84.06 56 LEU B C 1
ATOM 2860 O O . LEU B 1 56 ? 1.025 28.188 -18.672 1 84.06 56 LEU B O 1
ATOM 2864 N N . PRO B 1 57 ? 1.995 27.609 -16.719 1 84.81 57 PRO B N 1
ATOM 2865 C CA . PRO B 1 57 ? 1.875 28.969 -16.219 1 84.81 57 PRO B CA 1
ATOM 2866 C C . PRO B 1 57 ? 2.848 29.938 -16.906 1 84.81 57 PRO B C 1
ATOM 2868 O O . PRO B 1 57 ? 3.98 29.547 -17.219 1 84.81 57 PRO B O 1
ATOM 2871 N N . THR B 1 58 ? 2.404 31.156 -17.203 1 85.56 58 THR B N 1
ATOM 2872 C CA . THR B 1 58 ? 3.266 32.219 -17.688 1 85.56 58 THR B CA 1
ATOM 2873 C C . THR B 1 58 ? 4.074 32.844 -16.531 1 85.56 58 THR B C 1
ATOM 2875 O O . THR B 1 58 ? 3.768 32.594 -15.367 1 85.56 58 THR B O 1
ATOM 2878 N N . PRO B 1 59 ? 5.133 33.562 -16.875 1 79.75 59 PRO B N 1
ATOM 2879 C CA . PRO B 1 59 ? 5.855 34.281 -15.82 1 79.75 59 PRO B CA 1
ATOM 2880 C C . PRO B 1 59 ? 4.949 35.188 -14.992 1 79.75 59 PRO B C 1
ATOM 2882 O O . PRO B 1 59 ? 5.125 35.281 -13.773 1 79.75 59 PRO B O 1
ATOM 2885 N N . LYS B 1 60 ? 4.062 35.719 -15.664 1 80.94 60 LYS B N 1
ATOM 2886 C CA . LYS B 1 60 ? 3.09 36.562 -14.977 1 80.94 60 LYS B CA 1
ATOM 2887 C C . LYS B 1 60 ? 2.266 35.75 -13.984 1 80.94 60 LYS B C 1
ATOM 2889 O O . LYS B 1 60 ? 2.008 36.188 -12.867 1 80.94 60 LYS B O 1
ATOM 2894 N N . ALA B 1 61 ? 1.843 34.594 -14.406 1 85.75 61 ALA B N 1
ATOM 2895 C CA . ALA B 1 61 ? 1.075 33.688 -13.531 1 85.75 61 ALA B CA 1
ATOM 2896 C C . ALA B 1 61 ? 1.888 33.312 -12.305 1 85.75 61 ALA B C 1
ATOM 2898 O O . ALA B 1 61 ? 1.363 33.281 -11.188 1 85.75 61 ALA B O 1
ATOM 2899 N N . LEU B 1 62 ? 3.121 33.094 -12.562 1 82.56 62 LEU B N 1
ATOM 2900 C CA . LEU B 1 62 ? 3.998 32.688 -11.469 1 82.56 62 LEU B CA 1
ATOM 2901 C C . LEU B 1 62 ? 4.18 33.812 -10.461 1 82.56 62 LEU B C 1
ATOM 2903 O O . LEU B 1 62 ? 4.129 33.562 -9.25 1 82.56 62 LEU B O 1
ATOM 2907 N N . GLU B 1 63 ? 4.297 35 -10.969 1 78.06 63 GLU B N 1
ATOM 2908 C CA . GLU B 1 63 ? 4.426 36.188 -10.094 1 78.06 63 GLU B CA 1
ATOM 2909 C C . GLU B 1 63 ? 3.137 36.438 -9.32 1 78.06 63 GLU B C 1
ATOM 2911 O O . GLU B 1 63 ? 3.172 36.656 -8.109 1 78.06 63 GLU B O 1
ATOM 2916 N N . LEU B 1 64 ? 2.07 36.375 -10.016 1 81.5 64 LEU B N 1
ATOM 2917 C CA . LEU B 1 64 ? 0.768 36.531 -9.383 1 81.5 64 LEU B CA 1
ATOM 2918 C C . LEU B 1 64 ? 0.538 35.469 -8.312 1 81.5 64 LEU B C 1
ATOM 2920 O O . LEU B 1 64 ? 0.044 35.781 -7.227 1 81.5 64 LEU B O 1
ATOM 2924 N N . GLY B 1 65 ? 0.93 34.281 -8.711 1 82.19 65 GLY B N 1
ATOM 2925 C CA . GLY B 1 65 ? 0.79 33.188 -7.773 1 82.19 65 GLY B CA 1
ATOM 2926 C C . GLY B 1 65 ? 1.545 33.375 -6.477 1 82.19 65 GLY B C 1
ATOM 2927 O O . GLY B 1 65 ? 1.014 33.125 -5.391 1 82.19 65 GLY B O 1
ATOM 2928 N N . LYS B 1 66 ? 2.705 33.969 -6.625 1 76.12 66 LYS B N 1
ATOM 2929 C CA . LYS B 1 66 ? 3.525 34.25 -5.453 1 76.12 66 LYS B CA 1
ATOM 2930 C C . LYS B 1 66 ? 2.84 35.25 -4.535 1 76.12 66 LYS B C 1
ATOM 2932 O O . LYS B 1 66 ? 2.773 35.062 -3.322 1 76.12 66 LYS B O 1
ATOM 2937 N N . ASN B 1 67 ? 2.369 36.281 -5.137 1 75.31 67 ASN B N 1
ATOM 2938 C CA . ASN B 1 67 ? 1.718 37.312 -4.367 1 75.31 67 ASN B CA 1
ATOM 2939 C C . ASN B 1 67 ? 0.391 36.844 -3.781 1 75.31 67 ASN B C 1
ATOM 2941 O O . ASN B 1 67 ? 0.08 37.156 -2.625 1 75.31 67 ASN B O 1
ATOM 2945 N N . TRP B 1 68 ? -0.325 36.094 -4.598 1 77.88 68 TRP B N 1
ATOM 2946 C CA . TRP B 1 68 ? -1.655 35.688 -4.172 1 77.88 68 TRP B CA 1
ATOM 2947 C C . TRP B 1 68 ? -1.567 34.625 -3.08 1 77.88 68 TRP B C 1
ATOM 2949 O O . TRP B 1 68 ? -2.426 34.562 -2.197 1 77.88 68 TRP B O 1
ATOM 2959 N N . LEU B 1 69 ? -0.514 33.938 -3.201 1 75.56 69 LEU B N 1
ATOM 2960 C CA . LEU B 1 69 ? -0.284 32.969 -2.135 1 75.56 69 LEU B CA 1
ATOM 2961 C C . LEU B 1 69 ? -0.146 33.688 -0.786 1 75.56 69 LEU B C 1
ATOM 2963 O O . LEU B 1 69 ? -0.757 33.25 0.199 1 75.56 69 LEU B O 1
ATOM 2967 N N . LYS B 1 70 ? 0.548 34.75 -0.77 1 70.44 70 LYS B N 1
ATOM 2968 C CA . LYS B 1 70 ? 0.716 35.531 0.453 1 70.44 70 LYS B CA 1
ATOM 2969 C C . LYS B 1 70 ? -0.621 36.094 0.945 1 70.44 70 LYS B C 1
ATOM 2971 O O . LYS B 1 70 ? -0.888 36.094 2.148 1 70.44 70 LYS B O 1
ATOM 2976 N N . ILE B 1 71 ? -1.359 36.469 0.045 1 68.38 71 ILE B N 1
ATOM 2977 C CA . ILE B 1 71 ? -2.652 37.062 0.371 1 68.38 71 ILE B CA 1
ATOM 2978 C C . ILE B 1 71 ? -3.566 36 0.98 1 68.38 71 ILE B C 1
ATOM 2980 O O . ILE B 1 71 ? -4.219 36.25 1.999 1 68.38 71 ILE B O 1
ATOM 2984 N N . ILE B 1 72 ? -3.539 34.844 0.348 1 71.19 72 ILE B N 1
ATOM 2985 C CA . ILE B 1 72 ? -4.418 33.781 0.821 1 71.19 72 ILE B CA 1
ATOM 2986 C C . ILE B 1 72 ? -3.963 33.312 2.201 1 71.19 72 ILE B C 1
ATOM 2988 O O . ILE B 1 72 ? -4.789 33.062 3.086 1 71.19 72 ILE B O 1
ATOM 2992 N N . GLN B 1 73 ? -2.723 33.281 2.334 1 67.12 73 GLN B N 1
ATOM 2993 C CA . GLN B 1 73 ? -2.166 32.938 3.631 1 67.12 73 GLN B CA 1
ATOM 2994 C C . GLN B 1 73 ? -2.555 33.938 4.703 1 67.12 73 GLN B C 1
ATOM 2996 O O . GLN B 1 73 ? -2.959 33.562 5.805 1 67.12 73 GLN B O 1
ATOM 3001 N N . ALA B 1 74 ? -2.434 35.156 4.344 1 64 74 ALA B N 1
ATOM 3002 C CA . ALA B 1 74 ? -2.797 36.25 5.277 1 64 74 ALA B CA 1
ATOM 3003 C C . ALA B 1 74 ? -4.289 36.188 5.594 1 64 74 ALA B C 1
ATOM 3005 O O . ALA B 1 74 ? -4.691 36.406 6.738 1 64 74 ALA B O 1
ATOM 3006 N N . TYR B 1 75 ? -4.996 35.938 4.633 1 61 75 TYR B N 1
ATOM 3007 C CA . TYR B 1 75 ? -6.441 35.844 4.793 1 61 75 TYR B CA 1
ATOM 3008 C C . TYR B 1 75 ? -6.805 34.75 5.793 1 61 75 TYR B C 1
ATOM 3010 O O . TYR B 1 75 ? -7.531 34.969 6.758 1 61 75 TYR B O 1
ATOM 3018 N N . TYR B 1 76 ? -6.234 33.625 5.609 1 63.34 76 TYR B N 1
ATOM 3019 C CA . TYR B 1 76 ? -6.586 32.531 6.488 1 63.34 76 TYR B CA 1
ATOM 3020 C C . TYR B 1 76 ? -5.996 32.719 7.883 1 63.34 76 TYR B C 1
ATOM 3022 O O . TYR B 1 76 ? -6.617 32.344 8.883 1 63.34 76 TYR B O 1
ATOM 3030 N N . GLN B 1 77 ? -4.855 33.375 7.883 1 62.28 77 GLN B N 1
ATOM 3031 C CA . GLN B 1 77 ? -4.266 33.75 9.164 1 62.28 77 GLN B CA 1
ATOM 3032 C C . GLN B 1 77 ? -5.164 34.719 9.93 1 62.28 77 GLN B C 1
ATOM 3034 O O . GLN B 1 77 ? -5.289 34.625 11.156 1 62.28 77 GLN B O 1
ATOM 3039 N N . SER B 1 78 ? -5.66 35.594 9.234 1 59.47 78 SER B N 1
ATOM 3040 C CA . SER B 1 78 ? -6.527 36.562 9.859 1 59.47 78 SER B CA 1
ATOM 3041 C C . SER B 1 78 ? -7.793 35.938 10.422 1 59.47 78 SER B C 1
ATOM 3043 O O . SER B 1 78 ? -8.32 36.375 11.438 1 59.47 78 SER B O 1
ATOM 3045 N N . LEU B 1 79 ? -8.25 35.031 9.617 1 55.97 79 LEU B N 1
ATOM 3046 C CA . LEU B 1 79 ? -9.43 34.312 10.094 1 55.97 79 LEU B CA 1
ATOM 3047 C C . LEU B 1 79 ? -9.102 33.5 11.344 1 55.97 79 LEU B C 1
ATOM 3049 O O . LEU B 1 79 ? -9.93 33.375 12.25 1 55.97 79 LEU B O 1
ATOM 3053 N N . GLU B 1 80 ? -7.895 32.969 11.273 1 55.72 80 GLU B N 1
ATOM 3054 C CA . GLU B 1 80 ? -7.43 32.188 12.414 1 55.72 80 GLU B CA 1
ATOM 3055 C C . GLU B 1 80 ? -7.32 33.062 13.672 1 55.72 80 GLU B C 1
ATOM 3057 O O . GLU B 1 80 ? -7.625 32.594 14.773 1 55.72 80 GLU B O 1
ATOM 3062 N N . LYS B 1 81 ? -6.738 34.219 13.461 1 53.19 81 LYS B N 1
ATOM 3063 C CA . LYS B 1 81 ? -6.605 35.125 14.594 1 53.19 81 LYS B CA 1
ATOM 3064 C C . LYS B 1 81 ? -7.973 35.5 15.164 1 53.19 81 LYS B C 1
ATOM 3066 O O . LYS B 1 81 ? -8.094 35.781 16.359 1 53.19 81 LYS B O 1
ATOM 3071 N N . LEU B 1 82 ? -8.758 35.719 14.266 1 49.44 82 LEU B N 1
ATOM 3072 C CA . LEU B 1 82 ? -10.078 36.031 14.812 1 49.44 82 LEU B CA 1
ATOM 3073 C C . LEU B 1 82 ? -10.648 34.812 15.523 1 49.44 82 LEU B C 1
ATOM 3075 O O . LEU B 1 82 ? -11.406 34.938 16.5 1 49.44 82 LEU B O 1
ATOM 3079 N N . ASN B 1 83 ? -10.461 33.625 14.844 1 47.94 83 ASN B N 1
ATOM 3080 C CA . ASN B 1 83 ? -10.992 32.438 15.453 1 47.94 83 ASN B CA 1
ATOM 3081 C C . ASN B 1 83 ? -9.953 31.734 16.328 1 47.94 83 ASN B C 1
ATOM 3083 O O . ASN B 1 83 ? -8.758 31.844 16.078 1 47.94 83 ASN B O 1
ATOM 3087 N N . ASP B 1 84 ? -10.125 31.406 17.547 1 47.66 84 ASP B N 1
ATOM 3088 C CA . ASP B 1 84 ? -9.352 30.578 18.453 1 47.66 84 ASP B CA 1
ATOM 3089 C C . ASP B 1 84 ? -8.523 29.547 17.688 1 47.66 84 ASP B C 1
ATOM 3091 O O . ASP B 1 84 ? -8.977 29.016 16.672 1 47.66 84 ASP B O 1
ATOM 3095 N N . GLU B 1 85 ? -7.148 29.531 17.719 1 51.34 85 GLU B N 1
ATOM 3096 C CA . GLU B 1 85 ? -6.137 28.656 17.125 1 51.34 85 GLU B CA 1
ATOM 3097 C C . GLU B 1 85 ? -6.727 27.281 16.797 1 51.34 85 GLU B C 1
ATOM 3099 O O . GLU B 1 85 ? -6.312 26.641 15.828 1 51.34 85 GLU B O 1
ATOM 3104 N N . SER B 1 86 ? -7.582 26.781 17.672 1 54.66 86 SER B N 1
ATOM 3105 C CA . SER B 1 86 ? -8.227 25.484 17.516 1 54.66 86 SER B CA 1
ATOM 3106 C C . SER B 1 86 ? -9.125 25.469 16.281 1 54.66 86 SER B C 1
ATOM 3108 O O . SER B 1 86 ? -9.633 24.406 15.891 1 54.66 86 SER B O 1
ATOM 3110 N N . MET B 1 87 ? -9.18 26.609 15.562 1 59.78 87 MET B N 1
ATOM 3111 C CA . MET B 1 87 ? -10.141 26.719 14.469 1 59.78 87 MET B CA 1
ATOM 3112 C C . MET B 1 87 ? -9.438 26.625 13.117 1 59.78 87 MET B C 1
ATOM 3114 O O . MET B 1 87 ? -9.961 27.094 12.102 1 59.78 87 MET B O 1
ATOM 3118 N N . LEU B 1 88 ? -8.305 26.141 13.102 1 65.12 88 LEU B N 1
ATOM 3119 C CA . LEU B 1 88 ? -7.641 25.938 11.82 1 65.12 88 LEU B CA 1
ATOM 3120 C C . LEU B 1 88 ? -8.445 25.016 10.93 1 65.12 88 LEU B C 1
ATOM 3122 O O . LEU B 1 88 ? -8.844 23.922 11.352 1 65.12 88 LEU B O 1
ATOM 3126 N N . LEU B 1 89 ? -8.93 25.625 9.797 1 66.38 89 LEU B N 1
ATOM 3127 C CA . LEU B 1 89 ? -9.656 24.844 8.797 1 66.38 89 LEU B CA 1
ATOM 3128 C C . LEU B 1 89 ? -8.758 24.531 7.602 1 66.38 89 LEU B C 1
ATOM 3130 O O . LEU B 1 89 ? -7.738 25.188 7.391 1 66.38 89 LEU B O 1
ATOM 3134 N N . GLY B 1 90 ? -8.977 23.438 6.996 1 77.75 90 GLY B N 1
ATOM 3135 C CA . GLY B 1 90 ? -8.281 23.125 5.758 1 77.75 90 GLY B CA 1
ATOM 3136 C C . GLY B 1 90 ? -7.988 21.656 5.594 1 77.75 90 GLY B C 1
ATOM 3137 O O . GLY B 1 90 ? -8.555 20.812 6.301 1 77.75 90 GLY B O 1
ATOM 3138 N N . GLU B 1 91 ? -7.242 21.438 4.496 1 82.81 91 GLU B N 1
ATOM 3139 C CA . GLU B 1 91 ? -6.875 20.078 4.137 1 82.81 91 GLU B CA 1
ATOM 3140 C C . GLU B 1 91 ? -5.379 19.969 3.854 1 82.81 91 GLU B C 1
ATOM 3142 O O . GLU B 1 91 ? -4.773 20.891 3.32 1 82.81 91 GLU B O 1
ATOM 3147 N N . ILE B 1 92 ? -4.859 18.953 4.363 1 89 92 ILE B N 1
ATOM 3148 C CA . ILE B 1 92 ? -3.473 18.688 4 1 89 92 ILE B CA 1
ATOM 3149 C C . ILE B 1 92 ? -3.381 17.328 3.291 1 89 92 ILE B C 1
ATOM 3151 O O . ILE B 1 92 ? -3.977 16.344 3.734 1 89 92 ILE B O 1
ATOM 3155 N N . LYS B 1 93 ? -2.734 17.312 2.191 1 92.31 93 LYS B N 1
ATOM 3156 C CA . LYS B 1 93 ? -2.484 16.094 1.419 1 92.31 93 LYS B CA 1
ATOM 3157 C C . LYS B 1 93 ? -1.024 15.672 1.525 1 92.31 93 LYS B C 1
ATOM 3159 O O . LYS B 1 93 ? -0.128 16.375 1.06 1 92.31 93 LYS B O 1
ATOM 3164 N N . ILE B 1 94 ? -0.824 14.484 2.064 1 95.88 94 ILE B N 1
ATOM 3165 C CA . ILE B 1 94 ? 0.54 14.055 2.357 1 95.88 94 ILE B CA 1
ATOM 3166 C C . ILE B 1 94 ? 0.754 12.633 1.844 1 95.88 94 ILE B C 1
ATOM 3168 O O . ILE B 1 94 ? -0.195 11.852 1.743 1 95.88 94 ILE B O 1
ATOM 3172 N N . ALA B 1 95 ? 1.985 12.336 1.448 1 97.19 95 ALA B N 1
ATOM 3173 C CA . ALA B 1 95 ? 2.408 10.977 1.141 1 97.19 95 ALA B CA 1
ATOM 3174 C C . ALA B 1 95 ? 3.699 10.617 1.874 1 97.19 95 ALA B C 1
ATOM 3176 O O . ALA B 1 95 ? 4.551 11.484 2.098 1 97.19 95 ALA B O 1
ATOM 3177 N N . SER B 1 96 ? 3.787 9.422 2.244 1 97.44 96 SER B N 1
ATOM 3178 C CA . SER B 1 96 ? 5.004 8.945 2.891 1 97.44 96 SER B CA 1
ATOM 3179 C C . SER B 1 96 ? 5.281 7.488 2.535 1 97.44 96 SER B C 1
ATOM 3181 O O . SER B 1 96 ? 4.391 6.781 2.055 1 97.44 96 SER B O 1
ATOM 3183 N N . THR B 1 97 ? 6.523 7.125 2.713 1 95.94 97 THR B N 1
ATOM 3184 C CA . THR B 1 97 ? 6.898 5.738 2.453 1 95.94 97 THR B CA 1
ATOM 3185 C C . THR B 1 97 ? 6.422 4.828 3.58 1 95.94 97 THR B C 1
ATOM 3187 O O . THR B 1 97 ? 6.031 5.309 4.648 1 95.94 97 THR B O 1
ATOM 3190 N N . GLN B 1 98 ? 6.453 3.588 3.359 1 94.25 98 GLN B N 1
ATOM 3191 C CA . GLN B 1 98 ? 5.82 2.607 4.234 1 94.25 98 GLN B CA 1
ATOM 3192 C C . GLN B 1 98 ? 6.43 2.641 5.633 1 94.25 98 GLN B C 1
ATOM 3194 O O . GLN B 1 98 ? 5.707 2.721 6.629 1 94.25 98 GLN B O 1
ATOM 3199 N N . SER B 1 99 ? 7.754 2.574 5.75 1 92.38 99 SER B N 1
ATOM 3200 C CA . SER B 1 99 ? 8.406 2.592 7.055 1 92.38 99 SER B CA 1
ATOM 3201 C C . SER B 1 99 ? 8.016 3.832 7.852 1 92.38 99 SER B C 1
ATOM 3203 O O . SER B 1 99 ? 7.754 3.748 9.055 1 92.38 99 SER B O 1
ATOM 3205 N N . ILE B 1 100 ? 7.945 4.891 7.188 1 95.5 100 ILE B N 1
ATOM 3206 C CA . ILE B 1 100 ? 7.648 6.168 7.824 1 95.5 100 ILE B CA 1
ATOM 3207 C C . ILE B 1 100 ? 6.176 6.219 8.227 1 95.5 100 ILE B C 1
ATOM 3209 O O . ILE B 1 100 ? 5.852 6.531 9.375 1 95.5 100 ILE B O 1
ATOM 3213 N N . SER B 1 101 ? 5.281 5.855 7.32 1 96.44 101 SER B N 1
ATOM 3214 C CA . SER B 1 101 ? 3.844 5.926 7.559 1 96.44 101 SER B CA 1
ATOM 3215 C C . SER B 1 101 ? 3.43 5.027 8.719 1 96.44 101 SER B C 1
ATOM 3217 O O . SER B 1 101 ? 2.645 5.438 9.578 1 96.44 101 SER B O 1
ATOM 3219 N N . GLU B 1 102 ? 3.996 3.848 8.773 1 92.5 102 GLU B N 1
ATOM 3220 C CA . GLU B 1 102 ? 3.504 2.816 9.68 1 92.5 102 GLU B CA 1
ATOM 3221 C C . GLU B 1 102 ? 4.082 2.988 11.078 1 92.5 102 GLU B C 1
ATOM 3223 O O . GLU B 1 102 ? 3.426 2.674 12.07 1 92.5 102 GLU B O 1
ATOM 3228 N N . HIS B 1 103 ? 5.227 3.643 11.188 1 89 103 HIS B N 1
ATOM 3229 C CA . HIS B 1 103 ? 5.891 3.553 12.484 1 89 103 HIS B CA 1
ATOM 3230 C C . HIS B 1 103 ? 6.238 4.934 13.023 1 89 103 HIS B C 1
ATOM 3232 O O . HIS B 1 103 ? 6.551 5.082 14.203 1 89 103 HIS B O 1
ATOM 3238 N N . PHE B 1 104 ? 6.125 5.898 12.211 1 92.06 104 PHE B N 1
ATOM 3239 C CA . PHE B 1 104 ? 6.539 7.219 12.672 1 92.06 104 PHE B CA 1
ATOM 3240 C C . PHE B 1 104 ? 5.434 8.242 12.453 1 92.06 104 PHE B C 1
ATOM 3242 O O . PHE B 1 104 ? 5.07 8.977 13.375 1 92.06 104 PHE B O 1
ATOM 3249 N N . LEU B 1 105 ? 4.828 8.219 11.359 1 96.19 105 LEU B N 1
ATOM 3250 C CA . LEU B 1 105 ? 3.947 9.305 10.93 1 96.19 105 LEU B CA 1
ATOM 3251 C C . LEU B 1 105 ? 2.568 9.164 11.57 1 96.19 105 LEU B C 1
ATOM 3253 O O . LEU B 1 105 ? 1.933 10.164 11.906 1 96.19 105 LEU B O 1
ATOM 3257 N N . ALA B 1 106 ? 2.086 7.953 11.742 1 95.94 106 ALA B N 1
ATOM 3258 C CA . ALA B 1 106 ? 0.714 7.715 12.188 1 95.94 106 ALA B CA 1
ATOM 3259 C C . ALA B 1 106 ? 0.447 8.398 13.523 1 95.94 106 ALA B C 1
ATOM 3261 O O . ALA B 1 106 ? -0.518 9.156 13.656 1 95.94 106 ALA B O 1
ATOM 3262 N N . PRO B 1 107 ? 1.333 8.289 14.5 1 95.06 107 PRO B N 1
ATOM 3263 C CA . PRO B 1 107 ? 1.104 8.992 15.766 1 95.06 107 PRO B CA 1
ATOM 3264 C C . PRO B 1 107 ? 1.143 10.508 15.617 1 95.06 107 PRO B C 1
ATOM 3266 O O . PRO B 1 107 ? 0.401 11.219 16.297 1 95.06 107 PRO B O 1
ATOM 3269 N N . ILE B 1 108 ? 1.978 10.969 14.781 1 95.94 108 ILE B N 1
ATOM 3270 C CA . ILE B 1 108 ? 2.08 12.406 14.531 1 95.94 108 ILE B CA 1
ATOM 3271 C C . ILE B 1 108 ? 0.77 12.922 13.945 1 95.94 108 ILE B C 1
ATOM 3273 O O . ILE B 1 108 ? 0.258 13.961 14.367 1 95.94 108 ILE B O 1
ATOM 3277 N N . LEU B 1 109 ? 0.195 12.188 12.992 1 96.75 109 LEU B N 1
ATOM 3278 C CA . LEU B 1 109 ? -1.068 12.57 12.367 1 96.75 109 LEU B CA 1
ATOM 3279 C C . LEU B 1 109 ? -2.197 12.578 13.391 1 96.75 109 LEU B C 1
ATOM 3281 O O . LEU B 1 109 ? -3.043 13.477 13.375 1 96.75 109 LEU B O 1
ATOM 3285 N N . PHE B 1 110 ? -2.174 11.562 14.234 1 96.38 110 PHE B N 1
ATOM 3286 C CA . PHE B 1 110 ? -3.201 11.461 15.266 1 96.38 110 PHE B CA 1
ATOM 3287 C C . PHE B 1 110 ? -3.172 12.672 16.188 1 96.38 110 PHE B C 1
ATOM 3289 O O . PHE B 1 110 ? -4.207 13.297 16.438 1 96.38 110 PHE B O 1
ATOM 3296 N N . ASP B 1 111 ? -1.996 13.023 16.656 1 95.06 111 ASP B N 1
ATOM 3297 C CA . ASP B 1 111 ? -1.843 14.133 17.578 1 95.06 111 ASP B CA 1
ATOM 3298 C C . ASP B 1 111 ? -2.176 15.461 16.906 1 95.06 111 ASP B C 1
ATOM 3300 O O . ASP B 1 111 ? -2.787 16.344 17.516 1 95.06 111 ASP B O 1
ATOM 3304 N N . PHE B 1 112 ? -1.771 15.594 15.703 1 95.19 112 PHE B N 1
ATOM 3305 C CA . PHE B 1 112 ? -2.074 16.812 14.961 1 95.19 112 PHE B CA 1
ATOM 3306 C C . PHE B 1 112 ? -3.578 16.984 14.789 1 95.19 112 PHE B C 1
ATOM 3308 O O . PHE B 1 112 ? -4.113 18.078 14.984 1 95.19 112 PHE B O 1
ATOM 3315 N N . LYS B 1 113 ? -4.234 15.883 14.406 1 94.44 113 LYS B N 1
ATOM 3316 C CA . LYS B 1 113 ? -5.688 15.906 14.242 1 94.44 113 LYS B CA 1
ATOM 3317 C C . LYS B 1 113 ? -6.387 16.219 15.562 1 94.44 113 LYS B C 1
ATOM 3319 O O . LYS B 1 113 ? -7.41 16.906 15.57 1 94.44 113 LYS B O 1
ATOM 3324 N N . ALA B 1 114 ? -5.887 15.703 16.625 1 92.56 114 ALA B N 1
ATOM 3325 C CA . ALA B 1 114 ? -6.457 15.969 17.953 1 92.56 114 ALA B CA 1
ATOM 3326 C C . ALA B 1 114 ? -6.34 17.453 18.312 1 92.56 114 ALA B C 1
ATOM 3328 O O . ALA B 1 114 ? -7.234 18 18.953 1 92.56 114 ALA B O 1
ATOM 3329 N N . GLU B 1 115 ? -5.23 18 17.891 1 90.31 115 GLU B N 1
ATOM 3330 C CA . GLU B 1 115 ? -4.984 19.406 18.172 1 90.31 115 GLU B CA 1
ATOM 3331 C C . GLU B 1 115 ? -5.793 20.312 17.234 1 90.31 115 GLU B C 1
ATOM 3333 O O . GLU B 1 115 ? -6.301 21.344 17.656 1 90.31 115 GLU B O 1
ATOM 3338 N N . PHE B 1 116 ? -5.883 19.859 16.016 1 89.19 116 PHE B N 1
ATOM 3339 C CA . PHE B 1 116 ? -6.594 20.641 15.008 1 89.19 116 PHE B CA 1
ATOM 3340 C C . PHE B 1 116 ? -7.746 19.828 14.422 1 89.19 116 PHE B C 1
ATOM 3342 O O . PHE B 1 116 ? -7.676 19.375 13.281 1 89.19 116 PHE B O 1
ATOM 3349 N N . LYS B 1 117 ? -8.836 19.797 15.039 1 87.19 117 LYS B N 1
ATOM 3350 C CA . LYS B 1 117 ? -9.945 18.875 14.781 1 87.19 117 LYS B CA 1
ATOM 3351 C C . LYS B 1 117 ? -10.617 19.188 13.445 1 87.19 117 LYS B C 1
ATOM 3353 O O . LYS B 1 117 ? -11.195 18.297 12.82 1 87.19 117 LYS B O 1
ATOM 3358 N N . ASN B 1 118 ? -10.422 20.375 12.992 1 82.69 118 ASN B N 1
ATOM 3359 C CA . ASN B 1 118 ? -11.164 20.781 11.805 1 82.69 118 ASN B CA 1
ATOM 3360 C C . ASN B 1 118 ? -10.328 20.625 10.539 1 82.69 118 ASN B C 1
ATOM 3362 O O . ASN B 1 118 ? -10.812 20.875 9.43 1 82.69 118 ASN B O 1
ATOM 3366 N N . ILE B 1 119 ? -9.133 20.156 10.719 1 87 119 ILE B N 1
ATOM 3367 C CA . ILE B 1 119 ? -8.281 19.922 9.555 1 87 119 ILE B CA 1
ATOM 3368 C C . ILE B 1 119 ? -8.562 18.531 8.984 1 87 119 ILE B C 1
ATOM 3370 O O . ILE B 1 119 ? -8.695 17.562 9.734 1 87 119 ILE B O 1
ATOM 3374 N N . GLU B 1 120 ? -8.75 18.516 7.688 1 88.12 120 GLU B N 1
ATOM 3375 C CA . GLU B 1 120 ? -8.852 17.234 7.004 1 88.12 120 GLU B CA 1
ATOM 3376 C C . GLU B 1 120 ? -7.484 16.734 6.559 1 88.12 120 GLU B C 1
ATOM 3378 O O . GLU B 1 120 ? -6.762 17.438 5.852 1 88.12 120 GLU B O 1
ATOM 3383 N N . ILE B 1 121 ? -7.129 15.609 7.039 1 94.38 121 ILE B N 1
ATOM 3384 C CA . ILE B 1 121 ? -5.84 15.023 6.688 1 94.38 121 ILE B CA 1
ATOM 3385 C C . ILE B 1 121 ? -6.043 13.914 5.652 1 94.38 121 ILE B C 1
ATOM 3387 O O . ILE B 1 121 ? -6.77 12.953 5.895 1 94.38 121 ILE B O 1
ATOM 3391 N N . ARG B 1 122 ? -5.477 14.102 4.535 1 93.5 122 ARG B N 1
ATOM 3392 C CA . ARG B 1 122 ? -5.426 13.078 3.498 1 93.5 122 ARG B CA 1
ATOM 3393 C C . ARG B 1 122 ? -4.016 12.516 3.348 1 93.5 122 ARG B C 1
ATOM 3395 O O . ARG B 1 122 ? -3.18 13.102 2.656 1 93.5 122 ARG B O 1
ATOM 3402 N N . SER B 1 123 ? -3.846 11.367 3.938 1 96.38 123 SER B N 1
ATOM 3403 C CA . SER B 1 123 ? -2.533 10.734 3.932 1 96.38 123 SER B CA 1
ATOM 3404 C C . SER B 1 123 ? -2.543 9.453 3.102 1 96.38 123 SER B C 1
ATOM 3406 O O . SER B 1 123 ? -3.506 8.688 3.145 1 96.38 123 SER B O 1
ATOM 3408 N N . GLN B 1 124 ? -1.516 9.289 2.32 1 96.38 124 GLN B N 1
ATOM 3409 C CA . GLN B 1 124 ? -1.374 8.047 1.558 1 96.38 124 GLN B CA 1
ATOM 3410 C C . GLN B 1 124 ? 0.05 7.508 1.649 1 96.38 124 GLN B C 1
ATOM 3412 O O . GLN B 1 124 ? 1.003 8.273 1.804 1 96.38 124 GLN B O 1
ATOM 3417 N N . THR B 1 125 ? 0.147 6.215 1.582 1 97.19 125 THR B N 1
ATOM 3418 C CA . THR B 1 125 ? 1.44 5.539 1.637 1 97.19 125 THR B CA 1
ATOM 3419 C C . THR B 1 125 ? 1.855 5.055 0.251 1 97.19 125 THR B C 1
ATOM 3421 O O . THR B 1 125 ? 1.077 4.395 -0.442 1 97.19 125 THR B O 1
ATOM 3424 N N . GLN B 1 126 ? 3.062 5.43 -0.134 1 95.25 126 GLN B N 1
ATOM 3425 C CA . GLN B 1 126 ? 3.645 5.043 -1.415 1 95.25 126 GLN B CA 1
ATOM 3426 C C . GLN B 1 126 ? 5.141 4.77 -1.282 1 95.25 126 GLN B C 1
ATOM 3428 O O . GLN B 1 126 ? 5.727 5.012 -0.226 1 95.25 126 GLN B O 1
ATOM 3433 N N . ASN B 1 127 ? 5.688 4.203 -2.299 1 92.06 127 ASN B N 1
ATOM 3434 C CA . ASN B 1 127 ? 7.145 4.125 -2.295 1 92.06 127 ASN B CA 1
ATOM 3435 C C . ASN B 1 127 ? 7.777 5.477 -2.625 1 92.06 127 ASN B C 1
ATOM 3437 O O . ASN B 1 127 ? 7.074 6.43 -2.961 1 92.06 127 ASN B O 1
ATOM 3441 N N . SER B 1 128 ? 9.07 5.555 -2.521 1 90.94 128 SER B N 1
ATOM 3442 C CA . SER B 1 128 ? 9.781 6.824 -2.672 1 90.94 128 SER B CA 1
ATOM 3443 C C . SER B 1 128 ? 9.547 7.426 -4.055 1 90.94 128 SER B C 1
ATOM 3445 O O . SER B 1 128 ? 9.266 8.625 -4.18 1 90.94 128 SER B O 1
ATOM 3447 N N . LYS B 1 129 ? 9.609 6.609 -5.047 1 87.69 129 LYS B N 1
ATOM 3448 C CA . LYS B 1 129 ? 9.438 7.074 -6.418 1 87.69 129 LYS B CA 1
ATOM 3449 C C . LYS B 1 129 ? 8.047 7.684 -6.617 1 87.69 129 LYS B C 1
ATOM 3451 O O . LYS B 1 129 ? 7.922 8.773 -7.18 1 87.69 129 LYS B O 1
ATOM 3456 N N . GLU B 1 130 ? 7.051 7.012 -6.156 1 91.06 130 GLU B N 1
ATOM 3457 C CA . GLU B 1 130 ? 5.684 7.484 -6.328 1 91.06 13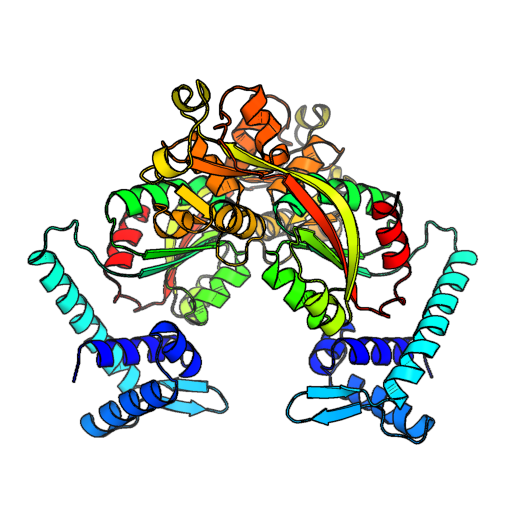0 GLU B CA 1
ATOM 3458 C C . GLU B 1 130 ? 5.418 8.734 -5.488 1 91.06 130 GLU B C 1
ATOM 3460 O O . GLU B 1 130 ? 4.676 9.625 -5.906 1 91.06 130 GLU B O 1
ATOM 3465 N N . CYS B 1 131 ? 5.973 8.828 -4.328 1 93.75 131 CYS B N 1
ATOM 3466 C CA . CYS B 1 131 ? 5.855 10.031 -3.52 1 93.75 131 CYS B CA 1
ATOM 3467 C C . CYS B 1 131 ? 6.375 11.25 -4.277 1 93.75 131 CYS B C 1
ATOM 3469 O O . CYS B 1 131 ? 5.734 12.305 -4.285 1 93.75 131 CYS B O 1
ATOM 3471 N N . LEU B 1 132 ? 7.473 11.062 -4.918 1 88 132 LEU B N 1
ATOM 3472 C CA . LEU B 1 132 ? 8.07 12.164 -5.672 1 88 132 LEU B CA 1
ATOM 3473 C C . LEU B 1 132 ? 7.195 12.531 -6.871 1 88 132 LEU B C 1
ATOM 3475 O O . LEU B 1 132 ? 7.004 13.719 -7.16 1 88 132 LEU B O 1
ATOM 3479 N N . ASN B 1 133 ? 6.684 11.484 -7.523 1 85 133 ASN B N 1
ATOM 3480 C CA . ASN B 1 133 ? 5.809 11.727 -8.664 1 85 133 ASN B CA 1
ATOM 3481 C C . ASN B 1 133 ? 4.562 12.508 -8.258 1 85 133 ASN B C 1
ATOM 3483 O O . ASN B 1 133 ? 4.164 13.445 -8.945 1 85 133 ASN B O 1
ATOM 3487 N N . LEU B 1 134 ? 3.973 12.109 -7.168 1 87.44 134 LEU B N 1
ATOM 3488 C CA . LEU B 1 134 ? 2.773 12.773 -6.668 1 87.44 134 LEU B CA 1
ATOM 3489 C C . LEU B 1 134 ? 3.066 14.227 -6.312 1 87.44 134 LEU B C 1
ATOM 3491 O O . LEU B 1 134 ? 2.248 15.117 -6.574 1 87.44 134 LEU B O 1
ATOM 3495 N N . LEU B 1 135 ? 4.191 14.445 -5.742 1 86.56 135 LEU B N 1
ATOM 3496 C CA . LEU B 1 135 ? 4.586 15.789 -5.352 1 86.56 135 LEU B CA 1
ATOM 3497 C C . LEU B 1 135 ? 4.816 16.672 -6.578 1 86.56 135 LEU B C 1
ATOM 3499 O O . LEU B 1 135 ? 4.312 17.797 -6.645 1 86.56 135 LEU B O 1
ATOM 3503 N N . LYS B 1 136 ? 5.484 16.094 -7.516 1 77.06 136 LYS B N 1
ATOM 3504 C CA . LYS B 1 136 ? 5.824 16.812 -8.734 1 77.06 136 LYS B CA 1
ATOM 3505 C C . LYS B 1 136 ? 4.57 17.203 -9.516 1 77.06 136 LYS B C 1
ATOM 3507 O O . LYS B 1 136 ? 4.508 18.281 -10.109 1 77.06 136 LYS B O 1
ATOM 3512 N N . ASN B 1 137 ? 3.631 16.312 -9.461 1 73.88 137 ASN B N 1
ATOM 3513 C CA . ASN B 1 137 ? 2.42 16.516 -10.25 1 73.88 137 ASN B CA 1
ATOM 3514 C C . ASN B 1 137 ? 1.374 17.312 -9.484 1 73.88 137 ASN B C 1
ATOM 3516 O O . ASN B 1 137 ? 0.296 17.594 -10.008 1 73.88 137 ASN B O 1
ATOM 3520 N N . GLY B 1 138 ? 1.656 17.594 -8.273 1 76 138 GLY B N 1
ATOM 3521 C CA . GLY B 1 138 ? 0.785 18.438 -7.48 1 76 138 GLY B CA 1
ATOM 3522 C C . GLY B 1 138 ? -0.359 17.688 -6.828 1 76 138 GLY B C 1
ATOM 3523 O O . GLY B 1 138 ? -1.305 18.297 -6.324 1 76 138 GLY B O 1
ATOM 3524 N N . ASN B 1 139 ? -0.259 16.375 -6.863 1 81.62 139 ASN B N 1
ATOM 3525 C CA . ASN B 1 139 ? -1.307 15.555 -6.27 1 81.62 139 ASN B CA 1
ATOM 3526 C C . ASN B 1 139 ? -1.247 15.586 -4.746 1 81.62 139 ASN B C 1
ATOM 3528 O O . ASN B 1 139 ? -2.236 15.281 -4.074 1 81.62 139 ASN B O 1
ATOM 3532 N N . ILE B 1 140 ? -0.02 15.93 -4.215 1 89.62 140 ILE B N 1
ATOM 3533 C CA . ILE B 1 140 ? 0.178 16.125 -2.783 1 89.62 140 ILE B CA 1
ATOM 3534 C C . ILE B 1 140 ? 1.009 17.375 -2.541 1 89.62 140 ILE B C 1
ATOM 3536 O O . ILE B 1 140 ? 1.601 17.938 -3.473 1 89.62 140 ILE B O 1
ATOM 3540 N N . GLU B 1 141 ? 1 17.797 -1.257 1 87 141 GLU B N 1
ATOM 3541 C CA . GLU B 1 141 ? 1.697 19.031 -0.919 1 87 141 GLU B CA 1
ATOM 3542 C C . GLU B 1 141 ? 2.945 18.75 -0.087 1 87 141 GLU B C 1
ATOM 3544 O O . GLU B 1 141 ? 3.816 19.609 0.042 1 87 141 GLU B O 1
ATOM 3549 N N . PHE B 1 142 ? 2.947 17.609 0.493 1 93.25 142 PHE B N 1
ATOM 3550 C CA . PHE B 1 142 ? 4.008 17.281 1.44 1 93.25 142 PHE B CA 1
ATOM 3551 C C . PHE B 1 142 ? 4.344 15.789 1.388 1 93.25 142 PHE B C 1
ATOM 3553 O O . PHE B 1 142 ? 3.445 14.945 1.366 1 93.25 142 PHE B O 1
ATOM 3560 N N . ALA B 1 143 ? 5.652 15.484 1.284 1 94.94 143 ALA B N 1
ATOM 3561 C CA . ALA B 1 143 ? 6.098 14.094 1.267 1 94.94 143 ALA B CA 1
ATOM 3562 C C . ALA B 1 143 ? 7.156 13.844 2.334 1 94.94 143 ALA B C 1
ATOM 3564 O O . ALA B 1 143 ? 7.926 14.742 2.676 1 94.94 143 ALA B O 1
ATOM 3565 N N . ILE B 1 144 ? 7.133 12.703 2.912 1 96.31 144 ILE B N 1
ATOM 3566 C CA . ILE B 1 144 ? 8.18 12.25 3.826 1 96.31 144 ILE B CA 1
ATOM 3567 C C . ILE B 1 144 ? 8.766 10.938 3.328 1 96.31 144 ILE B C 1
ATOM 3569 O O . ILE B 1 144 ? 8.07 9.922 3.248 1 96.31 144 ILE B O 1
ATOM 3573 N N . ILE B 1 145 ? 10.016 10.969 2.934 1 94.88 145 ILE B N 1
ATOM 3574 C CA . ILE B 1 145 ? 10.625 9.805 2.295 1 94.88 145 ILE B CA 1
ATOM 3575 C C . ILE B 1 145 ? 12.031 9.594 2.859 1 94.88 145 ILE B C 1
ATOM 3577 O O . ILE B 1 145 ? 12.508 10.391 3.668 1 94.88 145 ILE B O 1
ATOM 3581 N N . GLU B 1 146 ? 12.516 8.32 2.395 1 89.69 146 GLU B N 1
ATOM 3582 C CA . GLU B 1 146 ? 13.938 8.07 2.635 1 89.69 146 GLU B CA 1
ATOM 3583 C C . GLU B 1 146 ? 14.781 8.469 1.426 1 89.69 146 GLU B C 1
ATOM 3585 O O . GLU B 1 146 ? 14.352 8.297 0.281 1 89.69 146 GLU B O 1
ATOM 3590 N N . ALA B 1 147 ? 15.469 9.43 1.398 1 70.19 147 ALA B N 1
ATOM 3591 C CA . ALA B 1 147 ? 16 9.812 0.092 1 70.19 147 ALA B CA 1
ATOM 3592 C C . ALA B 1 147 ? 17.516 9.922 0.129 1 70.19 147 ALA B C 1
ATOM 3594 O O . ALA B 1 147 ? 18.078 10.477 1.075 1 70.19 147 ALA B O 1
ATOM 3595 N N . GLU B 1 148 ? 18.047 9.039 -0.784 1 71.56 148 GLU B N 1
ATOM 3596 C CA . GLU B 1 148 ? 19.344 9.523 -1.258 1 71.56 148 GLU B CA 1
ATOM 3597 C C . GLU B 1 148 ? 19.188 10.383 -2.508 1 71.56 148 GLU B C 1
ATOM 3599 O O . GLU B 1 148 ? 19.578 9.969 -3.604 1 71.56 148 GLU B O 1
ATOM 3604 N N . LEU B 1 149 ? 18.406 11.414 -2.287 1 73 149 LEU B N 1
ATOM 3605 C CA . LEU B 1 149 ? 18.094 12.219 -3.469 1 73 149 LEU B CA 1
ATOM 3606 C C . LEU B 1 149 ? 19.281 13.055 -3.891 1 73 149 LEU B C 1
ATOM 3608 O O . LEU B 1 149 ? 20.031 13.562 -3.043 1 73 149 LEU B O 1
ATOM 3612 N N . ASP B 1 150 ? 19.391 13 -5.129 1 68.94 150 ASP B N 1
ATOM 3613 C CA . ASP B 1 150 ? 20.391 13.891 -5.723 1 68.94 150 ASP B CA 1
ATOM 3614 C C . ASP B 1 150 ? 19.984 15.352 -5.562 1 68.94 150 ASP B C 1
ATOM 3616 O O . ASP B 1 150 ? 18.922 15.766 -6.055 1 68.94 150 ASP B O 1
ATOM 3620 N N . PRO B 1 151 ? 20.766 16.062 -4.895 1 68.62 151 PRO B N 1
ATOM 3621 C CA . PRO B 1 151 ? 20.406 17.469 -4.688 1 68.62 151 PRO B CA 1
ATOM 3622 C C . PRO B 1 151 ? 20.141 18.219 -5.996 1 68.62 151 PRO B C 1
ATOM 3624 O O . PRO B 1 151 ? 19.281 19.094 -6.047 1 68.62 151 PRO B O 1
ATOM 3627 N N . ALA B 1 152 ? 20.891 17.828 -7.047 1 68.56 152 ALA B N 1
ATOM 3628 C CA . ALA B 1 152 ? 20.703 18.484 -8.344 1 68.56 152 ALA B CA 1
ATOM 3629 C C . ALA B 1 152 ? 19.312 18.219 -8.898 1 68.56 152 ALA B C 1
ATOM 3631 O O . ALA B 1 152 ? 18.688 19.109 -9.477 1 68.56 152 ALA B O 1
ATOM 3632 N N . LEU B 1 153 ? 18.859 17.047 -8.633 1 68.44 153 LEU B N 1
ATOM 3633 C CA . LEU B 1 153 ? 17.531 16.688 -9.109 1 68.44 153 LEU B CA 1
ATOM 3634 C C . LEU B 1 153 ? 16.438 17.391 -8.297 1 68.44 153 LEU B C 1
ATOM 3636 O O . LEU B 1 153 ? 15.43 17.828 -8.852 1 68.44 153 LEU B O 1
ATOM 3640 N N . VAL B 1 154 ? 16.734 17.547 -7.113 1 76.81 154 VAL B N 1
ATOM 3641 C CA . VAL B 1 154 ? 15.797 18.203 -6.215 1 76.81 154 VAL B CA 1
ATOM 3642 C C . VAL B 1 154 ? 15.641 19.672 -6.609 1 76.81 154 VAL B C 1
ATOM 3644 O O . VAL B 1 154 ? 14.523 20.188 -6.664 1 76.81 154 VAL B O 1
ATOM 3647 N N . GLU B 1 155 ? 16.719 20.234 -6.867 1 76.5 155 GLU B N 1
ATOM 3648 C CA . GLU B 1 155 ? 16.688 21.625 -7.289 1 76.5 155 GLU B CA 1
ATOM 3649 C C . GLU B 1 155 ? 16.016 21.797 -8.648 1 76.5 155 GLU B C 1
ATOM 3651 O O . GLU B 1 155 ? 15.203 22.703 -8.844 1 76.5 155 GLU B O 1
ATOM 3656 N N . TYR B 1 156 ? 16.391 20.844 -9.422 1 67.38 156 TYR B N 1
ATOM 3657 C CA . TYR B 1 156 ? 15.844 20.891 -10.766 1 67.38 156 TYR B CA 1
ATOM 3658 C C . TYR B 1 156 ? 14.32 20.75 -10.742 1 67.38 156 TYR B C 1
ATOM 3660 O O . TYR B 1 156 ? 13.617 21.391 -11.523 1 67.38 156 TYR B O 1
ATOM 3668 N N . GLU B 1 157 ? 13.914 20.078 -9.797 1 72.56 157 GLU B N 1
ATOM 3669 C CA . GLU B 1 157 ? 12.484 19.812 -9.703 1 72.56 157 GLU B CA 1
ATOM 3670 C C . GLU B 1 157 ? 11.781 20.844 -8.82 1 72.56 157 GLU B C 1
ATOM 3672 O O . GLU B 1 157 ? 10.586 20.719 -8.547 1 72.56 157 GLU B O 1
ATOM 3677 N N . ASN B 1 158 ? 12.484 21.875 -8.375 1 79.44 158 ASN B N 1
ATOM 3678 C CA . ASN B 1 158 ? 11.969 22.969 -7.559 1 79.44 158 ASN B CA 1
ATOM 3679 C C . ASN B 1 158 ? 11.344 22.469 -6.262 1 79.44 158 ASN B C 1
ATOM 3681 O O . ASN B 1 158 ? 10.25 22.875 -5.887 1 79.44 158 ASN B O 1
ATOM 3685 N N . LEU B 1 159 ? 12.078 21.516 -5.68 1 85.88 159 LEU B N 1
ATOM 3686 C CA . LEU B 1 159 ? 11.633 20.938 -4.414 1 85.88 159 LEU B CA 1
ATOM 3687 C C . LEU B 1 159 ? 12.5 21.438 -3.258 1 85.88 159 LEU B C 1
ATOM 3689 O O . LEU B 1 159 ? 13.68 21.734 -3.443 1 85.88 159 LEU B O 1
ATOM 3693 N N . GLU B 1 160 ? 11.859 21.641 -2.174 1 87.88 160 GLU B N 1
ATOM 3694 C CA . GLU B 1 160 ? 12.555 21.891 -0.909 1 87.88 160 GLU B CA 1
ATOM 3695 C C . GLU B 1 160 ? 12.68 20.609 -0.092 1 87.88 160 GLU B C 1
ATOM 3697 O O . GLU B 1 160 ? 11.695 19.891 0.097 1 87.88 160 GLU B O 1
ATOM 3702 N N . ILE B 1 161 ? 13.875 20.328 0.341 1 90.5 161 ILE B N 1
ATOM 3703 C CA . ILE B 1 161 ? 14.148 19.094 1.087 1 90.5 161 ILE B CA 1
ATOM 3704 C C . ILE B 1 161 ? 14.742 19.453 2.451 1 90.5 161 ILE B C 1
ATOM 3706 O O . ILE B 1 161 ? 15.633 20.297 2.553 1 90.5 161 ILE B O 1
ATOM 3710 N N . ASN B 1 162 ? 14.172 18.844 3.555 1 91.56 162 ASN B N 1
ATOM 3711 C CA . ASN B 1 162 ? 14.68 19.047 4.906 1 91.56 162 ASN B CA 1
ATOM 3712 C C . ASN B 1 162 ? 14.867 17.734 5.641 1 91.56 162 ASN B C 1
ATOM 3714 O O . ASN B 1 162 ? 14.047 16.812 5.512 1 91.56 162 ASN B O 1
ATOM 3718 N N . PHE B 1 163 ? 15.961 17.719 6.422 1 92.75 163 PHE B N 1
ATOM 3719 C CA . PHE B 1 163 ? 16.203 16.562 7.266 1 92.75 163 PHE B CA 1
ATOM 3720 C C . PHE B 1 163 ? 15.148 16.438 8.352 1 92.75 163 PHE B C 1
ATOM 3722 O O . PHE B 1 163 ? 14.75 17.453 8.953 1 92.75 163 PHE B O 1
ATOM 3729 N N . TRP B 1 164 ? 14.648 15.227 8.57 1 94.44 164 TRP B N 1
ATOM 3730 C CA . TRP B 1 164 ? 13.703 15.016 9.656 1 94.44 164 TRP B CA 1
ATOM 3731 C C . TRP B 1 164 ? 14.336 14.188 10.773 1 94.44 164 TRP B C 1
ATOM 3733 O O . TRP B 1 164 ? 14.586 14.703 11.867 1 94.44 164 TRP B O 1
ATOM 3743 N N . GLN B 1 165 ? 14.719 12.969 10.43 1 93.31 165 GLN B N 1
ATOM 3744 C CA . GLN B 1 165 ? 15.328 12.148 11.469 1 93.31 165 GLN B CA 1
ATOM 3745 C C . GLN B 1 165 ? 16.172 11.031 10.867 1 93.31 165 GLN B C 1
ATOM 3747 O O . GLN B 1 165 ? 16.047 10.727 9.68 1 93.31 165 GLN B O 1
ATOM 3752 N N . ASP B 1 166 ? 16.984 10.422 11.789 1 93.56 166 ASP B N 1
ATOM 3753 C CA . ASP B 1 166 ? 17.812 9.297 11.391 1 93.56 166 ASP B CA 1
ATOM 3754 C C . ASP B 1 166 ? 17.047 7.98 11.484 1 93.56 166 ASP B C 1
ATOM 3756 O O . ASP B 1 166 ? 16.094 7.867 12.25 1 93.56 166 ASP B O 1
ATOM 3760 N N . ASP B 1 167 ? 17.406 7.062 10.609 1 94.62 167 ASP B N 1
ATOM 3761 C CA . ASP B 1 167 ? 16.922 5.688 10.641 1 94.62 167 ASP B CA 1
ATOM 3762 C C . ASP B 1 167 ? 18.031 4.699 10.32 1 94.62 167 ASP B C 1
ATOM 3764 O O . ASP B 1 167 ? 19.125 5.102 9.914 1 94.62 167 ASP B O 1
ATOM 3768 N N . GLU B 1 168 ? 17.734 3.488 10.664 1 96.19 168 GLU B N 1
ATOM 3769 C CA . GLU B 1 168 ? 18.719 2.438 10.383 1 96.19 168 GLU B CA 1
ATOM 3770 C C . GLU B 1 168 ? 18.031 1.185 9.844 1 96.19 168 GLU B C 1
ATOM 3772 O O . GLU B 1 168 ? 17.062 0.693 10.438 1 96.19 168 GLU B O 1
ATOM 3777 N N . LEU B 1 169 ? 18.594 0.758 8.695 1 97.44 169 LEU B N 1
ATOM 3778 C CA . LEU B 1 169 ? 18.141 -0.525 8.164 1 97.44 169 LEU B CA 1
ATOM 3779 C C . LEU B 1 169 ? 18.984 -1.668 8.719 1 97.44 169 LEU B C 1
ATOM 3781 O O . LEU B 1 169 ? 20.156 -1.482 9.031 1 97.44 169 LEU B O 1
ATOM 3785 N N . ILE B 1 170 ? 18.391 -2.795 8.828 1 98.06 170 ILE B N 1
ATOM 3786 C CA . ILE B 1 170 ? 19.125 -3.992 9.227 1 98.06 170 ILE B CA 1
ATOM 3787 C C . ILE B 1 170 ? 18.656 -5.184 8.398 1 98.06 170 ILE B C 1
ATOM 3789 O O . ILE B 1 170 ? 17.516 -5.223 7.953 1 98.06 170 ILE B O 1
ATOM 3793 N N . VAL B 1 171 ? 19.562 -6.074 8.18 1 98.56 171 VAL B N 1
ATOM 3794 C CA . VAL B 1 171 ? 19.203 -7.371 7.613 1 98.56 171 VAL B CA 1
ATOM 3795 C C . VAL B 1 171 ? 18.781 -8.328 8.727 1 98.56 171 VAL B C 1
ATOM 3797 O O . VAL B 1 171 ? 19.422 -8.383 9.781 1 98.56 171 VAL B O 1
ATOM 3800 N N . ALA B 1 172 ? 17.688 -9.031 8.539 1 98.56 172 ALA B N 1
ATOM 3801 C CA . ALA B 1 172 ? 17.188 -9.883 9.617 1 98.56 172 ALA B CA 1
ATOM 3802 C C . ALA B 1 172 ? 16.656 -11.211 9.07 1 98.56 172 ALA B C 1
ATOM 3804 O O . ALA B 1 172 ? 16.344 -11.32 7.887 1 98.56 172 ALA B O 1
ATOM 3805 N N . THR B 1 173 ? 16.609 -12.188 9.891 1 98.5 173 THR B N 1
ATOM 3806 C CA . THR B 1 173 ? 16.156 -13.547 9.617 1 98.5 173 THR B CA 1
ATOM 3807 C C . THR B 1 173 ? 15.594 -14.195 10.875 1 98.5 173 THR B C 1
ATOM 3809 O O . THR B 1 173 ? 15.734 -13.648 11.977 1 98.5 173 THR B O 1
ATOM 3812 N N . SER B 1 174 ? 14.852 -15.273 10.688 1 97.94 174 SER B N 1
ATOM 3813 C CA . SER B 1 174 ? 14.398 -16.031 11.852 1 97.94 174 SER B CA 1
ATOM 3814 C C . SER B 1 174 ? 15.414 -17.094 12.242 1 97.94 174 SER B C 1
ATOM 3816 O O . SER B 1 174 ? 15.258 -17.75 13.281 1 97.94 174 SER B O 1
ATOM 3818 N N . ASP B 1 175 ? 16.5 -17.234 11.5 1 96.94 175 ASP B N 1
ATOM 3819 C CA . ASP B 1 175 ? 17.547 -18.203 11.789 1 96.94 175 ASP B CA 1
ATOM 3820 C C . ASP B 1 175 ? 18.562 -17.641 12.781 1 96.94 175 ASP B C 1
ATOM 3822 O O . ASP B 1 175 ? 19.438 -16.859 12.398 1 96.94 175 ASP B O 1
ATOM 3826 N N . LYS B 1 176 ? 18.562 -18.125 13.93 1 96.12 176 LYS B N 1
ATOM 3827 C CA . LYS B 1 176 ? 19.422 -17.625 15.008 1 96.12 176 LYS B CA 1
ATOM 3828 C C . LYS B 1 176 ? 20.891 -17.859 14.688 1 96.12 176 LYS B C 1
ATOM 3830 O O . LYS B 1 176 ? 21.75 -17.078 15.125 1 96.12 176 LYS B O 1
ATOM 3835 N N . LYS B 1 177 ? 21.156 -18.812 13.914 1 95.5 177 LYS B N 1
ATOM 3836 C CA . LYS B 1 177 ? 22.531 -19.172 13.594 1 95.5 177 LYS B CA 1
ATOM 3837 C C . LYS B 1 177 ? 23.234 -18.031 12.844 1 95.5 177 LYS B C 1
ATOM 3839 O O . LYS B 1 177 ? 24.453 -17.891 12.93 1 95.5 177 LYS B O 1
ATOM 3844 N N . LEU B 1 178 ? 22.484 -17.25 12.18 1 96.12 178 LEU B N 1
ATOM 3845 C CA . LEU B 1 178 ? 23.078 -16.203 11.359 1 96.12 178 LEU B CA 1
ATOM 3846 C C . LEU B 1 178 ? 23.328 -14.945 12.18 1 96.12 178 LEU B C 1
ATOM 3848 O O . LEU B 1 178 ? 23.781 -13.93 11.656 1 96.12 178 LEU B O 1
ATOM 3852 N N . ASN B 1 179 ? 23.016 -14.977 13.406 1 95.06 179 ASN B N 1
ATOM 3853 C CA . ASN B 1 179 ? 23.266 -13.852 14.297 1 95.06 179 ASN B CA 1
ATOM 3854 C C . ASN B 1 179 ? 24.531 -14.055 15.117 1 95.06 179 ASN B C 1
ATOM 3856 O O . ASN B 1 179 ? 24.875 -13.227 15.961 1 95.06 179 ASN B O 1
ATOM 3860 N N . GLU B 1 180 ? 25.25 -15.094 14.859 1 93.06 180 GLU B N 1
ATOM 3861 C CA . GLU B 1 180 ? 26.359 -15.5 15.711 1 93.06 180 GLU B CA 1
ATOM 3862 C C . GLU B 1 180 ? 27.656 -14.844 15.266 1 93.06 180 GLU B C 1
ATOM 3864 O O . GLU B 1 180 ? 28.641 -14.828 16.016 1 93.06 180 GLU B O 1
ATOM 3869 N N . LYS B 1 181 ? 27.672 -14.359 14.117 1 93.69 181 LYS B N 1
ATOM 3870 C CA . LYS B 1 181 ? 28.859 -13.672 13.602 1 93.69 181 LYS B CA 1
ATOM 3871 C C . LYS B 1 181 ? 28.469 -12.602 12.586 1 93.69 181 LYS B C 1
ATOM 3873 O O . LYS B 1 181 ? 27.297 -12.422 12.273 1 93.69 181 LYS B O 1
ATOM 3878 N N . GLU B 1 182 ? 29.531 -11.938 12.188 1 97.19 182 GLU B N 1
ATOM 3879 C CA . GLU B 1 182 ? 29.359 -10.984 11.086 1 97.19 182 GLU B CA 1
ATOM 3880 C C . GLU B 1 182 ? 29.609 -11.648 9.734 1 97.19 182 GLU B C 1
ATOM 3882 O O . GLU B 1 182 ? 30.438 -12.555 9.625 1 97.19 182 GLU B O 1
ATOM 3887 N N . PHE B 1 183 ? 28.875 -11.18 8.766 1 97.75 183 PHE B N 1
ATOM 3888 C CA . PHE B 1 183 ? 28.984 -11.797 7.449 1 97.75 183 PHE B CA 1
ATOM 3889 C C . PHE B 1 183 ? 29.359 -10.758 6.398 1 97.75 183 PHE B C 1
ATOM 3891 O O . PHE B 1 183 ? 28.953 -9.594 6.496 1 97.75 183 PHE B O 1
ATOM 3898 N N . TYR B 1 184 ? 30.172 -11.219 5.504 1 97.62 184 TYR B N 1
ATOM 3899 C CA . TYR B 1 184 ? 30.219 -10.5 4.238 1 97.62 184 TYR B CA 1
ATOM 3900 C C . TYR B 1 184 ? 28.984 -10.789 3.395 1 97.62 184 TYR B C 1
ATOM 3902 O O . TYR B 1 184 ? 28.453 -11.906 3.428 1 97.62 184 TYR B O 1
ATOM 3910 N N . ILE B 1 185 ? 28.562 -9.805 2.617 1 97.75 185 ILE B N 1
ATOM 3911 C CA . ILE B 1 185 ? 27.344 -9.945 1.827 1 97.75 185 ILE B CA 1
ATOM 3912 C C . ILE B 1 185 ? 27.484 -11.133 0.874 1 97.75 185 ILE B C 1
ATOM 3914 O O . ILE B 1 185 ? 26.516 -11.836 0.598 1 97.75 185 ILE B O 1
ATOM 3918 N N . ASP B 1 186 ? 28.656 -11.43 0.422 1 96.94 186 ASP B N 1
ATOM 3919 C CA . ASP B 1 186 ? 28.922 -12.508 -0.527 1 96.94 186 ASP B CA 1
ATOM 3920 C C . ASP B 1 186 ? 28.578 -13.867 0.076 1 96.94 186 ASP B C 1
ATOM 3922 O O . ASP B 1 186 ? 28.25 -14.812 -0.648 1 96.94 186 ASP B O 1
ATOM 3926 N N . GLU B 1 187 ? 28.656 -13.938 1.376 1 97.12 187 GLU B N 1
ATOM 3927 C CA . GLU B 1 187 ? 28.359 -15.188 2.068 1 97.12 187 GLU B CA 1
ATOM 3928 C C . GLU B 1 187 ? 26.859 -15.445 2.104 1 97.12 187 GLU B C 1
ATOM 3930 O O . GLU B 1 187 ? 26.422 -16.562 2.418 1 97.12 187 GLU B O 1
ATOM 3935 N N . LEU B 1 188 ? 26.031 -14.43 1.764 1 97.56 188 LEU B N 1
ATOM 3936 C CA . LEU B 1 188 ? 24.594 -14.523 1.948 1 97.56 188 LEU B CA 1
ATOM 3937 C C . LEU B 1 188 ? 23.859 -14.461 0.608 1 97.56 188 LEU B C 1
ATOM 3939 O O . LEU B 1 188 ? 22.625 -14.398 0.566 1 97.56 188 LEU B O 1
ATOM 3943 N N . LEU B 1 189 ? 24.594 -14.5 -0.501 1 96.69 189 LEU B N 1
ATOM 3944 C CA . LEU B 1 189 ? 24.031 -14.266 -1.827 1 96.69 189 LEU B CA 1
ATOM 3945 C C . LEU B 1 189 ? 23.016 -15.344 -2.188 1 96.69 189 LEU B C 1
ATOM 3947 O O . LEU B 1 189 ? 22.016 -15.07 -2.846 1 96.69 189 LEU B O 1
ATOM 3951 N N . GLU B 1 190 ? 23.188 -16.547 -1.687 1 94.69 190 GLU B N 1
ATOM 3952 C CA . GLU B 1 190 ? 22.375 -17.688 -2.117 1 94.69 190 GLU B CA 1
ATOM 3953 C C . GLU B 1 190 ? 21.141 -17.844 -1.227 1 94.69 190 GLU B C 1
ATOM 3955 O O . GLU B 1 190 ? 20.25 -18.641 -1.54 1 94.69 190 GLU B O 1
ATOM 3960 N N . GLN B 1 191 ? 21.125 -17.078 -0.108 1 96.25 191 GLN B N 1
ATOM 3961 C CA . GLN B 1 191 ? 19.922 -17.109 0.727 1 96.25 191 GLN B CA 1
ATOM 3962 C C . GLN B 1 191 ? 18.703 -16.609 -0.04 1 96.25 191 GLN B C 1
ATOM 3964 O O . GLN B 1 191 ? 18.844 -15.922 -1.058 1 96.25 191 GLN B O 1
ATOM 3969 N N . LYS B 1 192 ? 17.531 -17.031 0.401 1 97.38 192 LYS B N 1
ATOM 3970 C CA . LYS B 1 192 ? 16.297 -16.516 -0.192 1 97.38 192 LYS B CA 1
ATOM 3971 C C . LYS B 1 192 ? 16 -15.109 0.322 1 97.38 192 LYS B C 1
ATOM 3973 O O . LYS B 1 192 ? 15.508 -14.945 1.439 1 97.38 192 LYS B O 1
ATOM 3978 N N . TRP B 1 193 ? 16.281 -14.125 -0.521 1 98.06 193 TRP B N 1
ATOM 3979 C CA . TRP B 1 193 ? 16.016 -12.742 -0.154 1 98.06 193 TRP B CA 1
ATOM 3980 C C . TRP B 1 193 ? 14.617 -12.312 -0.6 1 98.06 193 TRP B C 1
ATOM 3982 O O . TRP B 1 193 ? 14.25 -12.5 -1.761 1 98.06 193 TRP B O 1
ATOM 3992 N N . ILE B 1 194 ? 13.844 -11.836 0.312 1 98.31 194 ILE B N 1
ATOM 3993 C CA . ILE B 1 194 ? 12.578 -11.195 -0.008 1 98.31 194 ILE B CA 1
ATOM 3994 C C . ILE B 1 194 ? 12.727 -9.68 0.083 1 98.31 194 ILE B C 1
ATOM 3996 O O . ILE B 1 194 ? 12.992 -9.141 1.158 1 98.31 194 ILE B O 1
ATOM 4000 N N . LEU B 1 195 ? 12.562 -8.992 -1.055 1 97.75 195 LEU B N 1
ATOM 4001 C CA . LEU B 1 195 ? 12.766 -7.551 -1.079 1 97.75 195 LEU B CA 1
ATOM 4002 C C . LEU B 1 195 ? 11.484 -6.828 -1.492 1 97.75 195 LEU B C 1
ATOM 4004 O O . LEU B 1 195 ? 10.562 -7.445 -2.037 1 97.75 195 LEU B O 1
ATOM 4008 N N . ARG B 1 196 ? 11.445 -5.566 -1.161 1 96.56 196 ARG B N 1
ATOM 4009 C CA . ARG B 1 196 ? 10.383 -4.68 -1.634 1 96.56 196 ARG B CA 1
ATOM 4010 C C . ARG B 1 196 ? 10.484 -4.461 -3.141 1 96.56 196 ARG B C 1
ATOM 4012 O O . ARG B 1 196 ? 11.477 -4.859 -3.766 1 96.56 196 ARG B O 1
ATOM 4019 N N . GLU B 1 197 ? 9.547 -3.914 -3.73 1 93.25 197 GLU B N 1
ATOM 4020 C CA . GLU B 1 197 ? 9.453 -3.66 -5.164 1 93.25 197 GLU B CA 1
ATOM 4021 C C . GLU B 1 197 ? 10.438 -2.578 -5.598 1 93.25 197 GLU B C 1
ATOM 4023 O O . GLU B 1 197 ? 10.945 -1.821 -4.766 1 93.25 197 GLU B O 1
ATOM 4028 N N . VAL B 1 198 ? 10.664 -2.52 -6.891 1 89.31 198 VAL B N 1
ATOM 4029 C CA . VAL B 1 198 ? 11.469 -1.455 -7.484 1 89.31 198 VAL B CA 1
ATOM 4030 C C . VAL B 1 198 ? 10.812 -0.102 -7.207 1 89.31 198 VAL B C 1
ATOM 4032 O O . VAL B 1 198 ? 9.594 0.041 -7.32 1 89.31 198 VAL B O 1
ATOM 4035 N N . GLY B 1 199 ? 11.609 0.856 -6.766 1 88.25 199 GLY B N 1
ATOM 4036 C CA . GLY B 1 199 ? 11.094 2.162 -6.387 1 88.25 199 GLY B CA 1
ATOM 4037 C C . GLY B 1 199 ? 11.047 2.371 -4.887 1 88.25 199 GLY B C 1
ATOM 4038 O O . GLY B 1 199 ? 10.875 3.5 -4.418 1 88.25 199 GLY B O 1
ATOM 4039 N N . SER B 1 200 ? 11.188 1.231 -4.176 1 92.44 200 SER B N 1
ATOM 4040 C CA . SER B 1 200 ? 11.258 1.322 -2.721 1 92.44 200 SER B CA 1
ATOM 4041 C C . SER B 1 200 ? 12.578 1.926 -2.266 1 92.44 200 SER B C 1
ATOM 4043 O O . SER B 1 200 ? 13.648 1.521 -2.734 1 92.44 200 SER B O 1
ATOM 4045 N N . GLY B 1 201 ? 12.5 2.838 -1.351 1 91.25 201 GLY B N 1
ATOM 4046 C CA . GLY B 1 201 ? 13.688 3.484 -0.821 1 91.25 201 GLY B CA 1
ATOM 4047 C C . GLY B 1 201 ? 14.602 2.535 -0.07 1 91.25 201 GLY B C 1
ATOM 4048 O O . GLY B 1 201 ? 15.82 2.588 -0.223 1 91.25 201 GLY B O 1
ATOM 4049 N N . LEU B 1 202 ? 14.023 1.675 0.755 1 93.31 202 LEU B N 1
ATOM 4050 C CA . LEU B 1 202 ? 14.867 0.781 1.542 1 93.31 202 LEU B CA 1
ATOM 4051 C C . LEU B 1 202 ? 15.539 -0.259 0.651 1 93.31 202 LEU B C 1
ATOM 4053 O O . LEU B 1 202 ? 16.688 -0.631 0.883 1 93.31 202 LEU B O 1
ATOM 4057 N N . ARG B 1 203 ? 14.805 -0.749 -0.383 1 94.31 203 ARG B N 1
ATOM 4058 C CA . ARG B 1 203 ? 15.414 -1.649 -1.355 1 94.31 203 ARG B CA 1
ATOM 4059 C C . ARG B 1 203 ? 16.609 -0.995 -2.029 1 94.31 203 ARG B C 1
ATOM 4061 O O . ARG B 1 203 ? 17.703 -1.574 -2.07 1 94.31 203 ARG B O 1
ATOM 4068 N N . ASP B 1 204 ? 16.375 0.25 -2.494 1 91.44 204 ASP B N 1
ATOM 4069 C CA . ASP B 1 204 ? 17.406 0.968 -3.234 1 91.44 204 ASP B CA 1
ATOM 4070 C C . ASP B 1 204 ? 18.625 1.248 -2.352 1 91.44 204 ASP B C 1
ATOM 4072 O O . ASP B 1 204 ? 19.766 1.065 -2.781 1 91.44 204 ASP B O 1
ATOM 4076 N N . LYS B 1 205 ? 18.391 1.649 -1.165 1 93.44 205 LYS B N 1
ATOM 4077 C CA . LYS B 1 205 ? 19.469 1.906 -0.225 1 93.44 205 LYS B CA 1
ATOM 4078 C C . LYS B 1 205 ? 20.328 0.659 -0.017 1 93.44 205 LYS B C 1
ATOM 4080 O O . LYS B 1 205 ? 21.562 0.731 -0.04 1 93.44 205 LYS B O 1
ATOM 4085 N N . PHE B 1 206 ? 19.719 -0.476 0.137 1 96.75 206 PHE B N 1
ATOM 4086 C CA . PHE B 1 206 ? 20.422 -1.729 0.388 1 96.75 206 PHE B CA 1
ATOM 4087 C C . PHE B 1 206 ? 21.219 -2.158 -0.837 1 96.75 206 PHE B C 1
ATOM 4089 O O . PHE B 1 206 ? 22.422 -2.428 -0.74 1 96.75 206 PHE B O 1
ATOM 4096 N N . LEU B 1 207 ? 20.547 -2.15 -1.992 1 95.5 207 LEU B N 1
ATOM 4097 C CA . LEU B 1 207 ? 21.203 -2.631 -3.209 1 95.5 207 LEU B CA 1
ATOM 4098 C C . LEU B 1 207 ? 22.359 -1.724 -3.605 1 95.5 207 LEU B C 1
ATOM 4100 O O . LEU B 1 207 ? 23.391 -2.201 -4.074 1 95.5 207 LEU B O 1
ATOM 4104 N N . ASN B 1 208 ? 22.156 -0.423 -3.438 1 92.75 208 ASN B N 1
ATOM 4105 C CA . ASN B 1 208 ? 23.25 0.51 -3.719 1 92.75 208 ASN B CA 1
ATOM 4106 C C . ASN B 1 208 ? 24.438 0.273 -2.803 1 92.75 208 ASN B C 1
ATOM 4108 O O . ASN B 1 208 ? 25.594 0.339 -3.246 1 92.75 208 ASN B O 1
ATOM 4112 N N . GLU B 1 209 ? 24.141 0.002 -1.589 1 94.81 209 GLU B N 1
ATOM 4113 C CA . GLU B 1 209 ? 25.188 -0.17 -0.598 1 94.81 209 GLU B CA 1
ATOM 4114 C C . GLU B 1 209 ? 26 -1.434 -0.87 1 94.81 209 GLU B C 1
ATOM 4116 O O . GLU B 1 209 ? 27.219 -1.45 -0.675 1 94.81 209 GLU B O 1
ATOM 4121 N N . ILE B 1 210 ? 25.344 -2.461 -1.36 1 96.38 210 ILE B N 1
ATOM 4122 C CA . ILE B 1 210 ? 26.078 -3.707 -1.555 1 96.38 210 ILE B CA 1
ATOM 4123 C C . ILE B 1 210 ? 26.719 -3.721 -2.943 1 96.38 210 ILE B C 1
ATOM 4125 O O . ILE B 1 210 ? 27.453 -4.648 -3.287 1 96.38 210 ILE B O 1
ATOM 4129 N N . GLY B 1 211 ? 26.375 -2.76 -3.785 1 93.69 211 GLY B N 1
ATOM 4130 C CA . GLY B 1 211 ? 27.062 -2.502 -5.039 1 93.69 211 GLY B CA 1
ATOM 4131 C C . GLY B 1 211 ? 26.922 -3.635 -6.039 1 93.69 211 GLY B C 1
ATOM 4132 O O . GLY B 1 211 ? 25.812 -4.09 -6.324 1 93.69 211 GLY B O 1
ATOM 4133 N N . ALA B 1 212 ? 28.047 -4.148 -6.469 1 90.62 212 ALA B N 1
ATOM 4134 C CA . ALA B 1 212 ? 28.109 -5.148 -7.531 1 90.62 212 ALA B CA 1
ATOM 4135 C C . ALA B 1 212 ? 27.484 -6.469 -7.074 1 90.62 212 ALA B C 1
ATOM 4137 O O . ALA B 1 212 ? 26.984 -7.242 -7.895 1 90.62 212 ALA B O 1
ATOM 4138 N N . SER B 1 213 ? 27.516 -6.699 -5.812 1 94.31 213 SER B N 1
ATOM 4139 C CA . SER B 1 213 ? 26.953 -7.938 -5.281 1 94.31 213 SER B CA 1
ATOM 4140 C C . SER B 1 213 ? 25.453 -8.008 -5.5 1 94.31 213 SER B C 1
ATOM 4142 O O . SER B 1 213 ? 24.859 -9.086 -5.43 1 94.31 213 SER B O 1
ATOM 4144 N N . SER B 1 214 ? 24.812 -6.828 -5.684 1 94.5 214 SER B N 1
ATOM 4145 C CA . SER B 1 214 ? 23.359 -6.773 -5.871 1 94.5 214 SER B CA 1
ATOM 4146 C C . SER B 1 214 ? 22.938 -7.578 -7.094 1 94.5 214 SER B C 1
ATOM 4148 O O . SER B 1 214 ? 21.828 -8.125 -7.125 1 94.5 214 SER B O 1
ATOM 4150 N N . LYS B 1 215 ? 23.812 -7.723 -8.039 1 90.38 215 LYS B N 1
ATOM 4151 C CA . LYS B 1 215 ? 23.516 -8.438 -9.281 1 90.38 215 LYS B CA 1
ATOM 4152 C C . LYS B 1 215 ? 23.469 -9.945 -9.047 1 90.38 215 LYS B C 1
ATOM 4154 O O . LYS B 1 215 ? 22.875 -10.68 -9.836 1 90.38 215 LYS B O 1
ATOM 4159 N N . LYS B 1 216 ? 24.125 -10.328 -8.039 1 93.69 216 LYS B N 1
ATOM 4160 C CA . LYS B 1 216 ? 24.25 -11.758 -7.77 1 93.69 216 LYS B CA 1
ATOM 4161 C C . LYS B 1 216 ? 23.297 -12.195 -6.668 1 93.69 216 LYS B C 1
ATOM 4163 O O . LYS B 1 216 ? 23.172 -13.383 -6.367 1 93.69 216 LYS B O 1
ATOM 4168 N N . LEU B 1 217 ? 22.625 -11.219 -6.039 1 95.88 217 LEU B N 1
ATOM 4169 C CA . LEU B 1 217 ? 21.719 -11.508 -4.93 1 95.88 217 LEU B CA 1
ATOM 4170 C C . LEU B 1 217 ? 20.547 -12.359 -5.395 1 95.88 217 LEU B C 1
ATOM 4172 O O . LEU B 1 217 ? 19.922 -12.078 -6.426 1 95.88 217 LEU B O 1
ATOM 4176 N N . ASN B 1 218 ? 20.203 -13.43 -4.719 1 95.56 218 ASN B N 1
ATOM 4177 C CA . ASN B 1 218 ? 19.047 -14.258 -5.016 1 95.56 218 ASN B CA 1
ATOM 4178 C C . ASN B 1 218 ? 17.75 -13.625 -4.512 1 95.56 218 ASN B C 1
ATOM 4180 O O . ASN B 1 218 ? 17.219 -14.031 -3.48 1 95.56 218 ASN B O 1
ATOM 4184 N N . ILE B 1 219 ? 17.281 -12.719 -5.277 1 95.94 219 ILE B N 1
ATOM 4185 C CA . ILE B 1 219 ? 15.977 -12.141 -4.957 1 95.94 219 ILE B CA 1
ATOM 4186 C C . ILE B 1 219 ? 14.875 -13.164 -5.254 1 95.94 219 ILE B C 1
ATOM 4188 O O . ILE B 1 219 ? 14.367 -13.219 -6.375 1 95.94 219 ILE B O 1
ATOM 4192 N N . PHE B 1 220 ? 14.469 -13.828 -4.219 1 96.38 220 PHE B N 1
ATOM 4193 C CA . PHE B 1 220 ? 13.57 -14.969 -4.336 1 96.38 220 PHE B CA 1
ATOM 4194 C C . PHE B 1 220 ? 12.141 -14.516 -4.605 1 96.38 220 PHE B C 1
ATOM 4196 O O . PHE B 1 220 ? 11.43 -15.117 -5.41 1 96.38 220 PHE B O 1
ATOM 4203 N N . LEU B 1 221 ? 11.727 -13.508 -3.928 1 96.81 221 LEU B N 1
ATOM 4204 C CA . LEU B 1 221 ? 10.383 -12.953 -4.043 1 96.81 221 LEU B CA 1
ATOM 4205 C C . LEU B 1 221 ? 10.406 -11.445 -3.832 1 96.81 221 LEU B C 1
ATOM 4207 O O . LEU B 1 221 ? 11.164 -10.938 -3.008 1 96.81 221 LEU B O 1
ATOM 4211 N N . GLU B 1 222 ? 9.586 -10.742 -4.609 1 96.62 222 GLU B N 1
ATOM 4212 C CA . GLU B 1 222 ? 9.352 -9.312 -4.465 1 96.62 222 GLU B CA 1
ATOM 4213 C C . GLU B 1 222 ? 7.926 -9.023 -4.012 1 96.62 222 GLU B C 1
ATOM 4215 O O . GLU B 1 222 ? 6.969 -9.5 -4.621 1 96.62 222 GLU B O 1
ATOM 4220 N N . LEU B 1 223 ? 7.82 -8.336 -2.887 1 97.19 223 LEU B N 1
ATOM 4221 C CA . LEU B 1 223 ? 6.52 -7.965 -2.348 1 97.19 223 LEU B CA 1
ATOM 4222 C C . LEU B 1 223 ? 6.461 -6.473 -2.043 1 97.19 223 LEU B C 1
ATOM 4224 O O . LEU B 1 223 ? 7.488 -5.852 -1.759 1 97.19 223 LEU B O 1
ATOM 4228 N N . ASP B 1 224 ? 5.23 -5.934 -1.996 1 96.62 224 ASP B N 1
ATOM 4229 C CA . ASP B 1 224 ? 5.141 -4.484 -1.844 1 96.62 224 ASP B CA 1
ATOM 4230 C C . ASP B 1 224 ? 4.648 -4.105 -0.447 1 96.62 224 ASP B C 1
ATOM 4232 O O . ASP B 1 224 ? 4.332 -2.945 -0.188 1 96.62 224 ASP B O 1
ATOM 4236 N N . ARG B 1 225 ? 4.551 -5.125 0.411 1 95.75 225 ARG B N 1
ATOM 4237 C CA . ARG B 1 225 ? 4.121 -4.879 1.784 1 95.75 225 ARG B CA 1
ATOM 4238 C C . ARG B 1 225 ? 5.145 -5.414 2.781 1 95.75 225 ARG B C 1
ATOM 4240 O O . ARG B 1 225 ? 5.504 -6.594 2.736 1 95.75 225 ARG B O 1
ATOM 4247 N N . MET B 1 226 ? 5.508 -4.531 3.686 1 94.94 226 MET B N 1
ATOM 4248 C CA . MET B 1 226 ? 6.512 -4.926 4.668 1 94.94 226 MET B CA 1
ATOM 4249 C C . MET B 1 226 ? 5.949 -5.973 5.629 1 94.94 226 MET B C 1
ATOM 4251 O O . MET B 1 226 ? 6.672 -6.867 6.07 1 94.94 226 MET B O 1
ATOM 4255 N N . ALA B 1 227 ? 4.684 -5.832 5.973 1 93.38 227 ALA B N 1
ATOM 4256 C CA . ALA B 1 227 ? 4.066 -6.805 6.871 1 93.38 227 ALA B CA 1
ATOM 4257 C C . ALA B 1 227 ? 4.098 -8.203 6.27 1 93.38 227 ALA B C 1
ATOM 4259 O O . ALA B 1 227 ? 4.301 -9.188 6.98 1 93.38 227 ALA B O 1
ATOM 4260 N N . ALA B 1 228 ? 3.859 -8.32 4.98 1 95.62 228 ALA B N 1
ATOM 4261 C CA . ALA B 1 228 ? 3.928 -9.602 4.289 1 95.62 228 ALA B CA 1
ATOM 4262 C C . ALA B 1 228 ? 5.344 -10.164 4.316 1 95.62 228 ALA B C 1
ATOM 4264 O O . ALA B 1 228 ? 5.539 -11.359 4.57 1 95.62 228 ALA B O 1
ATOM 4265 N N . ILE B 1 229 ? 6.285 -9.312 4.059 1 97.69 229 ILE B N 1
ATOM 4266 C CA . ILE B 1 229 ? 7.688 -9.719 4.051 1 97.69 229 ILE B CA 1
ATOM 4267 C C . ILE B 1 229 ? 8.094 -10.211 5.438 1 97.69 229 ILE B C 1
ATOM 4269 O O . ILE B 1 229 ? 8.727 -11.258 5.574 1 97.69 229 ILE B O 1
ATOM 4273 N N . LYS B 1 230 ? 7.695 -9.469 6.438 1 96.12 230 LYS B N 1
ATOM 4274 C CA . LYS B 1 230 ? 7.996 -9.859 7.812 1 96.12 230 LYS B CA 1
ATOM 4275 C C . LYS B 1 230 ? 7.41 -11.234 8.133 1 96.12 230 LYS B C 1
ATOM 4277 O O . LYS B 1 230 ? 8.078 -12.07 8.75 1 96.12 230 LYS B O 1
ATOM 4282 N N . GLU B 1 231 ? 6.184 -11.43 7.73 1 93.75 231 GLU B N 1
ATOM 4283 C CA . GLU B 1 231 ? 5.539 -12.719 7.969 1 93.75 231 GLU B CA 1
ATOM 4284 C C . GLU B 1 231 ? 6.332 -13.859 7.332 1 93.75 231 GLU B C 1
ATOM 4286 O O . GLU B 1 231 ? 6.508 -14.914 7.945 1 93.75 231 GLU B O 1
ATOM 4291 N N . LEU B 1 232 ? 6.801 -13.648 6.145 1 96.81 232 LEU B N 1
ATOM 4292 C CA . LEU B 1 232 ? 7.559 -14.672 5.438 1 96.81 232 LEU B CA 1
ATOM 4293 C C . LEU B 1 232 ? 8.891 -14.945 6.137 1 96.81 232 LEU B C 1
ATOM 4295 O O . LEU B 1 232 ? 9.281 -16.094 6.301 1 96.81 232 LEU B O 1
ATOM 4299 N N . VAL B 1 233 ? 9.555 -13.852 6.547 1 97.88 233 VAL B N 1
ATOM 4300 C CA . VAL B 1 233 ? 10.859 -14.008 7.188 1 97.88 233 VAL B CA 1
ATOM 4301 C C . VAL B 1 233 ? 10.695 -14.734 8.523 1 97.88 233 VAL B C 1
ATOM 4303 O O . VAL B 1 233 ? 11.547 -15.539 8.906 1 97.88 233 VAL B O 1
ATOM 4306 N N . LEU B 1 234 ? 9.57 -14.539 9.18 1 95.69 234 LEU B N 1
ATOM 4307 C CA . LEU B 1 234 ? 9.281 -15.188 10.453 1 95.69 234 LEU B CA 1
ATOM 4308 C C . LEU B 1 234 ? 9.023 -16.672 10.258 1 95.69 234 LEU B C 1
ATOM 4310 O O . LEU B 1 234 ? 9.43 -17.5 11.086 1 95.69 234 LEU B O 1
ATOM 4314 N N . GLN B 1 235 ? 8.406 -16.984 9.141 1 93.25 235 GLN B N 1
ATOM 4315 C CA . GLN B 1 235 ? 7.867 -18.344 8.977 1 93.25 235 GLN B CA 1
ATOM 4316 C C . GLN B 1 235 ? 8.789 -19.188 8.109 1 93.25 235 GLN B C 1
ATOM 4318 O O . GLN B 1 235 ? 8.758 -20.422 8.195 1 93.25 235 GLN B O 1
ATOM 4323 N N . LYS B 1 236 ? 9.453 -18.484 7.25 1 93.25 236 LYS B N 1
ATOM 4324 C CA . LYS B 1 236 ? 10.242 -19.203 6.25 1 93.25 236 LYS B CA 1
ATOM 4325 C C . LYS B 1 236 ? 11.727 -18.922 6.422 1 93.25 236 LYS B C 1
ATOM 4327 O O . LYS B 1 236 ? 12.117 -17.953 7.082 1 93.25 236 LYS B O 1
ATOM 4332 N N . LYS B 1 237 ? 12.539 -19.734 5.953 1 90.19 237 LYS B N 1
ATOM 4333 C CA . LYS B 1 237 ? 13.984 -19.531 5.969 1 90.19 237 LYS B CA 1
ATOM 4334 C C . LYS B 1 237 ? 14.398 -18.484 4.934 1 90.19 237 LYS B C 1
ATOM 4336 O O . LYS B 1 237 ? 15.07 -18.812 3.953 1 90.19 237 LYS B O 1
ATOM 4341 N N . ALA B 1 238 ? 13.969 -17.266 5.164 1 97.19 238 ALA B N 1
ATOM 4342 C CA . ALA B 1 238 ? 14.273 -16.156 4.258 1 97.19 238 ALA B CA 1
ATOM 4343 C C . ALA B 1 238 ? 14.922 -15 5.004 1 97.19 238 ALA B C 1
ATOM 4345 O O . ALA B 1 238 ? 14.961 -14.992 6.238 1 97.19 238 ALA B O 1
ATOM 4346 N N . ILE B 1 239 ? 15.547 -14.141 4.199 1 97.94 239 ILE B N 1
ATOM 4347 C CA . ILE B 1 239 ? 16.234 -12.961 4.703 1 97.94 239 ILE B CA 1
ATOM 4348 C C . ILE B 1 239 ? 15.664 -11.711 4.035 1 97.94 239 ILE B C 1
ATOM 4350 O O . ILE B 1 239 ? 15.219 -11.766 2.887 1 97.94 239 ILE B O 1
ATOM 4354 N N . SER B 1 240 ? 15.586 -10.688 4.781 1 98.56 240 SER B N 1
ATOM 4355 C CA . SER B 1 240 ? 15.164 -9.422 4.199 1 98.56 240 SER B CA 1
ATOM 4356 C C . SER B 1 240 ? 15.805 -8.234 4.918 1 98.56 240 SER B C 1
ATOM 4358 O O . SER B 1 240 ? 16.609 -8.422 5.84 1 98.56 240 SER B O 1
ATOM 4360 N N . ILE B 1 241 ? 15.578 -7.066 4.395 1 98 241 ILE B N 1
ATOM 4361 C CA . ILE B 1 241 ? 16.031 -5.801 4.965 1 98 241 ILE B CA 1
ATOM 4362 C C . ILE B 1 241 ? 14.844 -5.047 5.555 1 98 241 ILE B C 1
ATOM 4364 O O . ILE B 1 241 ? 13.766 -5.016 4.965 1 98 241 ILE B O 1
ATOM 4368 N N . PHE B 1 242 ? 15.023 -4.547 6.777 1 97.62 242 PHE B N 1
ATOM 4369 C CA . PHE B 1 242 ? 13.977 -3.82 7.492 1 97.62 242 PHE B CA 1
ATOM 4370 C C . PHE B 1 242 ? 14.531 -2.539 8.102 1 97.62 242 PHE B C 1
ATOM 4372 O O . PHE B 1 242 ? 15.719 -2.467 8.438 1 97.62 242 PHE B O 1
ATOM 4379 N N . SER B 1 243 ? 13.633 -1.515 8.219 1 96.12 243 SER B N 1
ATOM 4380 C CA . SER B 1 243 ? 13.938 -0.526 9.25 1 9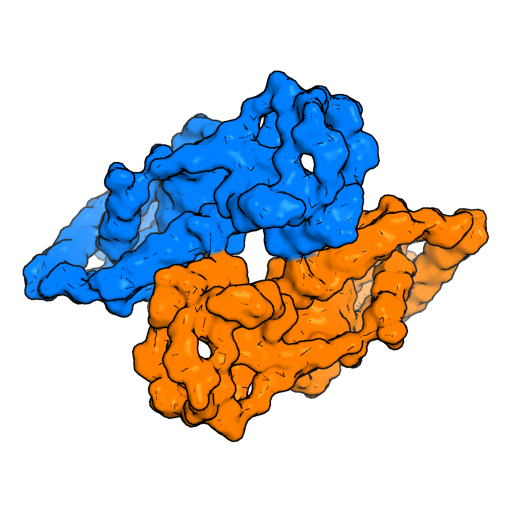6.12 243 SER B CA 1
ATOM 4381 C C . SER B 1 243 ? 13.992 -1.166 10.633 1 96.12 243 SER B C 1
ATOM 4383 O O . SER B 1 243 ? 13.102 -1.93 11.008 1 96.12 243 SER B O 1
ATOM 4385 N N . LYS B 1 244 ? 15.039 -0.875 11.344 1 96.5 244 LYS B N 1
ATOM 4386 C CA . LYS B 1 244 ? 15.195 -1.473 12.672 1 96.5 244 LYS B CA 1
ATOM 4387 C C . LYS B 1 244 ? 13.961 -1.222 13.531 1 96.5 244 LYS B C 1
ATOM 4389 O O . LYS B 1 244 ? 13.5 -2.119 14.242 1 96.5 244 LYS B O 1
ATOM 4394 N N . LYS B 1 245 ? 13.406 -0.099 13.398 1 93.69 245 LYS B N 1
ATOM 4395 C CA . LYS B 1 245 ? 12.227 0.289 14.172 1 93.69 245 LYS B CA 1
ATOM 4396 C C . LYS B 1 245 ? 11.031 -0.595 13.828 1 93.69 245 LYS B C 1
ATOM 4398 O O . LYS B 1 245 ? 10.211 -0.907 14.703 1 93.69 245 LYS B O 1
ATOM 4403 N N . SER B 1 246 ? 10.945 -1.044 12.641 1 93.38 246 SER B N 1
ATOM 4404 C CA . SER B 1 246 ? 9.773 -1.77 12.164 1 93.38 246 SER B CA 1
ATOM 4405 C C . SER B 1 246 ? 9.742 -3.191 12.711 1 93.38 246 SER B C 1
ATOM 4407 O O . SER B 1 246 ? 8.703 -3.854 12.68 1 93.38 246 SER B O 1
ATOM 4409 N N . ILE B 1 247 ? 10.867 -3.688 13.203 1 95.81 247 ILE B N 1
ATOM 4410 C CA . ILE B 1 247 ? 10.883 -5.055 13.711 1 95.81 247 ILE B CA 1
ATOM 4411 C C . ILE B 1 247 ? 11.453 -5.078 15.125 1 95.81 247 ILE B C 1
ATOM 4413 O O . ILE B 1 247 ? 12.078 -6.059 15.539 1 95.81 247 ILE B O 1
ATOM 4417 N N . GLU B 1 248 ? 11.32 -3.984 15.828 1 94.75 248 GLU B N 1
ATOM 4418 C CA . GLU B 1 248 ? 11.844 -3.852 17.188 1 94.75 248 GLU B CA 1
ATOM 4419 C C . GLU B 1 248 ? 11.273 -4.934 18.094 1 94.75 248 GLU B C 1
ATOM 4421 O O . GLU B 1 248 ? 12.008 -5.523 18.891 1 94.75 248 GLU B O 1
ATOM 4426 N N . LYS B 1 249 ? 10.008 -5.188 18.016 1 90.25 249 LYS B N 1
ATOM 4427 C CA . LYS B 1 249 ? 9.359 -6.184 18.859 1 90.25 249 LYS B CA 1
ATOM 4428 C C . LYS B 1 249 ? 9.898 -7.582 18.578 1 90.25 249 LYS B C 1
ATOM 4430 O O . LYS B 1 249 ? 10.148 -8.359 19.5 1 90.25 249 LYS B O 1
ATOM 4435 N N . GLU B 1 250 ? 10.062 -7.879 17.328 1 95.5 250 GLU B N 1
ATOM 4436 C CA . GLU B 1 250 ? 10.57 -9.195 16.938 1 95.5 250 GLU B CA 1
ATOM 4437 C C . GLU B 1 250 ? 12.008 -9.391 17.406 1 95.5 250 GLU B C 1
ATOM 4439 O O . GLU B 1 250 ? 12.391 -10.492 17.797 1 95.5 250 GLU B O 1
ATOM 4444 N N . LEU B 1 251 ? 12.797 -8.32 17.375 1 97.25 251 LEU B N 1
ATOM 4445 C CA . LEU B 1 251 ? 14.172 -8.391 17.875 1 97.25 251 LEU B CA 1
ATOM 4446 C C . LEU B 1 251 ? 14.195 -8.594 19.375 1 97.25 251 LEU B C 1
ATOM 4448 O O . LEU B 1 251 ? 14.945 -9.438 19.891 1 97.25 251 LEU B O 1
ATOM 4452 N N . LYS B 1 252 ? 13.336 -7.938 20.031 1 95.31 252 LYS B N 1
ATOM 4453 C CA . LYS B 1 252 ? 13.266 -8.016 21.484 1 95.31 252 LYS B CA 1
ATOM 4454 C C . LYS B 1 252 ? 12.797 -9.391 21.953 1 95.31 252 LYS B C 1
ATOM 4456 O O . LYS B 1 252 ? 13.305 -9.93 22.938 1 95.31 252 LYS B O 1
ATOM 4461 N N . ASN B 1 253 ? 11.875 -9.93 21.156 1 93.81 253 ASN B N 1
ATOM 4462 C CA . ASN B 1 253 ? 11.289 -11.219 21.516 1 93.81 253 ASN B CA 1
ATOM 4463 C C . ASN B 1 253 ? 12.078 -12.383 20.922 1 93.81 253 ASN B C 1
ATOM 4465 O O . ASN B 1 253 ? 11.68 -13.539 21.062 1 93.81 253 ASN B O 1
ATOM 4469 N N . SER B 1 254 ? 13.062 -12.109 20.219 1 96.19 254 SER B N 1
ATOM 4470 C CA . SER B 1 254 ? 13.961 -13.094 19.625 1 96.19 254 SER B CA 1
ATOM 4471 C C . SER B 1 254 ? 13.219 -14.008 18.656 1 96.19 254 SER B C 1
ATOM 4473 O O . SER B 1 254 ? 13.383 -15.227 18.688 1 96.19 254 SER B O 1
ATOM 4475 N N . THR B 1 255 ? 12.305 -13.398 17.969 1 96.12 255 THR B N 1
ATOM 4476 C CA . THR B 1 255 ? 11.672 -14.117 16.875 1 96.12 255 THR B CA 1
ATOM 4477 C C . THR B 1 255 ? 12.352 -13.797 15.547 1 96.12 255 THR B C 1
ATOM 4479 O O . THR B 1 255 ? 12.242 -14.555 14.586 1 96.12 255 THR B O 1
ATOM 4482 N N . LEU B 1 256 ? 13.008 -12.648 15.5 1 98.06 256 LEU B N 1
ATOM 4483 C CA . LEU B 1 256 ? 13.914 -12.281 14.422 1 98.06 256 LEU B CA 1
ATOM 4484 C C . LEU B 1 256 ? 15.289 -11.922 14.969 1 98.06 256 LEU B C 1
ATOM 4486 O O . LEU B 1 256 ? 15.406 -11.438 16.094 1 98.06 256 LEU B O 1
ATOM 4490 N N . TYR B 1 257 ? 16.297 -12.094 14.117 1 98.44 257 TYR B N 1
ATOM 4491 C CA . TYR B 1 257 ? 17.688 -11.836 14.484 1 98.44 257 TYR B CA 1
ATOM 4492 C C . TYR B 1 257 ? 18.375 -10.984 13.43 1 98.44 257 TYR B C 1
ATOM 4494 O O . TYR B 1 257 ? 18.219 -11.219 12.227 1 98.44 257 TYR B O 1
ATOM 4502 N N . GLU B 1 258 ? 19.078 -10.031 13.93 1 98.31 258 GLU B N 1
ATOM 4503 C CA . GLU B 1 258 ? 19.859 -9.188 13.023 1 98.31 258 GLU B CA 1
ATOM 4504 C C . GLU B 1 258 ? 21.062 -9.938 12.469 1 98.31 258 GLU B C 1
ATOM 4506 O O . GLU B 1 258 ? 21.781 -10.617 13.211 1 98.31 258 GLU B O 1
ATOM 4511 N N . ILE B 1 259 ? 21.281 -9.883 11.195 1 98.44 259 ILE B N 1
ATOM 4512 C CA . ILE B 1 259 ? 22.5 -10.344 10.555 1 98.44 259 ILE B CA 1
ATOM 4513 C C . ILE B 1 259 ? 23.469 -9.172 10.398 1 98.44 259 ILE B C 1
ATOM 4515 O O . ILE B 1 259 ? 23.234 -8.273 9.578 1 98.44 259 ILE B O 1
ATOM 4519 N N . LYS B 1 260 ? 24.531 -9.18 11.102 1 97.94 260 LYS B N 1
ATOM 4520 C CA . LYS B 1 260 ? 25.5 -8.102 11.016 1 97.94 260 LYS B CA 1
ATOM 4521 C C . LYS B 1 260 ? 26.375 -8.242 9.773 1 97.94 260 LYS B C 1
ATOM 4523 O O . LYS B 1 260 ? 26.938 -9.305 9.531 1 97.94 260 LYS B O 1
ATOM 4528 N N . LEU B 1 261 ? 26.375 -7.223 9.031 1 97.75 261 LEU B N 1
ATOM 4529 C CA . LEU B 1 261 ? 27.141 -7.242 7.789 1 97.75 261 LEU B CA 1
ATOM 4530 C C . LEU B 1 261 ? 28.438 -6.453 7.941 1 97.75 261 LEU B C 1
ATOM 4532 O O . LEU B 1 261 ? 28.438 -5.359 8.516 1 97.75 261 LEU B O 1
ATOM 4536 N N . LYS B 1 262 ? 29.484 -7 7.414 1 97.31 262 LYS B N 1
ATOM 4537 C CA . LYS B 1 262 ? 30.781 -6.328 7.422 1 97.31 262 LYS B CA 1
ATOM 4538 C C . LYS B 1 262 ? 30.875 -5.305 6.293 1 97.31 262 LYS B C 1
ATOM 4540 O O . LYS B 1 262 ? 30.453 -5.578 5.164 1 97.31 262 LYS B O 1
ATOM 4545 N N . ASN B 1 263 ? 31.375 -4.172 6.551 1 96.12 263 ASN B N 1
ATOM 4546 C CA . ASN B 1 263 ? 31.719 -3.125 5.594 1 96.12 263 ASN B CA 1
ATOM 4547 C C . ASN B 1 263 ? 30.484 -2.605 4.867 1 96.12 263 ASN B C 1
ATOM 4549 O O . ASN B 1 263 ? 30.547 -2.266 3.686 1 96.12 263 ASN B O 1
ATOM 4553 N N . ILE B 1 264 ? 29.359 -2.695 5.469 1 96.31 264 ILE B N 1
ATOM 4554 C CA . ILE B 1 264 ? 28.109 -2.205 4.902 1 96.31 264 ILE B CA 1
ATOM 4555 C C . ILE B 1 264 ? 27.484 -1.177 5.84 1 96.31 264 ILE B C 1
ATOM 4557 O O . ILE B 1 264 ? 27.375 -1.414 7.047 1 96.31 264 ILE B O 1
ATOM 4561 N N . ASP B 1 265 ? 27.172 -0.04 5.359 1 95.88 265 ASP B N 1
ATOM 4562 C CA . ASP B 1 265 ? 26.516 1.014 6.121 1 95.88 265 ASP B CA 1
ATOM 4563 C C . ASP B 1 265 ? 25.047 1.165 5.699 1 95.88 265 ASP B C 1
ATOM 4565 O O . ASP B 1 265 ? 24.766 1.671 4.613 1 95.88 265 ASP B O 1
ATOM 4569 N N . LEU B 1 266 ? 24.188 0.821 6.625 1 96 266 LEU B N 1
ATOM 4570 C CA . LEU B 1 266 ? 22.766 0.829 6.293 1 96 266 LEU B CA 1
ATOM 4571 C C . LEU B 1 266 ? 22.031 1.938 7.039 1 96 266 LEU B C 1
ATOM 4573 O O . LEU B 1 266 ? 20.812 1.907 7.164 1 96 266 LEU B O 1
ATOM 4577 N N . LYS B 1 267 ? 22.812 2.9 7.523 1 95.62 267 LYS B N 1
ATOM 4578 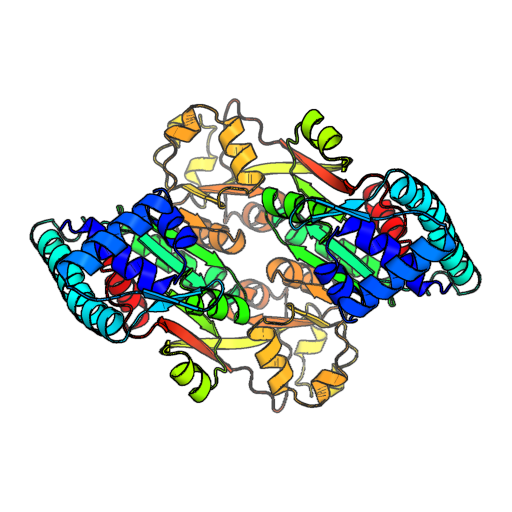C CA . LYS B 1 267 ? 22.203 4.098 8.086 1 95.62 267 LYS B CA 1
ATOM 4579 C C . LYS B 1 267 ? 21.547 4.945 7 1 95.62 267 LYS B C 1
ATOM 4581 O O . LYS B 1 267 ? 22.094 5.066 5.898 1 95.62 267 LYS B O 1
ATOM 4586 N N . ARG B 1 268 ? 20.406 5.492 7.336 1 93.62 268 ARG B N 1
ATOM 4587 C CA . ARG B 1 268 ? 19.719 6.355 6.383 1 93.62 268 ARG B CA 1
ATOM 4588 C C . ARG B 1 268 ? 18.984 7.496 7.098 1 93.62 268 ARG B C 1
ATOM 4590 O O . ARG B 1 268 ? 18.953 7.539 8.328 1 93.62 268 ARG B O 1
ATOM 4597 N N . LYS B 1 269 ? 18.547 8.445 6.312 1 92.88 269 LYS B N 1
ATOM 4598 C CA . LYS B 1 269 ? 17.875 9.625 6.836 1 92.88 269 LYS B CA 1
ATOM 4599 C C . LYS B 1 269 ? 16.5 9.789 6.219 1 92.88 269 LYS B C 1
ATOM 4601 O O . LYS B 1 269 ? 16.266 9.406 5.07 1 92.88 269 LYS B O 1
ATOM 4606 N N . PHE B 1 270 ? 15.617 10.258 7.055 1 94.75 270 PHE B N 1
ATOM 4607 C CA . PHE B 1 270 ? 14.305 10.656 6.57 1 94.75 270 PHE B CA 1
ATOM 4608 C C . PHE B 1 270 ? 14.273 12.148 6.258 1 94.75 270 PHE B C 1
ATOM 4610 O O . PHE B 1 270 ? 14.859 12.953 6.984 1 94.75 270 PHE B O 1
ATOM 4617 N N . TYR B 1 271 ? 13.57 12.461 5.176 1 93.75 271 TYR B N 1
ATOM 4618 C CA . TYR B 1 271 ? 13.453 13.852 4.738 1 93.75 271 TYR B CA 1
ATOM 4619 C C . TYR B 1 271 ? 11.992 14.219 4.496 1 93.75 271 TYR B C 1
ATOM 4621 O O . TYR B 1 271 ? 11.18 13.359 4.133 1 93.75 271 TYR B O 1
ATOM 4629 N N . THR B 1 272 ? 11.727 15.453 4.738 1 94.56 272 THR B N 1
ATOM 4630 C CA . THR B 1 272 ? 10.477 16.047 4.277 1 94.56 272 THR B CA 1
ATOM 4631 C C . THR B 1 272 ? 10.688 16.828 2.984 1 94.56 272 THR B C 1
ATOM 4633 O O . THR B 1 272 ? 11.719 17.469 2.807 1 94.56 272 THR B O 1
ATOM 4636 N N . LEU B 1 273 ? 9.75 16.688 2.1 1 92.25 273 LEU B N 1
ATOM 4637 C CA . LEU B 1 273 ? 9.828 17.391 0.818 1 92.25 273 LEU B CA 1
ATOM 4638 C C . LEU B 1 273 ? 8.539 18.156 0.542 1 92.25 273 LEU B C 1
ATOM 4640 O O . LEU B 1 273 ? 7.445 17.688 0.833 1 92.25 273 LEU B O 1
ATOM 4644 N N . LYS B 1 274 ? 8.688 19.234 -0.054 1 89.75 274 LYS B N 1
ATOM 4645 C CA . LYS B 1 274 ? 7.582 20.031 -0.591 1 89.75 274 LYS B CA 1
ATOM 4646 C C . LYS B 1 274 ? 8.031 20.859 -1.793 1 89.75 274 LYS B C 1
ATOM 4648 O O . LYS B 1 274 ? 9.227 21.016 -2.031 1 89.75 274 LYS B O 1
ATOM 4653 N N . ARG B 1 275 ? 7.062 21.203 -2.605 1 81.62 275 ARG B N 1
ATOM 4654 C CA . ARG B 1 275 ? 7.398 22.094 -3.713 1 81.62 275 ARG B CA 1
ATOM 4655 C C . ARG B 1 275 ? 7.816 23.469 -3.203 1 81.62 275 ARG B C 1
ATOM 4657 O O . ARG B 1 275 ? 7.211 24 -2.273 1 81.62 275 ARG B O 1
ATOM 4664 N N . LYS B 1 276 ? 8.727 23.891 -4.027 1 76.56 276 LYS B N 1
ATOM 4665 C CA . LYS B 1 276 ? 9.156 25.234 -3.678 1 76.56 276 LYS B CA 1
ATOM 4666 C C . LYS B 1 276 ? 8.039 26.25 -3.92 1 76.56 276 LYS B C 1
ATOM 4668 O O . LYS B 1 276 ? 7.219 26.078 -4.824 1 76.56 276 LYS B O 1
ATOM 4673 N N . ASN B 1 277 ? 7.777 27.047 -3.088 1 60.19 277 ASN B N 1
ATOM 4674 C CA . ASN B 1 277 ? 6.844 28.156 -3.203 1 60.19 277 ASN B CA 1
ATOM 4675 C C . ASN B 1 277 ? 5.414 27.734 -2.873 1 60.19 277 ASN B C 1
ATOM 4677 O O . ASN B 1 277 ? 4.461 28.438 -3.219 1 60.19 277 ASN B O 1
ATOM 4681 N N . TYR B 1 278 ? 5.344 26.375 -2.572 1 56.81 278 TYR B N 1
ATOM 4682 C CA . TYR B 1 278 ? 4.027 25.969 -2.084 1 56.81 278 TYR B CA 1
ATOM 4683 C C . TYR B 1 278 ? 3.801 26.469 -0.661 1 56.81 278 TYR B C 1
ATOM 4685 O O . TYR B 1 278 ? 4.305 25.875 0.296 1 56.81 278 TYR B O 1
ATOM 4693 N N . ASN B 1 279 ? 3.406 27.672 -0.334 1 56 279 ASN B N 1
ATOM 4694 C CA . ASN B 1 279 ? 3.328 28.219 1.017 1 56 279 ASN B CA 1
ATOM 4695 C C . ASN B 1 279 ? 1.911 28.672 1.357 1 56 279 ASN B C 1
ATOM 4697 O O . ASN B 1 279 ? 1.714 29.484 2.271 1 56 279 ASN B O 1
ATOM 4701 N N . PHE B 1 280 ? 0.988 27.891 0.784 1 55.12 280 PHE B N 1
ATOM 4702 C CA . PHE B 1 280 ? -0.277 28.609 0.936 1 55.12 280 PHE B CA 1
ATOM 4703 C C . PHE B 1 280 ? -1.195 27.875 1.907 1 55.12 280 PHE B C 1
ATOM 4705 O O . PHE B 1 280 ? -2.23 28.406 2.311 1 55.12 280 PHE B O 1
ATOM 4712 N N . ASN B 1 281 ? -0.797 26.797 2.326 1 67.5 281 ASN B N 1
ATOM 4713 C CA . ASN B 1 281 ? -1.688 26.031 3.184 1 67.5 281 ASN B CA 1
ATOM 4714 C C . ASN B 1 281 ? -1.262 26.109 4.648 1 67.5 281 ASN B C 1
ATOM 4716 O O . ASN B 1 281 ? -0.252 25.516 5.035 1 67.5 281 ASN B O 1
ATOM 4720 N N . ARG B 1 282 ? -1.979 27 5.438 1 72.5 282 ARG B N 1
ATOM 4721 C CA . ARG B 1 282 ? -1.641 27.219 6.84 1 72.5 282 ARG B CA 1
ATOM 4722 C C . ARG B 1 282 ? -1.625 25.906 7.613 1 72.5 282 ARG B C 1
ATOM 4724 O O . ARG B 1 282 ? -0.809 25.719 8.516 1 72.5 282 ARG B O 1
ATOM 4731 N N . ALA B 1 283 ? -2.609 25.141 7.258 1 81.44 283 ALA B N 1
ATOM 4732 C CA . ALA B 1 283 ? -2.623 23.828 7.895 1 81.44 283 ALA B CA 1
ATOM 4733 C C . ALA B 1 283 ? -1.314 23.078 7.648 1 81.44 283 ALA B C 1
ATOM 4735 O O . ALA B 1 283 ? -0.754 22.469 8.562 1 81.44 283 ALA B O 1
ATOM 4736 N N . LEU B 1 284 ? -0.83 23.188 6.473 1 86.31 284 LEU B N 1
ATOM 4737 C CA . LEU B 1 284 ? 0.426 22.531 6.117 1 86.31 284 LEU B CA 1
ATOM 4738 C C . LEU B 1 284 ? 1.597 23.172 6.855 1 86.31 284 LEU B C 1
ATOM 4740 O O . LEU B 1 284 ? 2.512 22.484 7.297 1 86.31 284 LEU B O 1
ATOM 4744 N N . GLU B 1 285 ? 1.574 24.484 6.941 1 83.12 285 GLU B N 1
ATOM 4745 C CA . GLU B 1 285 ? 2.631 25.188 7.66 1 83.12 285 GLU B CA 1
ATOM 4746 C C . GLU B 1 285 ? 2.732 24.703 9.102 1 83.12 285 GLU B C 1
ATOM 4748 O O . GLU B 1 285 ? 3.834 24.5 9.617 1 83.12 285 GLU B O 1
ATOM 4753 N N . LYS B 1 286 ? 1.618 24.594 9.695 1 86 286 LYS B N 1
ATOM 4754 C CA . LYS B 1 286 ? 1.598 24.094 11.07 1 86 286 LYS B CA 1
ATOM 4755 C C . LYS B 1 286 ? 2.088 22.656 11.148 1 86 286 LYS B C 1
ATOM 4757 O O . LYS B 1 286 ? 2.799 22.281 12.086 1 86 286 LYS B O 1
ATOM 4762 N N . PHE B 1 287 ? 1.662 21.906 10.148 1 92.5 287 PHE B N 1
ATOM 4763 C CA . PHE B 1 287 ? 2.053 20.5 10.117 1 92.5 287 PHE B CA 1
ATOM 4764 C C . PHE B 1 287 ? 3.561 20.375 9.93 1 92.5 287 PHE B C 1
ATOM 4766 O O . PHE B 1 287 ? 4.203 19.547 10.594 1 92.5 287 PHE B O 1
ATOM 4773 N N . GLU B 1 288 ? 4.137 21.172 9.133 1 90.81 288 GLU B N 1
ATOM 4774 C CA . GLU B 1 288 ? 5.562 21.125 8.812 1 90.81 288 GLU B CA 1
ATOM 4775 C C . GLU B 1 288 ? 6.41 21.422 10.047 1 90.81 288 GLU B C 1
ATOM 4777 O O . GLU B 1 288 ? 7.512 20.891 10.195 1 90.81 288 GLU B O 1
ATOM 4782 N N . LYS B 1 289 ? 5.914 22.219 10.891 1 89.31 289 LYS B N 1
ATOM 4783 C CA . LYS B 1 289 ? 6.656 22.641 12.078 1 89.31 289 LYS B CA 1
ATOM 4784 C C . LYS B 1 289 ? 6.938 21.453 13 1 89.31 289 LYS B C 1
ATOM 4786 O O . LYS B 1 289 ? 7.926 21.453 13.727 1 89.31 289 LYS B O 1
ATOM 4791 N N . ILE B 1 290 ? 6.086 20.453 12.914 1 89.81 290 ILE B N 1
ATOM 4792 C CA . ILE B 1 290 ? 6.227 19.281 13.766 1 89.81 290 ILE B CA 1
ATOM 4793 C C . ILE B 1 290 ? 7.52 18.547 13.414 1 89.81 290 ILE B C 1
ATOM 4795 O O . ILE B 1 290 ? 8.141 17.922 14.281 1 89.81 290 ILE B O 1
ATOM 4799 N N . PHE B 1 291 ? 7.934 18.672 12.18 1 89.94 291 PHE B N 1
ATOM 4800 C CA . PHE B 1 291 ? 9.086 17.906 11.703 1 89.94 291 PHE B CA 1
ATOM 4801 C C . PHE B 1 291 ? 10.367 18.734 11.852 1 89.94 291 PHE B C 1
ATOM 4803 O O . PHE B 1 291 ? 11.461 18.234 11.578 1 89.94 291 PHE B O 1
ATOM 4810 N N . LYS B 1 292 ? 10.281 20.031 12.164 1 79.62 292 LYS B N 1
ATOM 4811 C CA . LYS B 1 292 ? 11.43 20.922 12.328 1 79.62 292 LYS B CA 1
ATOM 4812 C C . LYS B 1 292 ? 11.875 20.969 13.789 1 79.62 292 LYS B C 1
ATOM 4814 O O . LYS B 1 292 ? 12.938 21.5 14.102 1 79.62 292 LYS B O 1
ATOM 4819 N N . SER B 1 293 ? 11.078 20.422 14.766 1 61.22 293 SER B N 1
ATOM 4820 C CA . SER B 1 293 ? 11.43 20.578 16.172 1 61.22 293 SER B CA 1
ATOM 4821 C C . SER B 1 293 ? 12.344 19.453 16.641 1 61.22 293 SER B C 1
ATOM 4823 O O . SER B 1 293 ? 12.305 18.344 16.094 1 61.22 293 SER B O 1
#